Protein AF-A0A367JT82-F1 (afdb_monomer)

Structure (mmCIF, N/CA/C/O backbone):
data_AF-A0A367JT82-F1
#
_entry.id   AF-A0A367JT82-F1
#
loop_
_atom_site.group_PDB
_atom_site.id
_atom_site.type_symbol
_atom_site.label_atom_id
_atom_site.label_alt_id
_atom_site.label_comp_id
_atom_site.label_asym_id
_atom_site.label_entity_id
_atom_site.label_seq_id
_atom_site.pdbx_PDB_ins_code
_atom_site.Cartn_x
_atom_site.Cartn_y
_atom_site.Cartn_z
_atom_site.occupancy
_atom_site.B_iso_or_equiv
_atom_site.auth_seq_id
_atom_site.auth_comp_id
_atom_site.auth_asym_id
_atom_site.auth_atom_id
_atom_site.pdbx_PDB_model_num
ATOM 1 N N . MET A 1 1 ? 18.260 -26.370 -8.393 1.00 54.00 1 MET A N 1
ATOM 2 C CA . MET A 1 1 ? 17.996 -24.979 -7.978 1.00 54.00 1 MET A CA 1
ATOM 3 C C . MET A 1 1 ? 17.255 -25.043 -6.662 1.00 54.00 1 MET A C 1
ATOM 5 O O . MET A 1 1 ? 16.091 -25.418 -6.640 1.00 54.00 1 MET A O 1
ATOM 9 N N . THR A 1 2 ? 17.958 -24.833 -5.557 1.00 68.75 2 THR A N 1
ATOM 10 C CA . THR A 1 2 ? 17.319 -24.686 -4.250 1.00 68.75 2 THR A CA 1
ATOM 11 C C . THR A 1 2 ? 16.497 -23.401 -4.297 1.00 68.75 2 THR A C 1
ATOM 13 O O . THR A 1 2 ? 17.003 -22.354 -4.692 1.00 68.75 2 THR A O 1
ATOM 16 N N . ASN A 1 3 ? 15.207 -23.480 -3.968 1.00 82.62 3 ASN A N 1
ATOM 17 C CA . ASN A 1 3 ? 14.350 -22.300 -3.877 1.00 82.62 3 ASN A CA 1
ATOM 18 C C . ASN A 1 3 ? 14.768 -21.501 -2.638 1.00 82.62 3 ASN A C 1
ATOM 20 O O . ASN A 1 3 ? 14.177 -21.653 -1.570 1.00 82.62 3 ASN A O 1
ATOM 24 N N . LEU A 1 4 ? 15.838 -20.709 -2.753 1.00 88.94 4 LEU A N 1
ATOM 25 C CA . LEU A 1 4 ? 16.211 -19.778 -1.702 1.00 88.94 4 LEU A CA 1
ATOM 26 C C . LEU A 1 4 ? 15.179 -18.637 -1.666 1.00 88.94 4 LEU A C 1
ATOM 28 O O . LEU A 1 4 ? 14.804 -18.103 -2.714 1.00 88.94 4 LEU A O 1
ATOM 32 N N . PRO A 1 5 ? 14.723 -18.237 -0.471 1.00 91.19 5 PRO A N 1
ATOM 33 C CA . PRO A 1 5 ? 13.902 -17.049 -0.301 1.00 91.19 5 PRO A CA 1
ATOM 34 C C . PRO A 1 5 ? 14.598 -15.819 -0.874 1.00 91.19 5 PRO A C 1
ATOM 36 O O . PRO A 1 5 ? 15.822 -15.691 -0.800 1.00 91.19 5 PRO A O 1
ATOM 39 N N . LYS A 1 6 ? 13.802 -14.858 -1.353 1.00 90.50 6 LYS A N 1
ATOM 40 C CA . LYS A 1 6 ? 14.307 -13.582 -1.885 1.00 90.50 6 LYS A CA 1
ATOM 41 C C . LYS A 1 6 ? 15.188 -12.823 -0.888 1.00 90.50 6 LYS A C 1
ATOM 43 O O . LYS A 1 6 ? 16.032 -12.054 -1.317 1.00 90.50 6 LYS A O 1
ATOM 48 N N . GLU A 1 7 ? 15.024 -13.050 0.413 1.00 92.88 7 GLU A N 1
ATOM 49 C CA . GLU A 1 7 ? 15.820 -12.425 1.479 1.00 92.88 7 GLU A CA 1
ATOM 50 C C . GLU A 1 7 ? 17.250 -12.982 1.587 1.00 92.88 7 GLU A C 1
ATOM 52 O O . GLU A 1 7 ? 18.136 -12.296 2.087 1.00 92.88 7 GLU A O 1
ATOM 57 N N . LEU A 1 8 ? 17.497 -14.203 1.100 1.00 96.12 8 LEU A N 1
ATOM 58 C CA . LEU A 1 8 ? 18.785 -14.904 1.191 1.00 96.12 8 LEU A CA 1
ATOM 59 C C . LEU A 1 8 ? 19.473 -15.060 -0.175 1.00 96.12 8 LEU A C 1
ATOM 61 O O . LEU A 1 8 ? 20.368 -15.886 -0.326 1.00 96.12 8 LEU A O 1
ATOM 65 N N . TYR A 1 9 ? 19.086 -14.262 -1.176 1.00 96.06 9 TYR A N 1
ATOM 66 C CA . TYR A 1 9 ? 19.609 -14.358 -2.548 1.00 96.06 9 TYR A CA 1
ATOM 67 C C . TYR A 1 9 ? 21.143 -14.250 -2.645 1.00 96.06 9 TYR A C 1
ATOM 69 O O . TYR A 1 9 ? 21.751 -14.830 -3.539 1.00 96.06 9 TYR A O 1
ATOM 77 N N . TYR A 1 10 ? 21.783 -13.538 -1.712 1.00 96.62 10 TYR A N 1
ATOM 78 C CA . TYR A 1 10 ? 23.240 -13.378 -1.663 1.00 96.62 10 TYR A CA 1
ATOM 79 C C . TYR A 1 10 ? 23.988 -14.641 -1.205 1.00 96.62 10 TYR A C 1
ATOM 81 O O . TYR A 1 10 ? 25.217 -14.649 -1.206 1.00 96.62 10 TYR A O 1
ATOM 89 N N . LEU A 1 11 ? 23.264 -15.686 -0.787 1.00 97.06 11 LEU A N 1
ATOM 90 C CA . LEU A 1 11 ? 23.809 -16.999 -0.449 1.00 97.06 11 LEU A CA 1
ATOM 91 C C . LEU A 1 11 ? 23.697 -18.001 -1.609 1.00 97.06 11 LEU A C 1
ATOM 93 O O . LEU A 1 11 ? 24.012 -19.167 -1.412 1.00 97.06 11 LEU A O 1
ATOM 97 N N . ASP A 1 12 ? 23.260 -17.615 -2.807 1.00 95.62 12 ASP A N 1
ATOM 98 C CA . ASP A 1 12 ? 23.295 -18.520 -3.967 1.00 95.62 12 ASP A CA 1
ATOM 99 C C . ASP A 1 12 ? 24.756 -18.789 -4.398 1.00 95.62 12 ASP A C 1
ATOM 101 O O . ASP A 1 12 ? 25.608 -17.904 -4.326 1.00 95.62 12 ASP A O 1
ATOM 105 N N . ASP A 1 13 ? 25.074 -20.019 -4.815 1.00 94.81 13 ASP A N 1
ATOM 106 C CA . ASP A 1 13 ? 26.407 -20.405 -5.317 1.00 94.81 13 ASP A CA 1
ATOM 107 C C . ASP A 1 13 ? 26.801 -19.616 -6.570 1.00 94.81 13 ASP A C 1
ATOM 109 O O . ASP A 1 13 ? 27.976 -19.327 -6.792 1.00 94.81 13 ASP A O 1
ATOM 113 N N . ASN A 1 14 ? 25.810 -19.219 -7.369 1.00 95.12 14 ASN A N 1
ATOM 114 C CA . ASN A 1 14 ? 26.031 -18.442 -8.588 1.00 95.12 14 ASN A CA 1
ATOM 115 C C . ASN A 1 14 ? 26.080 -16.928 -8.333 1.00 95.12 14 ASN A C 1
ATOM 117 O O . ASN A 1 14 ? 26.266 -16.143 -9.267 1.00 95.12 14 ASN A O 1
ATOM 121 N N . PHE A 1 15 ? 25.888 -16.487 -7.087 1.00 95.62 15 PHE A N 1
ATOM 122 C CA . PHE A 1 15 ? 25.812 -15.071 -6.770 1.00 95.62 15 PHE A CA 1
ATOM 123 C C . PHE A 1 15 ? 27.199 -14.455 -6.558 1.00 95.62 15 PHE A C 1
ATOM 125 O O . PHE A 1 15 ? 27.933 -14.778 -5.625 1.00 95.62 15 PHE A O 1
ATOM 132 N N . SER A 1 16 ? 27.548 -13.479 -7.399 1.00 96.50 16 SER A N 1
ATOM 133 C CA . SER A 1 16 ? 28.786 -12.719 -7.232 1.00 96.50 16 SER A CA 1
ATOM 134 C C . SER A 1 16 ? 28.624 -11.613 -6.187 1.00 96.50 16 SER A C 1
ATOM 136 O O . SER A 1 16 ? 27.915 -10.628 -6.407 1.00 96.50 16 SER A O 1
ATOM 138 N N . ILE A 1 17 ? 29.380 -11.705 -5.087 1.00 97.50 17 ILE A N 1
ATOM 139 C CA . ILE A 1 17 ? 29.453 -10.682 -4.021 1.00 97.50 17 ILE A CA 1
ATOM 140 C C . ILE A 1 17 ? 29.873 -9.312 -4.592 1.00 97.50 17 ILE A C 1
ATOM 142 O O . ILE A 1 17 ? 29.486 -8.263 -4.077 1.00 97.50 17 ILE A O 1
ATOM 146 N N . ARG A 1 18 ? 30.627 -9.297 -5.704 1.00 97.50 18 ARG A N 1
ATOM 147 C CA . ARG A 1 18 ? 31.047 -8.062 -6.391 1.00 97.50 18 ARG A CA 1
ATOM 148 C C . ARG A 1 18 ? 29.894 -7.328 -7.077 1.00 97.50 18 ARG A C 1
ATOM 150 O O . ARG A 1 18 ? 30.079 -6.171 -7.444 1.00 97.50 18 ARG A O 1
ATOM 157 N N . SER A 1 19 ? 28.730 -7.951 -7.241 1.00 97.56 19 SER A N 1
ATOM 158 C CA . SER A 1 19 ? 27.541 -7.277 -7.772 1.00 97.56 19 SER A CA 1
ATOM 159 C C . SER A 1 19 ? 26.845 -6.395 -6.723 1.00 97.56 19 SER A C 1
ATOM 161 O O . SER A 1 19 ? 26.146 -5.449 -7.082 1.00 97.56 19 SER A O 1
ATOM 163 N N . LEU A 1 20 ? 27.087 -6.639 -5.425 1.00 97.62 20 LEU A N 1
ATOM 164 C CA . LEU A 1 20 ? 26.451 -5.894 -4.339 1.00 97.62 20 LEU A CA 1
ATOM 165 C C . LEU A 1 20 ? 26.987 -4.463 -4.220 1.00 97.62 20 LEU A C 1
ATOM 167 O O . LEU A 1 20 ? 28.202 -4.204 -4.225 1.00 97.62 20 LEU A O 1
ATOM 171 N N . ARG A 1 21 ? 26.061 -3.517 -4.038 1.00 98.12 21 ARG A N 1
ATOM 172 C CA . ARG A 1 21 ? 26.367 -2.118 -3.710 1.00 98.12 21 ARG A CA 1
ATOM 173 C C . ARG A 1 21 ? 26.813 -1.999 -2.247 1.00 98.12 21 ARG A C 1
ATOM 175 O O . ARG A 1 21 ? 26.455 -2.812 -1.397 1.00 98.12 21 ARG A O 1
ATOM 182 N N . LYS A 1 22 ? 27.570 -0.943 -1.922 1.00 97.81 22 LYS A N 1
ATOM 183 C CA . LYS A 1 22 ? 28.132 -0.718 -0.571 1.00 97.81 22 LYS A CA 1
ATOM 184 C C . LYS A 1 22 ? 27.068 -0.716 0.541 1.00 97.81 22 LYS A C 1
ATOM 186 O O . LYS A 1 22 ? 27.347 -1.212 1.628 1.00 97.81 22 LYS A O 1
ATOM 191 N N . TYR A 1 23 ? 25.868 -0.182 0.288 1.00 97.69 23 TYR A N 1
ATOM 192 C CA . TYR A 1 23 ? 24.787 -0.168 1.285 1.00 97.69 23 TYR A CA 1
ATOM 193 C C . TYR A 1 23 ? 24.184 -1.561 1.525 1.00 97.69 23 TYR A C 1
ATOM 195 O O . TYR A 1 23 ? 23.931 -1.899 2.673 1.00 97.69 23 TYR A O 1
ATOM 203 N N . GLN A 1 24 ? 24.049 -2.391 0.483 1.00 97.75 24 GLN A N 1
ATOM 204 C CA . GLN A 1 24 ? 23.528 -3.759 0.606 1.00 97.75 24 GLN A CA 1
ATOM 205 C C . GLN A 1 24 ? 24.478 -4.626 1.435 1.00 97.75 24 GLN A C 1
ATOM 207 O O . GLN A 1 24 ? 24.043 -5.369 2.303 1.00 97.75 24 GLN A O 1
ATOM 212 N N . LEU A 1 25 ? 25.793 -4.480 1.229 1.00 98.44 25 LEU A N 1
ATOM 213 C CA . LEU A 1 25 ? 26.797 -5.154 2.060 1.00 98.44 25 LEU A CA 1
ATOM 214 C C . LEU A 1 25 ? 26.675 -4.764 3.540 1.00 98.44 25 LEU A C 1
ATOM 216 O O . LEU A 1 25 ? 26.765 -5.628 4.406 1.00 98.44 25 LEU A O 1
ATOM 220 N N . LYS A 1 26 ? 26.449 -3.477 3.836 1.00 98.19 26 LYS A N 1
ATOM 221 C CA . LYS A 1 26 ? 26.231 -2.994 5.209 1.00 98.19 26 LYS A CA 1
ATOM 222 C C . LYS A 1 26 ? 24.959 -3.581 5.823 1.00 98.19 26 LYS A C 1
ATOM 224 O O . LYS A 1 26 ? 25.000 -4.038 6.957 1.00 98.19 26 LYS A O 1
ATOM 229 N N . GLU A 1 27 ? 23.866 -3.594 5.067 1.00 97.88 27 GLU A N 1
ATOM 230 C CA . GLU A 1 27 ? 22.581 -4.163 5.483 1.00 97.88 27 GLU A CA 1
ATOM 231 C C . GLU A 1 27 ? 22.695 -5.663 5.780 1.00 97.88 27 GLU A C 1
ATOM 233 O O . GLU A 1 27 ? 22.277 -6.109 6.844 1.00 97.88 27 GLU A O 1
ATOM 238 N N . ILE A 1 28 ? 23.354 -6.424 4.902 1.00 97.88 28 ILE A N 1
ATOM 239 C CA . ILE A 1 28 ? 23.568 -7.861 5.095 1.00 97.88 28 ILE A CA 1
ATOM 240 C C . ILE A 1 28 ? 24.460 -8.126 6.318 1.00 97.88 28 ILE A C 1
ATOM 242 O O . ILE A 1 28 ? 24.122 -8.959 7.154 1.00 97.88 28 ILE A O 1
ATOM 246 N N . LEU A 1 29 ? 25.576 -7.404 6.475 1.00 98.19 29 LEU A N 1
ATOM 247 C CA . LEU A 1 29 ? 26.437 -7.554 7.657 1.00 98.19 29 LEU A CA 1
ATOM 248 C C . LEU A 1 29 ? 25.697 -7.187 8.953 1.00 98.19 29 LEU A C 1
ATOM 250 O O . LEU A 1 29 ? 25.868 -7.871 9.960 1.00 98.19 29 LEU A O 1
ATOM 254 N N . ALA A 1 30 ? 24.846 -6.157 8.923 1.00 97.94 30 ALA A N 1
ATOM 255 C CA . ALA A 1 30 ? 24.017 -5.769 10.060 1.00 97.94 30 ALA A CA 1
ATOM 256 C C . ALA A 1 30 ? 22.958 -6.833 10.400 1.00 97.94 30 ALA A C 1
ATOM 258 O O . ALA A 1 30 ? 22.785 -7.152 11.576 1.00 97.94 30 ALA A O 1
ATOM 259 N N . ALA A 1 31 ? 22.308 -7.423 9.390 1.00 96.88 31 ALA A N 1
ATOM 260 C CA . ALA A 1 31 ? 21.337 -8.506 9.559 1.00 96.88 31 ALA A CA 1
ATOM 261 C C . ALA A 1 31 ? 21.957 -9.761 10.201 1.00 96.88 31 ALA A C 1
ATOM 263 O O . ALA A 1 31 ? 21.290 -10.459 10.960 1.00 96.88 31 ALA A O 1
ATOM 264 N N . HIS A 1 32 ? 23.248 -10.009 9.955 1.00 97.25 32 HIS A N 1
ATOM 265 C CA . HIS A 1 32 ? 24.023 -11.094 10.577 1.00 97.25 32 HIS A CA 1
ATOM 266 C C . HIS A 1 32 ? 24.761 -10.686 11.859 1.00 97.25 32 HIS A C 1
ATOM 268 O O . HIS A 1 32 ? 25.594 -11.445 12.355 1.00 97.25 32 HIS A O 1
ATOM 274 N N . HIS A 1 33 ? 24.471 -9.501 12.403 1.00 97.50 33 HIS A N 1
ATOM 275 C CA . HIS A 1 33 ? 25.092 -8.956 13.615 1.00 97.50 33 HIS A CA 1
ATOM 276 C C . HIS A 1 33 ? 26.632 -8.881 13.563 1.00 97.50 33 HIS A C 1
ATOM 278 O O . HIS A 1 33 ? 27.305 -9.022 14.585 1.00 97.50 33 HIS A O 1
ATOM 284 N N . ILE A 1 34 ? 27.210 -8.638 12.381 1.00 98.12 34 ILE A N 1
ATOM 285 C CA . ILE A 1 34 ? 28.657 -8.477 12.202 1.00 98.12 34 ILE A CA 1
ATOM 286 C C . ILE A 1 34 ? 29.007 -6.988 12.343 1.00 98.12 34 ILE A C 1
ATOM 288 O O . ILE A 1 34 ? 28.594 -6.182 11.503 1.00 98.12 34 ILE A O 1
ATOM 292 N N . PRO A 1 35 ? 29.770 -6.585 13.376 1.00 97.75 35 PRO A N 1
ATOM 293 C CA . PRO A 1 35 ? 30.135 -5.189 13.568 1.00 97.75 35 PRO A CA 1
ATOM 294 C C . PRO A 1 35 ? 31.111 -4.721 12.481 1.00 97.75 35 PRO A C 1
ATOM 296 O O . PRO A 1 35 ? 32.055 -5.422 12.119 1.00 97.75 35 PRO A O 1
ATOM 299 N N . TYR A 1 36 ? 30.911 -3.500 11.987 1.00 98.00 36 TYR A N 1
ATOM 300 C CA . TYR A 1 36 ? 31.801 -2.844 11.029 1.00 98.00 36 TYR A CA 1
ATOM 301 C C . TYR A 1 36 ? 31.947 -1.347 11.345 1.00 98.00 36 TYR A C 1
ATOM 303 O O . TYR A 1 36 ? 31.092 -0.735 11.987 1.00 98.00 36 TYR A O 1
ATOM 311 N N . LEU A 1 37 ? 33.037 -0.732 10.878 1.00 97.38 37 LEU A N 1
ATOM 312 C CA . LEU A 1 37 ? 33.304 0.700 11.063 1.00 97.38 37 LEU A CA 1
ATOM 313 C C . LEU A 1 37 ? 32.434 1.558 10.130 1.00 97.38 37 LEU A C 1
ATOM 315 O O . LEU A 1 37 ? 32.219 1.209 8.971 1.00 97.38 37 LEU A O 1
ATOM 319 N N . ARG A 1 38 ? 31.968 2.730 10.587 1.00 95.75 38 ARG A N 1
ATOM 320 C CA . ARG A 1 38 ? 31.079 3.602 9.783 1.00 95.75 38 ARG A CA 1
ATOM 321 C C . ARG A 1 38 ? 31.706 4.021 8.438 1.00 95.75 38 ARG A C 1
ATOM 323 O O . ARG A 1 38 ? 30.999 4.037 7.422 1.00 95.75 38 ARG A O 1
ATOM 330 N N . SER A 1 39 ? 33.017 4.280 8.427 1.00 96.44 39 SER A N 1
ATOM 331 C CA . SER A 1 39 ? 33.824 4.749 7.286 1.00 96.44 39 SER A CA 1
ATOM 332 C C . SER A 1 39 ? 34.506 3.639 6.468 1.00 96.44 39 SER A C 1
ATOM 334 O O . SER A 1 39 ? 35.333 3.933 5.611 1.00 96.44 39 SER A O 1
ATOM 336 N N . ILE A 1 40 ? 34.153 2.370 6.683 1.00 97.94 40 ILE A N 1
ATOM 337 C CA . ILE A 1 40 ? 34.789 1.226 6.015 1.00 97.94 40 ILE A CA 1
ATOM 338 C C . ILE A 1 40 ? 34.683 1.277 4.474 1.00 97.94 40 ILE A C 1
ATOM 340 O O . ILE A 1 40 ? 33.668 1.720 3.906 1.00 97.94 40 ILE A O 1
ATOM 344 N N . THR A 1 41 ? 35.734 0.832 3.776 1.00 98.44 41 THR A N 1
ATOM 345 C CA . THR A 1 41 ? 35.747 0.774 2.307 1.00 98.44 41 THR A CA 1
ATOM 346 C C . THR A 1 41 ? 34.885 -0.385 1.791 1.00 98.44 41 THR A C 1
ATOM 348 O O . THR A 1 41 ? 34.507 -1.292 2.534 1.00 98.44 41 THR A O 1
ATOM 351 N N . ARG A 1 42 ? 34.518 -0.362 0.502 1.00 98.12 42 ARG A N 1
ATOM 352 C CA . ARG A 1 42 ? 33.730 -1.453 -0.102 1.00 98.12 42 ARG A CA 1
ATOM 353 C C . ARG A 1 42 ? 34.507 -2.774 -0.108 1.00 98.12 42 ARG A C 1
ATOM 355 O O . ARG A 1 42 ? 33.911 -3.816 0.141 1.00 98.12 42 ARG A O 1
ATOM 362 N N . ASN A 1 43 ? 35.814 -2.724 -0.352 1.00 98.38 43 ASN A N 1
ATOM 363 C CA . ASN A 1 43 ? 36.664 -3.913 -0.397 1.00 98.38 43 ASN A CA 1
ATOM 364 C C . ASN A 1 43 ? 36.773 -4.573 0.982 1.00 98.38 43 ASN A C 1
ATOM 366 O O . ASN A 1 43 ? 36.638 -5.791 1.082 1.00 98.38 43 ASN A O 1
ATOM 370 N N . ASP A 1 44 ? 36.891 -3.778 2.045 1.00 98.38 44 ASP A N 1
ATOM 371 C CA . ASP A 1 44 ? 36.905 -4.293 3.417 1.00 98.38 44 ASP A CA 1
ATOM 372 C C . ASP A 1 44 ? 35.562 -4.932 3.807 1.00 98.38 44 ASP A C 1
ATOM 374 O O . ASP A 1 44 ? 35.538 -5.963 4.475 1.00 98.38 44 ASP A O 1
ATOM 378 N N . LEU A 1 45 ? 34.431 -4.374 3.351 1.00 98.44 45 LEU A N 1
ATOM 379 C CA . LEU A 1 45 ? 33.107 -4.985 3.545 1.00 98.44 45 LEU A CA 1
ATOM 380 C C . LEU A 1 45 ? 32.999 -6.342 2.840 1.00 98.44 45 LEU A C 1
ATOM 382 O O . LEU A 1 45 ? 32.462 -7.287 3.413 1.00 98.44 45 LEU A O 1
ATOM 386 N N . ILE A 1 46 ? 33.532 -6.452 1.619 1.00 98.44 46 ILE A N 1
ATOM 387 C CA . ILE A 1 46 ? 33.606 -7.729 0.896 1.00 98.44 46 ILE A CA 1
ATOM 388 C C . ILE A 1 46 ? 34.490 -8.714 1.670 1.00 98.44 46 ILE A C 1
ATOM 390 O O . ILE A 1 46 ? 34.121 -9.876 1.816 1.00 98.44 46 ILE A O 1
ATOM 394 N N . HIS A 1 47 ? 35.623 -8.262 2.211 1.00 98.44 47 HIS A N 1
ATOM 395 C CA . HIS A 1 47 ? 36.504 -9.106 3.015 1.00 98.44 47 HIS A CA 1
ATOM 396 C C . HIS A 1 47 ? 35.821 -9.590 4.306 1.00 98.44 47 HIS A C 1
ATOM 398 O O . HIS A 1 47 ? 35.922 -10.766 4.648 1.00 98.44 47 HIS A O 1
ATOM 404 N N . LEU A 1 48 ? 35.081 -8.723 5.007 1.00 98.44 48 LEU A N 1
ATOM 405 C CA . LEU A 1 48 ? 34.286 -9.107 6.180 1.00 98.44 48 LEU A CA 1
ATOM 406 C C . LEU A 1 48 ? 33.188 -10.113 5.826 1.00 98.44 48 LEU A C 1
ATOM 408 O O . LEU A 1 48 ? 33.004 -11.084 6.558 1.00 98.44 48 LEU A O 1
ATOM 412 N N . PHE A 1 49 ? 32.502 -9.914 4.698 1.00 98.38 49 PHE A N 1
ATOM 413 C CA . PHE A 1 49 ? 31.493 -10.847 4.202 1.00 98.38 49 PHE A CA 1
ATOM 414 C C . PHE A 1 49 ? 32.104 -12.234 3.960 1.00 98.38 49 PHE A C 1
ATOM 416 O O . PHE A 1 49 ? 31.625 -13.220 4.517 1.00 98.38 49 PHE A O 1
ATOM 423 N N . LYS A 1 50 ? 33.206 -12.310 3.204 1.00 98.25 50 LYS A N 1
ATOM 424 C CA . LYS A 1 50 ? 33.908 -13.576 2.936 1.00 98.25 50 LYS A CA 1
ATOM 425 C C . LYS A 1 50 ? 34.416 -14.243 4.212 1.00 98.25 50 LYS A C 1
ATOM 427 O O . LYS A 1 50 ? 34.327 -15.450 4.378 1.00 98.25 50 LYS A O 1
ATOM 432 N N . LYS A 1 51 ? 34.916 -13.447 5.157 1.00 98.44 51 LYS A N 1
ATOM 433 C CA . LYS A 1 51 ? 35.466 -13.956 6.416 1.00 98.44 51 LYS A CA 1
ATOM 434 C C . LYS A 1 51 ? 34.401 -14.521 7.362 1.00 98.44 51 LYS A C 1
ATOM 436 O O . LYS A 1 51 ? 34.684 -15.490 8.057 1.00 98.44 51 LYS A O 1
ATOM 441 N N . HIS A 1 52 ? 33.218 -13.907 7.438 1.00 98.38 52 HIS A N 1
ATOM 442 C CA . HIS A 1 52 ? 32.228 -14.219 8.479 1.00 98.38 52 HIS A CA 1
ATOM 443 C C . HIS A 1 52 ? 30.944 -14.884 7.970 1.00 98.38 52 HIS A C 1
ATOM 445 O O . HIS A 1 52 ? 30.344 -15.654 8.718 1.00 98.38 52 HIS A O 1
ATOM 451 N N . ILE A 1 53 ? 30.510 -14.596 6.740 1.00 97.88 53 ILE A N 1
ATOM 452 C CA . ILE A 1 53 ? 29.238 -15.091 6.187 1.00 97.88 53 ILE A CA 1
ATOM 453 C C . ILE A 1 53 ? 29.468 -16.327 5.319 1.00 97.88 53 ILE A C 1
ATOM 455 O O . ILE A 1 53 ? 28.766 -17.317 5.488 1.00 97.88 53 ILE A O 1
ATOM 459 N N . GLU A 1 54 ? 30.471 -16.305 4.439 1.00 97.12 54 GLU A N 1
ATOM 460 C CA . GLU A 1 54 ? 30.777 -17.416 3.523 1.00 97.12 54 GLU A CA 1
ATOM 461 C C . GLU A 1 54 ? 30.993 -18.771 4.235 1.00 97.12 54 GLU A C 1
ATOM 463 O O . GLU A 1 54 ? 30.320 -19.729 3.856 1.00 97.12 54 GLU A O 1
ATOM 468 N N . PRO A 1 55 ? 31.792 -18.886 5.322 1.00 98.25 55 PRO A N 1
ATOM 469 C CA . PRO A 1 55 ? 31.946 -20.163 6.030 1.00 98.25 55 PRO A CA 1
ATOM 470 C C . PRO A 1 55 ? 30.692 -20.593 6.806 1.00 98.25 55 PRO A C 1
ATOM 472 O O . PRO A 1 55 ? 30.561 -21.760 7.160 1.00 98.25 55 PRO A O 1
ATOM 475 N N . ARG A 1 56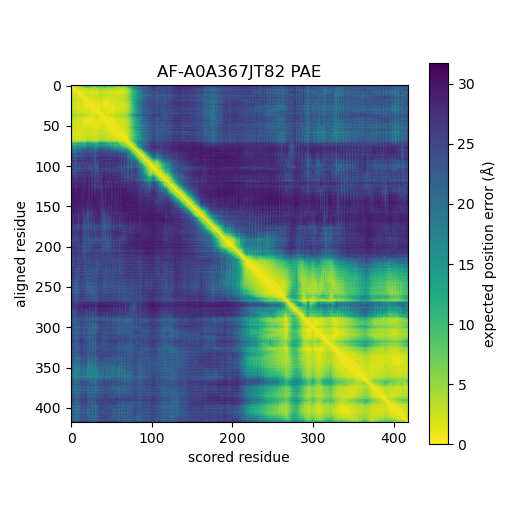 ? 29.768 -19.665 7.087 1.00 98.00 56 ARG A N 1
ATOM 476 C CA . ARG A 1 56 ? 28.512 -19.921 7.813 1.00 98.00 56 ARG A CA 1
ATOM 477 C C . ARG A 1 56 ? 27.310 -20.055 6.883 1.00 98.00 56 ARG A C 1
ATOM 479 O O . ARG A 1 56 ? 26.177 -20.149 7.349 1.00 98.00 56 ARG A O 1
ATOM 486 N N . LYS A 1 57 ? 27.533 -20.061 5.568 1.00 97.12 57 LYS A N 1
ATOM 487 C CA . LYS A 1 57 ? 26.480 -20.097 4.550 1.00 97.12 57 LYS A CA 1
ATOM 488 C C . LYS A 1 57 ? 25.498 -21.249 4.777 1.00 97.12 57 LYS A C 1
ATOM 490 O O . LYS A 1 57 ? 24.291 -21.023 4.809 1.00 97.12 57 LYS A O 1
ATOM 495 N N . GLU A 1 58 ? 26.009 -22.460 4.979 1.00 96.94 58 GLU A N 1
ATOM 496 C CA . GLU A 1 58 ? 25.179 -23.652 5.190 1.00 96.94 58 GLU A CA 1
ATOM 497 C C . GLU A 1 58 ? 24.395 -23.587 6.510 1.00 96.94 58 GLU A C 1
ATOM 499 O O . GLU A 1 58 ? 23.209 -23.916 6.544 1.00 96.94 58 GLU A O 1
ATOM 504 N N . GLU A 1 59 ? 25.020 -23.077 7.576 1.00 97.69 59 GLU A N 1
ATOM 505 C CA . GLU A 1 59 ? 24.395 -22.873 8.891 1.00 97.69 59 GLU A CA 1
ATOM 506 C C . GLU A 1 59 ? 23.207 -21.901 8.799 1.00 97.69 59 GLU A C 1
ATOM 508 O O . GLU A 1 59 ? 22.130 -22.171 9.332 1.00 97.69 59 GLU A O 1
ATOM 513 N N . ILE A 1 60 ? 23.379 -20.789 8.075 1.00 97.00 60 ILE A N 1
ATOM 514 C CA . ILE A 1 60 ? 22.340 -19.769 7.882 1.00 97.00 60 ILE A CA 1
ATOM 515 C C . ILE A 1 60 ? 21.152 -20.346 7.100 1.00 97.00 60 ILE A C 1
ATOM 517 O O . ILE A 1 60 ? 19.999 -20.127 7.482 1.00 97.00 60 ILE A O 1
ATOM 521 N N . ILE A 1 61 ? 21.417 -21.108 6.033 1.00 95.62 61 ILE A N 1
ATOM 522 C CA . ILE A 1 61 ? 20.370 -21.749 5.224 1.00 95.62 61 ILE A CA 1
ATOM 523 C C . ILE A 1 61 ? 19.596 -22.771 6.067 1.00 95.62 61 ILE A C 1
ATOM 525 O O . ILE A 1 61 ? 18.363 -22.759 6.062 1.00 95.62 61 ILE A O 1
ATOM 529 N N . ALA A 1 62 ? 20.294 -23.606 6.840 1.00 96.06 62 ALA A N 1
ATOM 530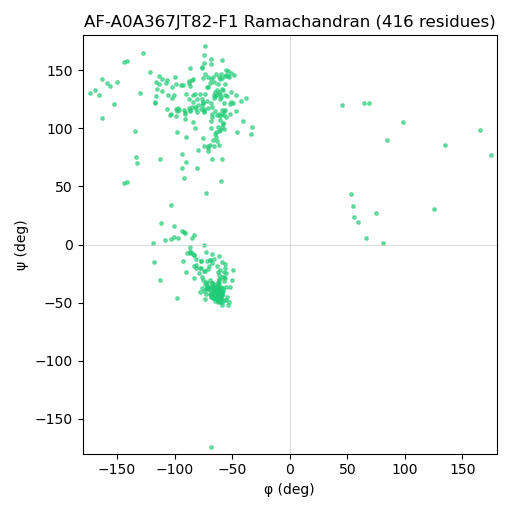 C CA . ALA A 1 62 ? 19.669 -24.598 7.712 1.00 96.06 62 ALA A CA 1
ATOM 531 C C . ALA A 1 62 ? 18.811 -23.946 8.812 1.00 96.06 62 ALA A C 1
ATOM 533 O O . ALA A 1 62 ? 17.678 -24.368 9.052 1.00 96.06 62 ALA A O 1
ATOM 534 N N . ALA A 1 63 ? 19.306 -22.877 9.446 1.00 95.81 63 ALA A N 1
ATOM 535 C CA . ALA A 1 63 ? 18.563 -22.137 10.466 1.00 95.81 63 ALA A CA 1
ATOM 536 C C . ALA A 1 63 ? 17.283 -21.498 9.904 1.00 95.81 63 ALA A C 1
ATOM 538 O O . ALA A 1 63 ? 16.246 -21.490 10.572 1.00 95.81 63 ALA A O 1
ATOM 539 N N . TYR A 1 64 ? 17.334 -20.989 8.672 1.00 94.25 64 TYR A N 1
ATOM 540 C CA . TYR A 1 64 ? 16.164 -20.427 8.006 1.00 94.25 64 TYR A CA 1
ATOM 541 C C . TYR A 1 64 ? 15.123 -21.504 7.665 1.00 94.25 64 TYR A C 1
ATOM 543 O O . TYR A 1 64 ? 13.939 -21.327 7.950 1.00 94.25 64 TYR A O 1
ATOM 551 N N . GLN A 1 65 ? 15.554 -22.648 7.124 1.00 93.81 65 GLN A N 1
ATOM 552 C CA . GLN A 1 65 ? 14.660 -23.778 6.841 1.00 93.81 65 GLN A CA 1
ATOM 553 C C . GLN A 1 65 ? 13.987 -24.303 8.114 1.00 93.81 65 GLN A C 1
ATOM 555 O O . GLN A 1 65 ? 12.786 -24.567 8.115 1.00 93.81 65 GLN A O 1
ATOM 560 N N . LYS A 1 66 ? 14.735 -24.379 9.221 1.00 95.44 66 LYS A N 1
ATOM 561 C CA . LYS A 1 66 ? 14.189 -24.762 10.525 1.00 95.44 66 LYS A CA 1
ATOM 562 C C . LYS A 1 66 ? 13.117 -23.780 11.009 1.00 95.44 66 LYS A C 1
ATOM 564 O O . LYS A 1 66 ? 12.050 -24.217 11.424 1.00 95.44 66 LYS A O 1
ATOM 569 N N . LYS A 1 67 ? 13.342 -22.465 10.883 1.00 94.06 67 LYS A N 1
ATOM 570 C CA . LYS A 1 67 ? 12.327 -21.447 11.221 1.00 94.06 67 LYS A CA 1
ATOM 571 C C . LYS A 1 67 ? 11.066 -21.556 10.364 1.00 94.06 67 LYS A C 1
ATOM 573 O O . LYS A 1 67 ? 9.980 -21.340 10.885 1.00 94.06 67 LYS A O 1
ATOM 578 N N . GLN A 1 68 ? 11.189 -21.892 9.078 1.00 89.81 68 GLN A N 1
ATOM 579 C CA . GLN A 1 68 ? 10.016 -22.122 8.227 1.00 89.81 68 GLN A CA 1
ATOM 580 C C . GLN A 1 68 ? 9.223 -23.369 8.635 1.00 89.81 68 GLN A C 1
ATOM 582 O O . GLN A 1 68 ? 8.006 -23.365 8.512 1.00 89.81 68 GLN A O 1
ATOM 587 N N . GLN A 1 69 ? 9.888 -24.416 9.132 1.00 91.06 69 GLN A N 1
ATOM 588 C CA . GLN A 1 69 ? 9.207 -25.606 9.658 1.00 91.06 69 GLN A CA 1
ATOM 589 C C . GLN A 1 69 ? 8.552 -25.358 11.024 1.00 91.06 69 GLN A C 1
ATOM 591 O O . GLN A 1 69 ? 7.516 -25.944 11.320 1.00 91.06 69 GLN A O 1
ATOM 596 N N . GLU A 1 70 ? 9.158 -24.510 11.858 1.00 91.38 70 GLU A N 1
ATOM 597 C CA . GLU A 1 70 ? 8.641 -24.161 13.187 1.00 91.38 70 GLU A CA 1
ATOM 598 C C . GLU A 1 70 ? 7.546 -23.095 13.155 1.00 91.38 70 GLU A C 1
ATOM 600 O O . GLU A 1 70 ? 6.794 -22.986 14.124 1.00 91.38 70 GLU A O 1
ATOM 605 N N . GLN A 1 71 ? 7.435 -22.309 12.078 1.00 82.50 71 GLN A N 1
ATOM 606 C CA . GLN A 1 71 ? 6.280 -21.439 11.907 1.00 82.50 71 GLN A CA 1
ATOM 607 C C . GLN A 1 71 ? 5.043 -22.335 11.830 1.00 82.50 71 GLN A C 1
ATOM 609 O O . GLN A 1 71 ? 4.929 -23.118 10.883 1.00 82.50 71 GLN A O 1
ATOM 614 N N . PRO A 1 72 ? 4.145 -22.277 12.837 1.00 72.81 72 PRO A N 1
ATOM 615 C CA . PRO A 1 72 ? 2.936 -23.075 12.810 1.00 72.81 72 PRO A CA 1
ATOM 616 C C . PRO A 1 72 ? 2.247 -22.748 11.497 1.00 72.81 72 PRO A C 1
ATOM 618 O O . PRO A 1 72 ? 2.089 -21.565 11.178 1.00 72.81 72 PRO A O 1
ATOM 621 N N . LEU A 1 73 ? 1.920 -23.798 10.730 1.00 65.00 73 LEU A N 1
ATOM 622 C CA . LEU A 1 73 ? 1.133 -23.679 9.508 1.00 65.00 73 LEU A CA 1
ATOM 623 C C . LEU A 1 73 ? 0.072 -22.615 9.775 1.00 65.00 73 LEU A C 1
ATOM 625 O O . LEU A 1 73 ? -0.600 -22.742 10.809 1.00 65.00 73 LEU A O 1
ATOM 629 N N . PRO A 1 74 ? -0.032 -21.563 8.933 1.00 58.38 74 PRO A N 1
ATOM 630 C CA . PRO A 1 74 ? -1.122 -20.614 9.042 1.00 58.38 74 PRO A CA 1
ATOM 631 C C . PRO A 1 74 ? -2.350 -21.486 9.184 1.00 58.38 74 PRO A C 1
ATOM 633 O O . PRO A 1 74 ? -2.583 -22.331 8.317 1.00 58.38 74 PRO A O 1
ATOM 636 N N . ILE A 1 75 ? -3.005 -21.419 10.345 1.00 61.72 75 ILE A N 1
ATOM 637 C CA . ILE A 1 75 ? -4.234 -22.158 10.565 1.00 61.72 75 ILE A CA 1
ATOM 638 C C . ILE A 1 75 ? -5.109 -21.604 9.460 1.00 61.72 75 ILE A C 1
ATOM 640 O O . ILE A 1 75 ? -5.516 -20.447 9.536 1.00 61.72 75 ILE A O 1
ATOM 644 N N . GLU A 1 76 ? -5.244 -22.368 8.373 1.00 53.31 76 GLU A N 1
ATOM 645 C CA . GLU A 1 76 ? -6.191 -22.087 7.321 1.00 53.31 76 GLU A CA 1
ATOM 646 C C . GLU A 1 76 ? -7.500 -22.068 8.082 1.00 53.31 76 GLU A C 1
ATOM 648 O O . GLU A 1 76 ? -8.022 -23.104 8.504 1.00 53.31 76 GLU A O 1
ATOM 653 N N . GLU A 1 77 ? -7.936 -20.852 8.391 1.00 56.53 77 GLU A N 1
ATOM 654 C CA . GLU A 1 77 ? -9.215 -20.533 8.969 1.00 56.53 77 GLU A CA 1
ATOM 655 C C . GLU A 1 77 ? -10.215 -20.877 7.872 1.00 56.53 77 GLU A C 1
ATOM 657 O O . GLU A 1 77 ? -10.717 -20.035 7.132 1.00 56.53 77 GLU A O 1
ATOM 662 N N . TYR A 1 78 ? -10.406 -22.185 7.683 1.00 45.62 78 TYR A N 1
ATOM 663 C CA . TYR A 1 78 ? -11.453 -22.739 6.870 1.00 45.62 78 TYR A CA 1
ATOM 664 C C . TYR A 1 78 ? -12.726 -22.206 7.484 1.00 45.62 78 TYR A C 1
ATOM 666 O O . TYR A 1 78 ? -13.168 -22.668 8.537 1.00 45.62 78 TYR A O 1
ATOM 674 N N . GLY A 1 79 ? -13.287 -21.217 6.795 1.00 52.47 79 GLY A N 1
ATOM 675 C CA . GLY A 1 79 ? -14.637 -20.745 6.983 1.00 52.47 79 GLY A CA 1
ATOM 676 C C . GLY A 1 79 ? -15.578 -21.939 7.066 1.00 52.47 79 GLY A C 1
ATOM 677 O O . GLY A 1 79 ? -16.023 -22.502 6.069 1.00 52.47 79 GLY A O 1
ATOM 678 N N . ARG A 1 80 ? -15.882 -22.332 8.294 1.00 42.88 80 ARG A N 1
ATOM 679 C CA . ARG A 1 80 ? -17.080 -23.058 8.667 1.00 42.88 80 ARG A CA 1
ATOM 680 C C . ARG A 1 80 ? -17.586 -22.370 9.906 1.00 42.88 80 ARG A C 1
ATOM 682 O O . ARG A 1 80 ? -17.128 -22.629 11.015 1.00 42.88 80 ARG A O 1
ATOM 689 N N . GLY A 1 81 ? -18.552 -21.485 9.688 1.00 55.03 81 GLY A N 1
ATOM 690 C CA . GLY A 1 81 ? -19.416 -21.053 10.762 1.00 55.03 81 GLY A CA 1
ATOM 691 C C . GLY A 1 81 ? -19.935 -22.285 11.488 1.00 55.03 81 GLY A C 1
ATOM 692 O O . GLY A 1 81 ? -20.530 -23.157 10.869 1.00 55.03 81 GLY A O 1
ATOM 693 N N . HIS A 1 82 ? -19.674 -22.366 12.784 1.00 40.34 82 HIS A N 1
ATOM 694 C CA . HIS A 1 82 ? -20.583 -22.958 13.745 1.00 40.34 82 HIS A CA 1
ATOM 695 C C . HIS A 1 82 ? -20.154 -22.590 15.158 1.00 40.34 82 HIS A C 1
ATOM 697 O O . HIS A 1 82 ? -19.019 -22.812 15.556 1.00 40.34 82 HIS A O 1
ATOM 703 N N . ARG A 1 83 ? -21.158 -22.084 15.881 1.00 46.50 83 ARG A N 1
ATOM 704 C CA . ARG A 1 83 ? -21.472 -22.331 17.290 1.00 46.50 83 ARG A CA 1
ATOM 705 C C . ARG A 1 83 ? -20.308 -22.284 18.270 1.00 46.50 83 ARG A C 1
ATOM 707 O O . ARG A 1 83 ? -19.449 -23.153 18.290 1.00 46.50 83 ARG A O 1
ATOM 714 N N . ALA A 1 84 ? -20.457 -21.355 19.210 1.00 46.41 84 ALA A N 1
ATOM 715 C CA . ALA A 1 84 ? -19.923 -21.421 20.560 1.00 46.41 84 ALA A CA 1
ATOM 716 C C . ALA A 1 84 ? -19.905 -22.865 21.101 1.00 46.41 84 ALA A C 1
ATOM 718 O O . ALA A 1 84 ? -20.899 -23.367 21.626 1.00 46.41 84 ALA A O 1
ATOM 719 N N . VAL A 1 85 ? -18.763 -23.532 20.960 1.00 46.66 85 VAL A N 1
ATOM 720 C CA . VAL A 1 85 ? -18.417 -24.720 21.728 1.00 46.66 85 VAL A CA 1
ATOM 721 C C . VAL A 1 85 ? -17.512 -24.222 22.836 1.00 46.66 85 VAL A C 1
ATOM 723 O O . VAL A 1 85 ? -16.407 -23.731 22.607 1.00 46.66 85 VAL A O 1
ATOM 726 N N . GLN A 1 86 ? -18.057 -24.285 24.043 1.00 48.94 86 GLN A N 1
ATOM 727 C CA . GLN A 1 86 ? -17.376 -23.989 25.288 1.00 48.94 86 GLN A CA 1
ATOM 728 C C . GLN A 1 86 ? -16.064 -24.778 25.348 1.00 48.94 86 GLN A C 1
ATOM 730 O O . GLN A 1 86 ? -16.051 -26.005 25.251 1.00 48.94 86 GLN A O 1
ATOM 735 N N . LYS A 1 87 ? -14.953 -24.057 25.504 1.00 42.03 87 LYS A N 1
ATOM 736 C CA . LYS A 1 87 ? -13.645 -24.630 25.817 1.00 42.03 87 LYS A CA 1
ATOM 737 C C . LYS A 1 87 ? -13.707 -25.194 27.246 1.00 42.03 87 LYS A C 1
ATOM 739 O O . LYS A 1 87 ? -13.960 -24.411 28.162 1.00 42.03 87 LYS A O 1
ATOM 744 N N . PRO A 1 88 ? -13.455 -26.492 27.481 1.00 47.31 88 PRO A N 1
ATOM 745 C CA . PRO A 1 88 ? -13.201 -26.978 28.826 1.00 47.31 88 PRO A CA 1
ATOM 746 C C . PRO A 1 88 ? -11.822 -26.473 29.263 1.00 47.31 88 PRO A C 1
ATOM 748 O O . PRO A 1 88 ? -10.795 -26.780 28.656 1.00 47.31 88 PRO A O 1
ATOM 751 N N . THR A 1 89 ? -11.811 -25.658 30.311 1.00 42.03 89 THR A N 1
ATOM 752 C CA . THR A 1 89 ? -10.615 -25.228 31.032 1.00 42.03 89 THR A CA 1
ATOM 753 C C . THR A 1 89 ? -9.957 -26.442 31.680 1.00 42.03 89 THR A C 1
ATOM 755 O O . THR A 1 89 ? -10.352 -26.867 32.764 1.00 42.03 89 THR A O 1
ATOM 758 N N . ARG A 1 90 ? -8.948 -27.014 31.020 1.00 40.22 90 ARG A N 1
ATOM 759 C CA . ARG A 1 90 ? -7.994 -27.913 31.668 1.00 40.22 90 ARG A CA 1
ATOM 760 C C . ARG A 1 90 ? -6.847 -27.050 32.188 1.00 40.22 90 ARG A C 1
ATOM 762 O O . ARG A 1 90 ? -5.937 -26.704 31.444 1.00 40.22 90 ARG A O 1
ATOM 769 N N . PHE A 1 91 ? -6.982 -26.635 33.445 1.00 41.62 91 PHE A N 1
ATOM 770 C CA . PHE A 1 91 ? -5.875 -26.156 34.263 1.00 41.62 91 PHE A CA 1
ATOM 771 C C . PHE A 1 91 ? -4.877 -27.311 34.391 1.00 41.62 91 PHE A C 1
ATOM 773 O O . PHE A 1 91 ? -5.163 -28.309 35.049 1.00 41.62 91 PHE A O 1
ATOM 780 N N . GLU A 1 92 ? -3.742 -27.210 33.709 1.00 44.66 92 GLU A N 1
ATOM 781 C CA . GLU A 1 92 ? -2.536 -27.900 34.150 1.00 44.66 92 GLU A CA 1
ATOM 782 C C . GLU A 1 92 ? -1.802 -26.923 35.066 1.00 44.66 92 GLU A C 1
ATOM 784 O O . GLU A 1 92 ? -1.310 -25.880 34.632 1.00 44.66 92 GLU A O 1
ATOM 789 N N . ASP A 1 93 ? -1.840 -27.239 36.360 1.00 46.50 93 ASP A N 1
ATOM 790 C CA . ASP A 1 93 ? -1.153 -26.524 37.426 1.00 46.50 93 ASP A CA 1
ATOM 791 C C . ASP A 1 93 ? 0.364 -26.635 37.230 1.00 46.50 93 ASP A C 1
ATOM 793 O O . ASP A 1 93 ? 1.022 -27.562 37.705 1.00 46.50 93 ASP A O 1
ATOM 797 N N . GLU A 1 94 ? 0.943 -25.658 36.537 1.00 47.12 94 GLU A N 1
ATOM 798 C CA . GLU A 1 94 ? 2.372 -25.386 36.621 1.00 47.12 94 GLU A CA 1
ATOM 799 C C . GLU A 1 94 ? 2.628 -24.671 37.960 1.00 47.12 94 GLU A C 1
ATOM 801 O O . GLU A 1 94 ? 2.508 -23.448 38.082 1.00 47.12 94 GLU A O 1
ATOM 806 N N . VAL A 1 95 ? 2.924 -25.459 39.000 1.00 44.78 95 VAL A N 1
ATOM 807 C CA . VAL A 1 95 ? 3.279 -24.983 40.345 1.00 44.78 95 VAL A CA 1
ATOM 808 C C . VAL A 1 95 ? 4.584 -24.186 40.264 1.00 44.78 95 VAL A C 1
ATOM 810 O O . VAL A 1 95 ? 5.682 -24.716 40.414 1.00 44.78 95 VAL A O 1
ATOM 813 N N . LYS A 1 96 ? 4.474 -22.879 40.017 1.00 51.12 96 LYS A N 1
ATOM 814 C CA . LYS A 1 96 ? 5.577 -21.937 40.216 1.00 51.12 96 LYS A CA 1
ATOM 815 C C . LYS A 1 96 ? 5.748 -21.718 41.712 1.00 51.12 96 LYS A C 1
ATOM 817 O O . LYS A 1 96 ? 4.861 -21.181 42.371 1.00 51.12 96 LYS A O 1
ATOM 822 N N . GLU A 1 97 ? 6.892 -22.148 42.237 1.00 57.00 97 GLU A N 1
ATOM 823 C CA . GLU A 1 97 ? 7.285 -21.939 43.628 1.00 57.00 97 GLU A CA 1
ATOM 824 C C . GLU A 1 97 ? 7.162 -20.455 44.007 1.00 57.00 97 GLU A C 1
ATOM 826 O O . GLU A 1 97 ? 7.882 -19.583 43.509 1.00 57.00 97 GLU A O 1
ATOM 831 N N . VAL A 1 98 ? 6.215 -20.168 44.899 1.00 60.62 98 VAL A N 1
ATOM 832 C CA . VAL A 1 98 ? 6.023 -18.851 45.499 1.00 60.62 98 VAL A CA 1
ATOM 833 C C . VAL A 1 98 ? 7.228 -18.583 46.396 1.00 60.62 98 VAL A C 1
ATOM 835 O O . VAL A 1 98 ? 7.384 -19.217 47.440 1.00 60.62 98 VAL A O 1
ATOM 838 N N . LYS A 1 99 ? 8.096 -17.651 45.993 1.00 66.31 99 LYS A N 1
ATOM 839 C CA . LYS A 1 99 ? 9.172 -17.151 46.856 1.00 66.31 99 LYS A CA 1
ATOM 840 C C . LYS A 1 99 ? 8.533 -16.515 48.092 1.00 66.31 99 LYS A C 1
ATOM 842 O O . LYS A 1 99 ? 7.857 -15.496 47.982 1.00 66.31 99 LYS A O 1
ATOM 847 N N . LYS A 1 100 ? 8.706 -17.167 49.242 1.00 73.31 100 LYS A N 1
ATOM 848 C CA . LYS A 1 100 ? 8.316 -16.658 50.560 1.00 73.31 100 LYS A CA 1
ATOM 849 C C . LYS A 1 100 ? 9.461 -15.836 51.130 1.00 73.31 100 LYS A C 1
ATOM 851 O O . LYS A 1 100 ? 10.624 -16.226 51.008 1.00 73.31 100 LYS A O 1
ATOM 856 N N . ASP A 1 101 ? 9.121 -14.736 51.781 1.00 76.00 101 ASP A N 1
ATOM 857 C CA . ASP A 1 101 ? 10.097 -13.947 52.524 1.00 76.00 101 ASP A CA 1
ATOM 858 C C . ASP A 1 101 ? 10.497 -14.667 53.818 1.00 76.00 101 ASP A C 1
ATOM 860 O O . ASP A 1 101 ? 9.872 -15.654 54.218 1.00 76.00 101 ASP A O 1
ATOM 864 N N . LYS A 1 102 ? 11.526 -14.158 54.509 1.00 77.50 102 LYS A N 1
ATOM 865 C CA . LYS A 1 102 ? 12.007 -14.706 55.795 1.00 77.50 102 LYS A CA 1
ATOM 866 C C . LYS A 1 102 ? 10.920 -14.790 56.877 1.00 77.50 102 LYS A C 1
ATOM 868 O O . LYS A 1 102 ? 11.074 -15.558 57.821 1.00 77.50 102 LYS A O 1
ATOM 873 N N . ASP A 1 103 ? 9.815 -14.078 56.679 1.00 78.12 103 ASP A N 1
ATOM 874 C CA . ASP A 1 103 ? 8.703 -13.973 57.620 1.00 78.12 103 ASP A CA 1
ATOM 875 C C . ASP A 1 103 ? 7.499 -14.846 57.203 1.00 78.12 103 ASP A C 1
ATOM 877 O O . ASP A 1 103 ? 6.447 -14.813 57.835 1.00 78.12 103 ASP A O 1
ATOM 881 N N . GLY A 1 104 ? 7.629 -15.648 56.136 1.00 79.81 104 GLY A N 1
ATOM 882 C CA . GLY A 1 104 ? 6.630 -16.641 55.723 1.00 79.81 104 GLY A CA 1
ATOM 883 C C . GLY A 1 104 ? 5.435 -16.102 54.929 1.00 79.81 104 GLY A C 1
ATOM 884 O O . GLY A 1 104 ? 4.577 -16.894 54.530 1.00 79.81 104 GLY A O 1
ATOM 885 N N . PHE A 1 105 ? 5.384 -14.799 54.646 1.00 72.81 105 PHE A N 1
ATOM 886 C CA . PHE A 1 105 ? 4.331 -14.188 53.833 1.00 72.81 105 PHE A CA 1
ATOM 887 C C . PHE A 1 105 ? 4.632 -14.293 52.329 1.00 72.81 105 PHE A C 1
ATOM 889 O O . PHE A 1 105 ? 5.779 -14.196 51.889 1.00 72.81 105 PHE A O 1
ATOM 896 N N . ALA A 1 106 ? 3.584 -14.535 51.538 1.00 71.25 106 ALA A N 1
ATOM 897 C CA . ALA A 1 106 ? 3.651 -14.598 50.082 1.00 71.25 106 ALA A CA 1
ATOM 898 C C . ALA A 1 106 ? 3.495 -13.187 49.497 1.00 71.25 106 ALA A C 1
ATOM 900 O O . ALA A 1 106 ? 2.428 -12.588 49.635 1.00 71.25 106 ALA A O 1
ATOM 901 N N . ILE A 1 107 ? 4.530 -12.659 48.834 1.00 61.56 107 ILE A N 1
ATOM 902 C CA . ILE A 1 107 ? 4.421 -11.383 48.116 1.00 61.56 107 ILE A CA 1
ATOM 903 C C . ILE A 1 107 ? 3.649 -11.618 46.803 1.00 61.56 107 ILE A C 1
ATOM 905 O O . ILE A 1 107 ? 4.124 -12.379 45.952 1.00 61.56 107 ILE A O 1
ATOM 909 N N . PRO A 1 108 ? 2.495 -10.965 46.574 1.00 62.34 108 PRO A N 1
ATOM 910 C CA . PRO A 1 108 ? 1.828 -10.998 45.278 1.00 62.34 108 PRO A CA 1
ATOM 911 C C . PRO A 1 108 ? 2.721 -10.360 44.204 1.00 62.34 108 PRO A C 1
ATOM 913 O O . PRO A 1 108 ? 3.231 -9.251 44.368 1.00 62.34 108 PRO A O 1
ATOM 916 N N . SER A 1 109 ? 2.931 -11.065 43.089 1.00 62.16 109 SER A N 1
ATOM 917 C CA . SER A 1 109 ? 3.790 -10.597 42.000 1.00 62.16 109 SER A CA 1
ATOM 918 C C . SER A 1 109 ? 3.230 -9.314 41.383 1.00 62.16 109 SER A C 1
ATOM 920 O O . SER A 1 109 ? 2.194 -9.339 40.718 1.00 62.16 109 SER A O 1
ATOM 922 N N . VAL A 1 110 ? 3.927 -8.194 41.581 1.00 61.22 110 VAL A N 1
ATOM 923 C CA . VAL A 1 110 ? 3.590 -6.918 40.943 1.00 61.22 110 VAL A CA 1
ATOM 924 C C . VAL A 1 110 ? 3.772 -7.070 39.425 1.00 61.22 110 VAL A C 1
ATOM 926 O O . VAL A 1 110 ? 4.842 -7.513 38.989 1.00 61.22 110 VAL A O 1
ATOM 929 N N . PRO A 1 111 ? 2.768 -6.735 38.594 1.00 57.09 111 PRO A N 1
ATOM 930 C CA . PRO A 1 111 ? 2.891 -6.837 37.146 1.00 57.09 111 PRO A CA 1
ATOM 931 C C . PRO A 1 111 ? 4.041 -5.950 36.657 1.00 57.09 111 PRO A C 1
ATOM 933 O O . PRO A 1 111 ? 4.103 -4.759 36.972 1.00 57.09 111 PRO A O 1
ATOM 936 N N . LYS A 1 112 ? 4.967 -6.539 35.888 1.00 55.88 112 LYS A N 1
ATOM 937 C CA . LYS A 1 112 ? 6.064 -5.814 35.233 1.00 55.88 112 LYS A CA 1
ATOM 938 C C . LYS A 1 112 ? 5.462 -4.738 34.328 1.00 55.88 112 LYS A C 1
ATOM 940 O O . LYS A 1 112 ? 4.945 -5.047 33.258 1.00 55.88 112 LYS A O 1
ATOM 945 N N . ARG A 1 113 ? 5.522 -3.477 34.767 1.00 47.59 113 ARG A N 1
ATOM 946 C CA . ARG A 1 113 ? 5.194 -2.320 33.931 1.00 47.59 113 ARG A CA 1
ATOM 947 C C . ARG A 1 113 ? 6.146 -2.299 32.736 1.00 47.59 113 ARG A C 1
ATOM 949 O O . ARG A 1 113 ? 7.361 -2.400 32.909 1.00 47.59 113 ARG A O 1
ATOM 956 N N . ALA A 1 114 ? 5.576 -2.176 31.541 1.00 60.22 114 ALA A N 1
ATOM 957 C CA . ALA A 1 114 ? 6.313 -1.826 30.335 1.00 60.22 114 ALA A CA 1
ATOM 958 C C . ALA A 1 114 ? 7.105 -0.521 30.569 1.00 60.22 114 ALA A C 1
ATOM 960 O O . ALA A 1 114 ? 6.663 0.311 31.370 1.00 60.22 114 ALA A O 1
ATOM 961 N N . PRO A 1 115 ? 8.271 -0.339 29.921 1.00 55.88 115 PRO A N 1
ATOM 962 C CA . PRO A 1 115 ? 9.067 0.873 30.068 1.00 55.88 115 PRO A CA 1
ATOM 963 C C . PRO A 1 115 ? 8.224 2.092 29.679 1.00 55.88 115 PRO A C 1
ATOM 965 O O . PRO A 1 115 ? 7.779 2.231 28.543 1.00 55.88 115 PRO A O 1
ATOM 968 N N . PHE A 1 116 ? 7.966 2.936 30.674 1.00 51.28 116 PHE A N 1
ATOM 969 C CA . PHE A 1 116 ? 7.240 4.190 30.550 1.00 51.28 116 PHE A CA 1
ATOM 970 C C . PHE A 1 116 ? 8.086 5.160 29.719 1.00 51.28 116 PHE A C 1
ATOM 972 O O . PHE A 1 116 ? 9.213 5.472 30.107 1.00 51.28 116 PHE A O 1
ATOM 979 N N . ASN A 1 117 ? 7.562 5.592 28.572 1.00 56.03 117 ASN A N 1
ATOM 980 C CA . ASN A 1 117 ? 8.208 6.565 27.699 1.00 56.03 117 ASN A CA 1
ATOM 981 C C . ASN A 1 117 ? 7.825 7.983 28.173 1.00 56.03 117 ASN A C 1
ATOM 983 O O . ASN A 1 117 ? 6.639 8.315 28.145 1.00 56.03 117 ASN A O 1
ATOM 987 N N . PRO A 1 118 ? 8.769 8.814 28.649 1.00 51.25 118 PRO A N 1
ATOM 988 C CA . PRO A 1 118 ? 8.457 10.105 29.268 1.00 51.25 118 PRO A CA 1
ATOM 989 C C . PRO A 1 118 ? 8.036 11.218 28.288 1.00 51.25 118 PRO A C 1
ATOM 991 O O . PRO A 1 118 ? 7.732 12.316 28.744 1.00 51.25 118 PRO A O 1
ATOM 994 N N . GLU A 1 119 ? 7.987 10.968 26.976 1.00 51.41 119 GLU A N 1
ATOM 995 C CA . GLU A 1 119 ? 7.638 11.994 25.975 1.00 51.41 119 GLU A CA 1
ATOM 996 C C . GLU A 1 119 ? 6.135 12.112 25.659 1.00 51.41 119 GLU A C 1
ATOM 998 O O . GLU A 1 119 ? 5.734 13.062 24.998 1.00 51.41 119 GLU A O 1
ATOM 1003 N N . ASP A 1 120 ? 5.284 11.219 26.174 1.00 50.69 120 ASP A N 1
ATOM 1004 C CA . ASP A 1 120 ? 3.856 11.160 25.797 1.00 50.69 120 ASP A CA 1
ATOM 1005 C C . ASP A 1 120 ? 2.894 11.817 26.805 1.00 50.69 120 ASP A C 1
ATOM 1007 O O . ASP A 1 120 ? 1.689 11.565 26.788 1.00 50.69 120 ASP A O 1
ATOM 1011 N N . SER A 1 121 ? 3.395 12.644 27.729 1.00 56.50 121 SER A N 1
ATOM 1012 C CA . SER A 1 121 ? 2.561 13.103 28.844 1.00 56.50 121 SER A CA 1
ATOM 1013 C C . SER A 1 121 ? 2.809 14.537 29.297 1.00 56.50 121 SER A C 1
ATOM 1015 O O . SER A 1 121 ? 2.953 14.755 30.492 1.00 56.50 121 SER A O 1
ATOM 1017 N N . PHE A 1 122 ? 2.774 15.519 28.392 1.00 48.84 122 PHE A N 1
ATOM 1018 C CA . PHE A 1 122 ? 2.452 16.908 28.753 1.00 48.84 122 PHE A CA 1
ATOM 1019 C C . PHE A 1 122 ? 1.835 17.664 27.568 1.00 48.84 122 PHE A C 1
ATOM 1021 O O . PHE A 1 122 ? 2.491 17.845 26.549 1.00 48.84 122 PHE A O 1
ATOM 1028 N N . GLY A 1 123 ? 0.612 18.178 27.747 1.00 40.47 123 GLY A N 1
ATOM 1029 C CA . GLY A 1 123 ? 0.107 19.313 26.967 1.00 40.47 123 GLY A CA 1
ATOM 1030 C C . GLY A 1 123 ? -1.315 19.164 26.439 1.00 40.47 123 GLY A C 1
ATOM 1031 O O . GLY A 1 123 ? -1.500 18.749 25.306 1.00 40.47 123 GLY A O 1
ATOM 1032 N N . GLU A 1 124 ? -2.307 19.521 27.256 1.00 40.47 124 GLU A N 1
ATOM 1033 C CA . GLU A 1 124 ? -3.189 20.683 27.023 1.00 40.47 124 GLU A CA 1
ATOM 1034 C C . GLU A 1 124 ? -4.424 20.580 27.929 1.00 40.47 124 GLU A C 1
ATOM 1036 O O . GLU A 1 124 ? -5.385 19.863 27.667 1.00 40.47 124 GLU A O 1
ATOM 1041 N N . SER A 1 125 ? -4.365 21.301 29.049 1.00 47.88 125 SER A N 1
ATOM 1042 C CA . SER A 1 125 ? -5.538 21.685 29.825 1.00 47.88 125 SER A CA 1
ATOM 1043 C C . SER A 1 125 ? -6.136 22.946 29.207 1.00 47.88 125 SER A C 1
ATOM 1045 O O . SER A 1 125 ? -5.451 23.965 29.094 1.00 47.88 125 SER A O 1
ATOM 1047 N N . GLU A 1 126 ? -7.407 22.857 28.833 1.00 45.44 126 GLU A N 1
ATOM 1048 C CA . GLU A 1 126 ? -8.255 23.954 28.375 1.00 45.44 126 GLU A CA 1
ATOM 1049 C C . GLU A 1 126 ? -8.309 25.072 29.433 1.00 45.44 126 GLU A C 1
ATOM 1051 O O . GLU A 1 126 ? -8.583 24.820 30.608 1.00 45.44 126 GLU A O 1
ATOM 1056 N N . VAL A 1 127 ? -8.040 26.315 29.018 1.00 44.78 127 VAL A N 1
ATOM 1057 C CA . VAL A 1 127 ? -8.264 27.518 29.831 1.00 44.78 127 VAL A CA 1
ATOM 1058 C C . VAL A 1 127 ? -9.301 28.384 29.132 1.00 44.78 127 VAL A C 1
ATOM 1060 O O . VAL A 1 127 ? -9.150 28.792 27.981 1.00 44.78 127 VAL A O 1
ATOM 1063 N N . GLU A 1 128 ? -10.368 28.640 29.872 1.00 44.56 128 GLU A N 1
ATOM 1064 C CA . GLU A 1 128 ? -11.561 29.369 29.489 1.00 44.56 128 GLU A CA 1
ATOM 1065 C C . GLU A 1 128 ? -11.367 30.897 29.594 1.00 44.56 128 GLU A C 1
ATOM 1067 O O . GLU A 1 128 ? -11.009 31.434 30.638 1.00 44.56 128 GLU A O 1
ATOM 1072 N N . SER A 1 129 ? -11.721 31.592 28.507 1.00 51.06 129 SER A N 1
ATOM 1073 C CA . SER A 1 129 ? -12.250 32.968 28.417 1.00 51.06 129 SER A CA 1
ATOM 1074 C C . SER A 1 129 ? -11.380 34.204 28.744 1.00 51.06 129 SER A C 1
ATOM 1076 O O . SER A 1 129 ? -10.972 34.470 29.869 1.00 51.06 129 SER A O 1
ATOM 1078 N N . THR A 1 130 ? -11.254 35.095 27.749 1.00 38.06 130 THR A N 1
ATOM 1079 C CA . THR A 1 130 ? -11.512 36.550 27.888 1.00 38.06 130 THR A CA 1
ATOM 1080 C C . THR A 1 130 ? -11.684 37.209 26.502 1.00 38.06 130 THR A C 1
ATOM 1082 O O . THR A 1 130 ? -10.998 36.817 25.557 1.00 38.06 130 THR A O 1
ATOM 1085 N N . PRO A 1 131 ? -12.589 38.198 26.330 1.00 53.16 131 PRO A N 1
ATOM 1086 C CA . PRO A 1 131 ? -12.884 38.802 25.028 1.00 53.16 131 PRO A CA 1
ATOM 1087 C C . PRO A 1 131 ? -12.061 40.078 24.767 1.00 53.16 131 PRO A C 1
ATOM 1089 O O . PRO A 1 131 ? -11.961 40.952 25.627 1.00 53.16 131 PRO A O 1
ATOM 1092 N N . ILE A 1 132 ? -11.528 40.228 23.548 1.00 40.03 132 ILE A N 1
ATOM 1093 C CA . ILE A 1 132 ? -10.844 41.449 23.071 1.00 40.03 132 ILE A CA 1
ATOM 1094 C C . ILE A 1 132 ? -11.738 42.178 22.045 1.00 40.03 132 ILE A C 1
ATOM 1096 O O . ILE A 1 132 ? -12.344 41.517 21.196 1.00 40.03 132 ILE A O 1
ATOM 1100 N N . PRO A 1 133 ? -11.842 43.526 22.078 1.00 47.50 133 PRO A N 1
ATOM 1101 C CA . PRO A 1 133 ? -12.800 44.268 21.273 1.00 47.50 133 PRO A CA 1
ATOM 1102 C C . PRO A 1 133 ? -12.308 44.557 19.849 1.00 47.50 133 PRO A C 1
ATOM 1104 O O . PRO A 1 133 ? -11.152 44.899 19.592 1.00 47.50 133 PRO A O 1
ATOM 1107 N N . ARG A 1 134 ? -13.268 44.477 18.928 1.00 41.16 134 ARG A N 1
ATOM 1108 C CA . ARG A 1 134 ? -13.181 44.726 17.487 1.00 41.16 134 ARG A CA 1
ATOM 1109 C C . ARG A 1 134 ? -13.019 46.230 17.213 1.00 41.16 134 ARG A C 1
ATOM 1111 O O . ARG A 1 134 ? -13.870 47.018 17.617 1.00 41.16 134 ARG A O 1
ATOM 1118 N N . LYS A 1 135 ? -11.961 46.633 16.497 1.00 44.38 135 LYS A N 1
ATOM 1119 C CA . LYS A 1 135 ? -11.829 47.981 15.910 1.00 44.38 135 LYS A CA 1
ATOM 1120 C C . LYS A 1 135 ? -12.136 47.940 14.413 1.00 44.38 135 LYS A C 1
ATOM 1122 O O . LYS A 1 135 ? -11.541 47.168 13.668 1.00 44.38 135 LYS A O 1
ATOM 1127 N N . GLU A 1 136 ? -13.072 48.788 14.005 1.00 54.84 136 GLU A N 1
ATOM 1128 C CA . GLU A 1 136 ? -13.419 49.111 12.618 1.00 54.84 136 GLU A CA 1
ATOM 1129 C C . GLU A 1 136 ? -12.301 49.898 11.911 1.00 54.84 136 GLU A C 1
ATOM 1131 O O . GLU A 1 136 ? -11.609 50.688 12.562 1.00 54.84 136 GLU A O 1
ATOM 1136 N N . PRO A 1 137 ? -12.212 49.832 10.570 1.00 50.97 137 PRO A N 1
ATOM 1137 C CA . PRO A 1 137 ? -11.619 50.908 9.789 1.00 50.97 137 PRO A CA 1
ATOM 1138 C C . PRO A 1 137 ? -12.654 51.658 8.936 1.00 50.97 137 PRO A C 1
ATOM 1140 O O . PRO A 1 137 ? -13.461 51.087 8.201 1.00 50.97 137 PRO A O 1
ATOM 1143 N N . LYS A 1 138 ? -12.575 52.989 9.038 1.00 43.34 138 LYS A N 1
ATOM 1144 C CA . LYS A 1 138 ? -13.337 53.984 8.279 1.00 43.34 138 LYS A CA 1
ATOM 1145 C C . LYS A 1 138 ? -12.853 54.099 6.829 1.00 43.34 138 LYS A C 1
ATOM 1147 O O . LYS A 1 138 ? -11.664 54.034 6.536 1.00 43.34 138 LYS A O 1
ATOM 1152 N N . LYS A 1 139 ? -13.825 54.389 5.959 1.00 46.88 139 LYS A N 1
ATOM 1153 C CA . LYS A 1 139 ? -13.704 54.924 4.594 1.00 46.88 139 LYS A CA 1
ATOM 1154 C C . LYS A 1 139 ? -12.769 56.138 4.507 1.00 46.88 139 LYS A C 1
ATOM 1156 O O . LYS A 1 139 ? -12.882 57.037 5.335 1.00 46.88 139 LYS A O 1
ATOM 1161 N N . GLN A 1 140 ? -12.058 56.266 3.386 1.00 44.59 140 GLN A N 1
ATOM 1162 C CA . GLN A 1 140 ? -11.878 57.553 2.709 1.00 44.59 140 GLN A CA 1
ATOM 1163 C C . GLN A 1 140 ? -11.709 57.361 1.197 1.00 44.59 140 GLN A C 1
ATOM 1165 O O . GLN A 1 140 ? -11.123 56.396 0.716 1.00 44.59 140 GLN A O 1
ATOM 1170 N N . GLN A 1 141 ? -12.348 58.273 0.476 1.00 48.16 141 GLN A N 1
ATOM 1171 C CA . GLN A 1 141 ? -12.500 58.364 -0.969 1.00 48.16 141 GLN A CA 1
ATOM 1172 C C . GLN A 1 141 ? -11.302 59.108 -1.572 1.00 48.16 141 GLN A C 1
ATOM 1174 O O . GLN A 1 141 ? -10.837 60.051 -0.942 1.00 48.16 141 GLN A O 1
ATOM 1179 N N . GLN A 1 142 ? -10.934 58.826 -2.828 1.00 43.72 142 GLN A N 1
ATOM 1180 C CA . GLN A 1 142 ? -10.808 59.880 -3.849 1.00 43.72 142 GLN A CA 1
ATOM 1181 C C . GLN A 1 142 ? -10.638 59.320 -5.271 1.00 43.72 142 GLN A C 1
ATOM 1183 O O . GLN A 1 142 ? -9.843 58.423 -5.533 1.00 43.72 142 GLN A O 1
ATOM 1188 N N . LYS A 1 143 ? -11.435 59.895 -6.180 1.00 48.31 143 LYS A N 1
ATOM 1189 C CA . LYS A 1 143 ? -11.360 59.828 -7.648 1.00 48.31 143 LYS A CA 1
ATOM 1190 C C . LYS A 1 143 ? -10.070 60.483 -8.150 1.00 48.31 143 LYS A C 1
ATOM 1192 O O . LYS A 1 143 ? -9.779 61.548 -7.632 1.00 48.31 143 LYS A O 1
ATOM 1197 N N . VAL A 1 144 ? -9.474 59.989 -9.246 1.00 41.31 144 VAL A N 1
ATOM 1198 C CA . VAL A 1 144 ? -9.105 60.779 -10.452 1.00 41.31 144 VAL A CA 1
ATOM 1199 C C . VAL A 1 144 ? -8.949 59.837 -11.666 1.00 41.31 144 VAL A C 1
ATOM 1201 O O . VAL A 1 144 ? -8.434 58.729 -11.571 1.00 41.31 144 VAL A O 1
ATOM 1204 N N . LEU A 1 145 ? -9.454 60.329 -12.795 1.00 52.56 145 LEU A N 1
ATOM 1205 C CA . LEU A 1 145 ? -9.536 59.816 -14.164 1.00 52.56 145 LEU A CA 1
ATOM 1206 C C . LEU A 1 145 ? -8.244 60.093 -14.963 1.00 52.56 145 LEU A C 1
ATOM 1208 O O . LEU A 1 145 ? -7.916 61.267 -15.057 1.00 52.56 145 LEU A O 1
ATOM 1212 N N . VAL A 1 146 ? -7.603 59.107 -15.624 1.00 42.62 146 VAL A N 1
ATOM 1213 C CA . VAL A 1 146 ? -6.765 59.314 -16.843 1.00 42.62 146 VAL A CA 1
ATOM 1214 C C . VAL A 1 146 ? -6.668 58.017 -17.687 1.00 42.62 146 VAL A C 1
ATOM 1216 O O . VAL A 1 146 ? -6.468 56.931 -17.152 1.00 42.62 146 VAL A O 1
ATOM 1219 N N . HIS A 1 147 ? -6.808 58.150 -19.013 1.00 48.06 147 HIS A N 1
ATOM 1220 C CA . HIS A 1 147 ? -6.660 57.123 -20.066 1.00 48.06 147 HIS A CA 1
ATOM 1221 C C . HIS A 1 147 ? -5.276 56.426 -20.135 1.00 48.06 147 HIS A C 1
ATOM 1223 O O . HIS A 1 147 ? -4.274 57.031 -19.757 1.00 48.06 147 HIS A O 1
ATOM 1229 N N . PRO A 1 148 ? -5.163 55.220 -20.742 1.00 50.81 148 PRO A N 1
ATOM 1230 C CA . PRO A 1 148 ? -3.872 54.584 -21.015 1.00 50.81 148 PRO A CA 1
ATOM 1231 C C . PRO A 1 148 ? -3.316 54.906 -22.420 1.00 50.81 148 PRO A C 1
ATOM 1233 O O . PRO A 1 148 ? -4.038 54.765 -23.411 1.00 50.81 148 PRO A O 1
ATOM 1236 N N . PRO A 1 149 ? -2.008 55.201 -22.559 1.00 49.88 149 PRO A N 1
ATOM 1237 C CA . PRO A 1 149 ? -1.275 54.972 -23.793 1.00 49.88 149 PRO A CA 1
ATOM 1238 C C . PRO A 1 149 ? -0.456 53.670 -23.729 1.00 49.88 149 PRO A C 1
ATOM 1240 O O . PRO A 1 149 ? 0.107 53.276 -22.709 1.00 49.88 149 PRO A O 1
ATOM 1243 N N . LYS A 1 150 ? -0.389 53.005 -24.882 1.00 52.69 150 LYS A N 1
ATOM 1244 C CA . LYS A 1 150 ? 0.450 51.841 -25.192 1.00 52.69 150 LYS A CA 1
ATOM 1245 C C . LYS A 1 150 ? 1.935 52.181 -25.004 1.00 52.69 150 LYS A C 1
ATOM 1247 O O . LYS A 1 150 ? 2.362 53.138 -25.630 1.00 52.69 150 LYS A O 1
ATOM 1252 N N . THR A 1 151 ? 2.734 51.331 -24.340 1.00 38.22 151 THR A N 1
ATOM 1253 C CA . THR A 1 151 ? 4.124 51.025 -24.767 1.00 38.22 151 THR A CA 1
ATOM 1254 C C . THR A 1 151 ? 4.826 49.917 -23.960 1.00 38.22 151 THR A C 1
ATOM 1256 O O . THR A 1 151 ? 4.949 50.005 -22.749 1.00 38.22 151 THR A O 1
ATOM 1259 N N . LYS A 1 152 ? 5.394 48.969 -24.727 1.00 45.81 152 LYS A N 1
ATOM 1260 C CA . LYS A 1 152 ? 6.754 48.377 -24.674 1.00 45.81 152 LYS A CA 1
ATOM 1261 C C . LYS A 1 152 ? 7.215 47.552 -23.450 1.00 45.81 152 LYS A C 1
ATOM 1263 O O . LYS A 1 152 ? 7.351 48.025 -22.333 1.00 45.81 152 LYS A O 1
ATOM 1268 N N . LYS A 1 153 ? 7.596 46.305 -23.769 1.00 52.22 153 LYS A N 1
ATOM 1269 C CA . LYS A 1 153 ? 8.273 45.295 -22.936 1.00 52.22 153 LYS A CA 1
ATOM 1270 C C . LYS A 1 153 ? 9.627 45.797 -22.388 1.00 52.22 153 LYS A C 1
ATOM 1272 O O . LYS A 1 153 ? 10.445 46.240 -23.200 1.00 52.22 153 LYS A O 1
ATOM 1277 N N . PRO A 1 154 ? 9.934 45.637 -21.088 1.00 46.66 154 PRO A N 1
ATOM 1278 C CA . PRO A 1 154 ? 11.290 45.803 -20.577 1.00 46.66 154 PRO A CA 1
ATOM 1279 C C . PRO A 1 154 ? 12.100 44.500 -20.678 1.00 46.66 154 PRO A C 1
ATOM 1281 O O . PRO A 1 154 ? 11.628 43.407 -20.365 1.00 46.66 154 PRO A O 1
ATOM 1284 N N . LYS A 1 155 ? 13.352 44.640 -21.127 1.00 51.53 155 LYS A N 1
ATOM 1285 C CA . LYS A 1 155 ? 14.391 43.604 -21.094 1.00 51.53 155 LYS A CA 1
ATOM 1286 C C . LYS A 1 155 ? 14.749 43.292 -19.638 1.00 51.53 155 LYS A C 1
ATOM 1288 O O . LYS A 1 155 ? 15.064 44.199 -18.871 1.00 51.53 155 LYS A O 1
ATOM 1293 N N . LYS A 1 156 ? 14.735 42.007 -19.284 1.00 48.44 156 LYS A N 1
ATOM 1294 C CA . LYS A 1 156 ? 15.154 41.477 -17.982 1.00 48.44 156 LYS A CA 1
ATOM 1295 C C . LYS A 1 156 ? 16.676 41.648 -17.850 1.00 48.44 156 LYS A C 1
ATOM 1297 O O . LYS A 1 156 ? 17.434 40.962 -18.528 1.00 48.44 156 LYS A O 1
ATOM 1302 N N . LYS A 1 157 ? 17.112 42.609 -17.031 1.00 46.44 157 LYS A N 1
ATOM 1303 C CA . LYS A 1 157 ? 18.500 42.748 -16.567 1.00 46.44 157 LYS A CA 1
ATOM 1304 C C . LYS A 1 157 ? 18.673 41.755 -15.416 1.00 46.44 157 LYS A C 1
ATOM 1306 O O . LYS A 1 157 ? 17.994 41.882 -14.403 1.00 46.44 157 LYS A O 1
ATOM 1311 N N . VAL A 1 158 ? 19.513 40.745 -15.610 1.00 48.25 158 VAL A N 1
ATOM 1312 C CA . VAL A 1 158 ? 19.922 39.812 -14.553 1.00 48.25 158 VAL A CA 1
ATOM 1313 C C . VAL A 1 158 ? 20.907 40.563 -13.657 1.00 48.25 158 VAL A C 1
ATOM 1315 O O . VAL A 1 158 ? 21.960 40.989 -14.126 1.00 48.25 158 VAL A O 1
ATOM 1318 N N . GLN A 1 159 ? 20.523 40.805 -12.403 1.00 46.62 159 GLN A N 1
ATOM 1319 C CA . GLN A 1 159 ? 21.443 41.209 -11.342 1.00 46.62 159 GLN A CA 1
ATOM 1320 C C . GLN A 1 159 ? 22.211 39.963 -10.895 1.00 46.62 159 GLN A C 1
ATOM 1322 O O . GLN A 1 159 ? 21.605 38.939 -10.592 1.00 46.62 159 GLN A O 1
ATOM 1327 N N . PHE A 1 160 ? 23.536 40.056 -10.925 1.00 47.16 160 PHE A N 1
ATOM 1328 C CA . PHE A 1 160 ? 24.460 39.025 -10.471 1.00 47.16 160 PHE A CA 1
ATOM 1329 C C . PHE A 1 160 ? 24.700 39.244 -8.972 1.00 47.16 160 PHE A C 1
ATOM 1331 O O . PHE A 1 160 ? 25.174 40.315 -8.590 1.00 47.16 160 PHE A O 1
ATOM 1338 N N . ASN A 1 161 ? 24.318 38.272 -8.143 1.00 55.12 161 ASN A N 1
ATOM 1339 C CA . ASN A 1 161 ? 24.618 38.253 -6.712 1.00 55.12 161 ASN A CA 1
ATOM 1340 C C . ASN A 1 161 ? 25.996 37.592 -6.515 1.00 55.12 161 ASN A C 1
ATOM 1342 O O . ASN A 1 161 ? 26.178 36.477 -7.001 1.00 55.12 161 ASN A O 1
ATOM 1346 N N . PRO A 1 162 ? 26.961 38.242 -5.842 1.00 51.19 162 PRO A N 1
ATOM 1347 C CA . PRO A 1 162 ? 28.310 37.705 -5.654 1.00 51.19 162 PRO A CA 1
ATOM 1348 C C . PRO A 1 162 ? 28.472 36.722 -4.476 1.00 51.19 162 PRO A C 1
ATOM 1350 O O . PRO A 1 162 ? 29.599 36.316 -4.214 1.00 51.19 162 PRO A O 1
ATOM 1353 N N . ASP A 1 163 ? 27.392 36.289 -3.814 1.00 45.00 163 ASP A N 1
ATOM 1354 C CA . ASP A 1 163 ? 27.479 35.458 -2.597 1.00 45.00 163 ASP A CA 1
ATOM 1355 C C . ASP A 1 163 ? 27.059 33.982 -2.767 1.00 45.00 163 ASP A C 1
ATOM 1357 O O . ASP A 1 163 ? 27.114 33.223 -1.804 1.00 45.00 163 ASP A O 1
ATOM 1361 N N . ASP A 1 164 ? 26.734 33.521 -3.980 1.00 46.53 164 ASP A N 1
ATOM 1362 C CA . ASP A 1 164 ? 26.557 32.083 -4.257 1.00 46.53 164 ASP A CA 1
ATOM 1363 C C . ASP A 1 164 ? 27.893 31.462 -4.698 1.00 46.53 164 ASP A C 1
ATOM 1365 O O . ASP A 1 164 ? 28.122 31.139 -5.865 1.00 46.53 164 ASP A O 1
ATOM 1369 N N . SER A 1 165 ? 28.811 31.332 -3.739 1.00 51.09 165 SER A N 1
ATOM 1370 C CA . SER A 1 165 ? 30.011 30.499 -3.853 1.00 51.09 165 SER A CA 1
ATOM 1371 C C . SER A 1 165 ? 29.930 29.331 -2.869 1.00 51.09 165 SER A C 1
ATOM 1373 O O . SER A 1 165 ? 29.590 29.525 -1.707 1.00 51.09 165 SER A O 1
ATOM 1375 N N . PHE A 1 166 ? 30.343 28.154 -3.352 1.00 43.81 166 PHE A N 1
ATOM 1376 C CA . PHE A 1 166 ? 30.555 26.877 -2.647 1.00 43.81 166 PHE A CA 1
ATOM 1377 C C . PHE A 1 166 ? 29.343 25.956 -2.439 1.00 43.81 166 PHE A C 1
ATOM 1379 O O . PHE A 1 166 ? 28.707 25.958 -1.393 1.00 43.81 166 PHE A O 1
ATOM 1386 N N . ALA A 1 167 ? 29.111 25.069 -3.416 1.00 49.41 167 ALA A N 1
ATOM 1387 C CA . ALA A 1 167 ? 29.269 23.612 -3.250 1.00 49.41 167 ALA A CA 1
ATOM 1388 C C . ALA A 1 167 ? 28.789 22.882 -4.521 1.00 49.41 167 ALA A C 1
ATOM 1390 O O . ALA A 1 167 ? 27.700 22.317 -4.568 1.00 49.41 167 ALA A O 1
ATOM 1391 N N . SER A 1 168 ? 29.610 22.905 -5.571 1.00 43.50 168 SER A N 1
ATOM 1392 C CA . SER A 1 168 ? 29.524 21.931 -6.664 1.00 43.50 168 SER A CA 1
ATOM 1393 C C . SER A 1 168 ? 30.785 21.076 -6.604 1.00 43.50 168 SER A C 1
ATOM 1395 O O . SER A 1 168 ? 31.708 21.264 -7.390 1.00 43.50 168 SER A O 1
ATOM 1397 N N . GLU A 1 169 ? 30.839 20.186 -5.616 1.00 46.06 169 GLU A N 1
ATOM 1398 C CA . GLU A 1 169 ? 31.760 19.050 -5.633 1.00 46.06 169 GLU A CA 1
ATOM 1399 C C . GLU A 1 169 ? 31.186 17.977 -6.566 1.00 46.06 169 GLU A C 1
ATOM 1401 O O . GLU A 1 169 ? 30.015 17.611 -6.443 1.00 46.06 169 GLU A O 1
ATOM 1406 N N . GLY A 1 170 ? 32.009 17.488 -7.497 1.00 43.88 170 GLY A N 1
ATOM 1407 C CA . GLY A 1 170 ? 31.691 16.329 -8.334 1.00 43.88 170 GLY A CA 1
ATOM 1408 C C . GLY A 1 170 ? 31.775 16.543 -9.848 1.00 43.88 170 GLY A C 1
ATOM 1409 O O . GLY A 1 170 ? 31.027 15.910 -10.587 1.00 43.88 170 GLY A O 1
ATOM 1410 N N . SER A 1 171 ? 32.649 17.434 -10.321 1.00 57.00 171 SER A N 1
ATOM 1411 C CA . SER A 1 171 ? 33.506 17.072 -11.463 1.00 57.00 171 SER A CA 1
ATOM 1412 C C . SER A 1 171 ? 34.595 16.150 -10.918 1.00 57.00 171 SER A C 1
ATOM 1414 O O . SER A 1 171 ? 34.909 16.310 -9.741 1.00 57.00 171 SER A O 1
ATOM 1416 N N . ASP A 1 172 ? 35.140 15.267 -11.761 1.00 44.59 172 ASP A N 1
ATOM 1417 C CA . ASP A 1 172 ? 36.085 14.168 -11.461 1.00 44.59 172 ASP A CA 1
ATOM 1418 C C . ASP A 1 172 ? 35.273 12.853 -11.343 1.00 44.59 172 ASP A C 1
ATOM 1420 O O . ASP A 1 172 ? 34.450 12.690 -10.450 1.00 44.59 172 ASP A O 1
ATOM 1424 N N . ASP A 1 173 ? 35.272 11.900 -12.281 1.00 44.12 173 ASP A N 1
ATOM 1425 C CA . ASP A 1 173 ? 36.360 11.387 -13.104 1.00 44.12 173 ASP A CA 1
ATOM 1426 C C . ASP A 1 173 ? 35.793 10.602 -14.303 1.00 44.12 173 ASP A C 1
ATOM 1428 O O . ASP A 1 173 ? 35.300 9.483 -14.150 1.00 44.12 173 ASP A O 1
ATOM 1432 N N . ASP A 1 174 ? 35.897 11.145 -15.518 1.00 45.03 174 ASP A N 1
ATOM 1433 C CA . ASP A 1 174 ? 35.866 10.331 -16.742 1.00 45.03 174 ASP A CA 1
ATOM 1434 C C . ASP A 1 174 ? 37.266 9.726 -16.928 1.00 45.03 174 ASP A C 1
ATOM 1436 O O . ASP A 1 174 ? 38.035 10.091 -17.818 1.00 45.03 174 ASP A O 1
ATOM 1440 N N . TYR A 1 175 ? 37.643 8.848 -15.993 1.00 43.91 175 TYR A N 1
ATOM 1441 C CA . TYR A 1 175 ? 38.770 7.943 -16.168 1.00 43.91 175 TYR A CA 1
ATOM 1442 C C . TYR A 1 175 ? 38.304 6.853 -17.133 1.00 43.91 175 TYR A C 1
ATOM 1444 O O . TYR A 1 175 ? 37.840 5.781 -16.744 1.00 43.91 175 TYR A O 1
ATOM 1452 N N . THR A 1 176 ? 38.417 7.148 -18.426 1.00 48.50 176 THR A N 1
ATOM 1453 C CA . THR A 1 176 ? 38.603 6.095 -19.418 1.00 48.50 176 THR A CA 1
ATOM 1454 C C . THR A 1 176 ? 39.920 5.418 -19.054 1.00 48.50 176 THR A C 1
ATOM 1456 O O . THR A 1 176 ? 40.993 5.946 -19.348 1.00 48.50 176 THR A O 1
ATOM 1459 N N . GLU A 1 177 ? 39.844 4.294 -18.335 1.00 44.28 177 GLU A N 1
ATOM 1460 C CA . GLU A 1 177 ? 40.973 3.375 -18.225 1.00 44.28 177 GLU A CA 1
ATOM 1461 C C . GLU A 1 177 ? 41.520 3.158 -19.643 1.00 44.28 177 GLU A C 1
ATOM 1463 O O . GLU A 1 177 ? 40.742 2.853 -20.558 1.00 44.28 177 GLU A O 1
ATOM 1468 N N . PRO A 1 178 ? 42.832 3.333 -19.868 1.00 44.75 178 PRO A N 1
ATOM 1469 C CA . PRO A 1 178 ? 43.448 2.774 -21.049 1.00 44.75 178 PRO A CA 1
ATOM 1470 C C . PRO A 1 178 ? 43.140 1.284 -20.989 1.00 44.75 178 PRO A C 1
ATOM 1472 O O . PRO A 1 178 ? 43.555 0.596 -20.058 1.00 44.75 178 PRO A O 1
ATOM 1475 N N . ILE A 1 179 ? 42.368 0.794 -21.954 1.00 41.88 179 ILE A N 1
ATOM 1476 C CA . ILE A 1 179 ? 42.356 -0.628 -22.251 1.00 41.88 179 ILE A CA 1
ATOM 1477 C C . ILE A 1 179 ? 43.803 -0.920 -22.644 1.00 41.88 179 ILE A C 1
ATOM 1479 O O . ILE A 1 179 ? 44.223 -0.602 -23.757 1.00 41.88 179 ILE A O 1
ATOM 1483 N N . GLU A 1 180 ? 44.586 -1.437 -21.699 1.00 44.22 180 GLU A N 1
ATOM 1484 C CA . GLU A 1 180 ? 45.796 -2.185 -21.994 1.00 44.22 180 GLU A CA 1
ATOM 1485 C C . GLU A 1 180 ? 45.324 -3.402 -22.792 1.00 44.22 180 GLU A C 1
ATOM 1487 O O . GLU A 1 180 ? 44.958 -4.445 -22.255 1.00 44.22 180 GLU A O 1
ATOM 1492 N N . LEU A 1 181 ? 45.204 -3.195 -24.106 1.00 44.25 181 LEU A N 1
ATOM 1493 C CA . LEU A 1 181 ? 45.154 -4.254 -25.092 1.00 44.25 181 LEU A CA 1
ATOM 1494 C C . LEU A 1 181 ? 46.524 -4.917 -25.040 1.00 44.25 181 LEU A C 1
ATOM 1496 O O . LEU A 1 181 ? 47.418 -4.591 -25.816 1.0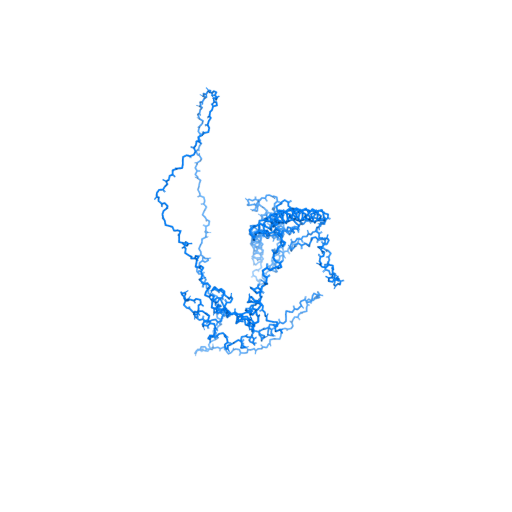0 44.25 181 LEU A O 1
ATOM 1500 N N . ASP A 1 182 ? 46.657 -5.853 -24.111 1.00 50.16 182 ASP A N 1
ATOM 1501 C CA . ASP A 1 182 ? 47.663 -6.911 -24.119 1.00 50.16 182 ASP A CA 1
ATOM 1502 C C . ASP A 1 182 ? 47.290 -7.952 -25.199 1.00 50.16 182 ASP A C 1
ATOM 1504 O O . ASP A 1 182 ? 47.303 -9.161 -24.988 1.00 50.16 182 ASP A O 1
ATOM 1508 N N . ASP A 1 183 ? 46.893 -7.455 -26.374 1.00 48.06 183 ASP A N 1
ATOM 1509 C CA . ASP A 1 183 ? 46.756 -8.231 -27.593 1.00 48.06 183 ASP A CA 1
ATOM 1510 C C . ASP A 1 183 ? 48.081 -8.073 -28.331 1.00 48.06 183 ASP A C 1
ATOM 1512 O O . ASP A 1 183 ? 48.223 -7.308 -29.290 1.00 48.06 183 ASP A O 1
ATOM 1516 N N . GLU A 1 184 ? 49.069 -8.825 -27.856 1.00 50.41 184 GLU A N 1
ATOM 1517 C CA . GLU A 1 184 ? 50.171 -9.320 -28.668 1.00 50.41 184 GLU A CA 1
ATOM 1518 C C . GLU A 1 184 ? 49.538 -10.169 -29.790 1.00 50.41 184 GLU A C 1
ATOM 1520 O O . GLU A 1 184 ? 49.488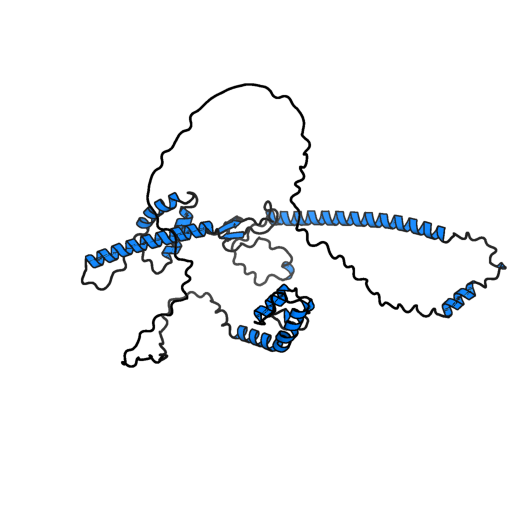 -11.397 -29.749 1.00 50.41 184 GLU A O 1
ATOM 1525 N N . GLN A 1 185 ? 48.922 -9.493 -30.768 1.00 47.47 185 GLN A N 1
ATOM 1526 C CA . GLN A 1 185 ? 48.493 -10.092 -32.018 1.00 47.47 185 GLN A CA 1
ATOM 1527 C C . GLN A 1 185 ? 49.767 -10.519 -32.721 1.00 47.47 185 GLN A C 1
ATOM 1529 O O . GLN A 1 185 ? 50.432 -9.723 -33.383 1.00 47.47 185 GLN A O 1
ATOM 1534 N N . ASP A 1 186 ? 50.089 -11.790 -32.507 1.00 53.91 186 ASP A N 1
ATOM 1535 C CA . ASP A 1 186 ? 50.889 -12.634 -33.368 1.00 53.91 186 ASP A CA 1
ATOM 1536 C C . ASP A 1 186 ? 50.620 -12.212 -34.818 1.00 53.91 186 ASP A C 1
ATOM 1538 O O . ASP A 1 186 ? 49.550 -12.462 -35.387 1.00 53.91 186 ASP A O 1
ATOM 1542 N N . ILE A 1 187 ? 51.553 -11.432 -35.373 1.00 46.53 187 ILE A N 1
ATOM 1543 C CA . ILE A 1 187 ? 51.571 -11.066 -36.784 1.00 46.53 187 ILE A CA 1
ATOM 1544 C C . ILE A 1 187 ? 51.833 -12.393 -37.471 1.00 46.53 187 ILE A C 1
ATOM 1546 O O . ILE A 1 187 ? 52.989 -12.793 -37.604 1.00 46.53 187 ILE A O 1
ATOM 1550 N N . GLY A 1 188 ? 50.735 -13.082 -37.796 1.00 54.59 188 GLY A N 1
ATOM 1551 C CA . GLY A 1 188 ? 50.741 -14.432 -38.327 1.00 54.59 188 GLY A CA 1
ATOM 1552 C C . GLY A 1 188 ? 51.847 -14.565 -39.354 1.00 54.59 188 GLY A C 1
ATOM 1553 O O . GLY A 1 188 ? 51.943 -13.750 -40.277 1.00 54.59 188 GLY A O 1
ATOM 1554 N N . GLU A 1 189 ? 52.717 -15.540 -39.104 1.00 56.78 189 GLU A N 1
ATOM 1555 C CA . GLU A 1 189 ? 53.830 -15.925 -39.951 1.00 56.78 189 GLU A CA 1
ATOM 1556 C C . GLU A 1 189 ? 53.357 -15.889 -41.408 1.00 56.78 189 GLU A C 1
ATOM 1558 O O . GLU A 1 189 ? 52.518 -16.687 -41.819 1.00 56.78 189 GLU A O 1
ATOM 1563 N N . ILE A 1 190 ? 53.801 -14.874 -42.157 1.00 57.22 190 ILE A N 1
ATOM 1564 C CA . ILE A 1 190 ? 53.399 -14.687 -43.551 1.00 57.22 190 ILE A CA 1
ATOM 1565 C C . ILE A 1 190 ? 53.811 -15.956 -44.282 1.00 57.22 190 ILE A C 1
ATOM 1567 O O . ILE A 1 190 ? 55.010 -16.233 -44.416 1.00 57.22 190 ILE A O 1
ATOM 1571 N N . ASP A 1 191 ? 52.815 -16.724 -44.724 1.00 61.12 191 ASP A N 1
ATOM 1572 C CA . ASP A 1 191 ? 53.029 -17.974 -45.430 1.00 61.12 191 ASP A CA 1
ATOM 1573 C C . ASP A 1 191 ? 53.996 -17.709 -46.583 1.00 61.12 191 ASP A C 1
ATOM 1575 O O . ASP A 1 191 ? 53.763 -16.882 -47.471 1.00 61.12 191 ASP A O 1
ATOM 1579 N N . LYS A 1 192 ? 55.129 -18.417 -46.572 1.00 70.56 192 LYS A N 1
ATOM 1580 C CA . LYS A 1 192 ? 56.176 -18.288 -47.600 1.00 70.56 192 LYS A CA 1
ATOM 1581 C C . LYS A 1 192 ? 55.616 -18.537 -49.005 1.00 70.56 192 LYS A C 1
ATOM 1583 O O . LYS A 1 192 ? 56.199 -18.091 -49.989 1.00 70.56 192 LYS A O 1
ATOM 1588 N N . GLU A 1 193 ? 54.470 -19.201 -49.095 1.00 72.94 193 GLU A N 1
ATOM 1589 C CA . GLU A 1 193 ? 53.712 -19.448 -50.316 1.00 72.94 193 GLU A CA 1
ATOM 1590 C C . GLU A 1 193 ? 53.049 -18.172 -50.875 1.00 72.94 193 GLU A C 1
ATOM 1592 O O . GLU A 1 193 ? 53.118 -17.946 -52.086 1.00 72.94 193 GLU A O 1
ATOM 1597 N N . GLU A 1 194 ? 52.521 -17.275 -50.030 1.00 66.56 194 GLU A N 1
ATOM 1598 C CA . GLU A 1 194 ? 52.035 -15.953 -50.464 1.00 66.56 194 GLU A CA 1
ATOM 1599 C C . GLU A 1 194 ? 53.187 -15.053 -50.932 1.00 66.56 194 GLU A C 1
ATOM 1601 O O . GLU A 1 194 ? 53.061 -14.329 -51.926 1.00 66.56 194 GLU A O 1
ATOM 1606 N N . LEU A 1 195 ? 54.353 -15.145 -50.282 1.00 68.94 195 LEU A N 1
ATOM 1607 C CA . LEU A 1 195 ? 55.540 -14.385 -50.685 1.00 68.94 195 LEU A CA 1
ATOM 1608 C C . LEU A 1 195 ? 56.094 -14.855 -52.045 1.00 68.94 195 LEU A C 1
ATOM 1610 O O . LEU A 1 195 ? 56.583 -14.047 -52.839 1.00 68.94 195 LEU A O 1
ATOM 1614 N N . VAL A 1 196 ? 55.975 -16.152 -52.345 1.00 71.56 196 VAL A N 1
ATOM 1615 C CA . VAL A 1 196 ? 56.343 -16.729 -53.647 1.00 71.56 196 VAL A CA 1
ATOM 1616 C C . VAL A 1 196 ? 55.350 -16.328 -54.739 1.00 71.56 196 VAL A C 1
ATOM 1618 O O . VAL A 1 196 ? 55.777 -16.064 -55.862 1.00 71.56 196 VAL A O 1
ATOM 1621 N N . LEU A 1 197 ? 54.054 -16.215 -54.432 1.00 69.06 197 LEU A N 1
ATOM 1622 C CA . LEU A 1 197 ? 53.047 -15.698 -55.369 1.00 69.06 197 LEU A CA 1
ATOM 1623 C C . LEU A 1 197 ? 53.319 -14.234 -55.754 1.00 69.06 197 LEU A C 1
ATOM 1625 O O . LEU A 1 197 ? 53.310 -13.909 -56.942 1.00 69.06 197 LEU A O 1
ATOM 1629 N N . LEU A 1 198 ? 53.689 -13.386 -54.789 1.00 66.81 198 LEU A N 1
ATOM 1630 C CA . LEU A 1 198 ? 54.080 -11.991 -55.044 1.00 66.81 198 LEU A CA 1
ATOM 1631 C C . LEU A 1 198 ? 55.333 -11.862 -55.929 1.00 66.81 198 LEU A C 1
ATOM 1633 O O . LEU A 1 198 ? 55.409 -10.954 -56.757 1.00 66.81 198 LEU A O 1
ATOM 1637 N N . TYR A 1 199 ? 56.298 -12.777 -55.798 1.00 65.94 199 TYR A N 1
ATOM 1638 C CA . TYR A 1 199 ? 57.483 -12.812 -56.666 1.00 65.94 199 TYR A CA 1
ATOM 1639 C C . TYR A 1 199 ? 57.188 -13.372 -58.064 1.00 65.94 199 TYR A C 1
ATOM 1641 O O . TYR A 1 199 ? 57.823 -12.968 -59.040 1.00 65.94 199 TYR A O 1
ATOM 1649 N N . LYS A 1 200 ? 56.216 -14.281 -58.188 1.00 66.19 200 LYS A N 1
ATOM 1650 C CA . LYS A 1 200 ? 55.823 -14.871 -59.475 1.00 66.19 200 LYS A CA 1
ATOM 1651 C C . LYS A 1 200 ? 55.074 -13.877 -60.363 1.00 66.19 200 LYS A C 1
ATOM 1653 O O . LYS A 1 200 ? 55.280 -13.881 -61.575 1.00 66.19 200 LYS A O 1
ATOM 1658 N N . ASP A 1 201 ? 54.301 -12.976 -59.763 1.00 58.84 201 ASP A N 1
ATOM 1659 C CA . ASP A 1 201 ? 53.577 -11.924 -60.486 1.00 58.84 201 ASP A CA 1
ATOM 1660 C C . ASP A 1 201 ? 54.494 -10.812 -61.037 1.00 58.84 201 ASP A C 1
ATOM 1662 O O . ASP A 1 201 ? 54.090 -10.066 -61.931 1.00 58.84 201 ASP A O 1
ATOM 1666 N N . GLN A 1 202 ? 55.754 -10.722 -60.587 1.00 60.03 202 GLN A N 1
ATOM 1667 C CA . GLN A 1 202 ? 56.750 -9.802 -61.159 1.00 60.03 202 GLN A CA 1
ATOM 1668 C C . GLN A 1 202 ? 57.449 -10.335 -62.421 1.00 60.03 202 GLN A C 1
ATOM 1670 O O . GLN A 1 202 ? 58.138 -9.571 -63.096 1.00 60.03 202 GLN A O 1
ATOM 1675 N N . ALA A 1 203 ? 57.262 -11.608 -62.784 1.00 58.78 203 ALA A N 1
ATOM 1676 C CA . ALA A 1 203 ? 57.967 -12.246 -63.898 1.00 58.78 203 ALA A CA 1
ATOM 1677 C C . ALA A 1 203 ? 57.111 -12.396 -65.172 1.00 58.78 203 ALA A C 1
ATOM 1679 O O . ALA A 1 203 ? 57.257 -13.371 -65.910 1.00 58.78 203 ALA A O 1
ATOM 1680 N N . VAL A 1 204 ? 56.211 -11.447 -65.452 1.00 61.53 204 VAL A N 1
ATOM 1681 C CA . VAL A 1 204 ? 55.439 -11.459 -66.705 1.00 61.53 204 VAL A CA 1
ATOM 1682 C C . VAL A 1 204 ? 56.308 -10.911 -67.851 1.00 61.53 204 VAL A C 1
ATOM 1684 O O . VAL A 1 204 ? 56.750 -9.761 -67.779 1.00 61.53 204 VAL A O 1
ATOM 1687 N N . PRO A 1 205 ? 56.570 -11.695 -68.915 1.00 62.16 205 PRO A N 1
ATOM 1688 C CA . PRO A 1 205 ? 57.389 -11.266 -70.044 1.00 62.16 205 PRO A CA 1
ATOM 1689 C C . PRO A 1 205 ? 56.760 -10.064 -70.764 1.00 62.16 205 PRO A C 1
ATOM 1691 O O . PRO A 1 205 ? 55.550 -10.004 -70.990 1.00 62.16 205 PRO A O 1
ATOM 1694 N N . ALA A 1 206 ? 57.605 -9.102 -71.143 1.00 59.62 206 ALA A N 1
ATOM 1695 C CA . ALA A 1 206 ? 57.207 -7.786 -71.655 1.00 59.62 206 ALA A CA 1
ATOM 1696 C C . ALA A 1 206 ? 56.330 -7.820 -72.927 1.00 59.62 206 ALA A C 1
ATOM 1698 O O . ALA A 1 206 ? 55.679 -6.831 -73.261 1.00 59.62 206 ALA A O 1
ATOM 1699 N N . GLU A 1 207 ? 56.266 -8.953 -73.624 1.00 63.03 207 GLU A N 1
ATOM 1700 C CA . GLU A 1 207 ? 55.609 -9.083 -74.928 1.00 63.03 207 GLU A CA 1
ATOM 1701 C C . GLU A 1 207 ? 54.085 -9.291 -74.834 1.00 63.03 207 GLU A C 1
ATOM 1703 O O . GLU A 1 207 ? 53.358 -8.987 -75.779 1.00 63.03 207 GLU A O 1
ATOM 1708 N N . THR A 1 208 ? 53.554 -9.709 -73.676 1.00 58.12 208 THR A N 1
ATOM 1709 C CA . THR A 1 208 ? 52.096 -9.837 -73.456 1.00 58.12 208 THR A CA 1
ATOM 1710 C C . THR A 1 208 ? 51.415 -8.546 -72.977 1.00 58.12 208 THR A C 1
ATOM 1712 O O . THR A 1 208 ? 50.188 -8.487 -72.900 1.00 58.12 208 THR A O 1
ATOM 1715 N N . LEU A 1 209 ? 52.185 -7.485 -72.704 1.00 54.19 209 LEU A N 1
ATOM 1716 C CA . LEU A 1 209 ? 51.717 -6.201 -72.153 1.00 54.19 209 LEU A CA 1
ATOM 1717 C C . LEU A 1 209 ? 51.329 -5.154 -73.219 1.00 54.19 209 LEU A C 1
ATOM 1719 O O . LEU A 1 209 ? 51.086 -3.994 -72.898 1.00 54.19 209 LEU A O 1
ATOM 1723 N N . ALA A 1 210 ? 51.246 -5.546 -74.494 1.00 56.81 210 ALA A N 1
ATOM 1724 C CA . ALA A 1 210 ? 50.988 -4.638 -75.617 1.00 56.81 210 ALA A CA 1
ATOM 1725 C C . ALA A 1 210 ? 49.498 -4.332 -75.883 1.00 56.81 210 ALA A C 1
ATOM 1727 O O . ALA A 1 210 ? 49.171 -3.652 -76.857 1.00 56.81 210 ALA A O 1
ATOM 1728 N N . LYS A 1 211 ? 48.568 -4.804 -75.041 1.00 59.53 211 LYS A N 1
ATOM 1729 C CA . LYS A 1 211 ? 47.168 -4.357 -75.099 1.00 59.53 211 LYS A CA 1
ATOM 1730 C C . LYS A 1 211 ? 46.957 -3.276 -74.039 1.00 59.53 211 LYS A C 1
ATOM 1732 O O . LYS A 1 211 ? 47.037 -3.602 -72.860 1.00 59.53 211 LYS A O 1
ATOM 1737 N N . PRO A 1 212 ? 46.665 -2.017 -74.411 1.00 59.12 212 PRO A N 1
ATOM 1738 C CA . PRO A 1 212 ? 46.343 -0.972 -73.450 1.00 59.12 212 PRO A CA 1
ATOM 1739 C C . PRO A 1 212 ? 44.961 -1.258 -72.855 1.00 59.12 212 PRO A C 1
ATOM 1741 O O . PRO A 1 212 ? 43.941 -0.741 -73.304 1.00 59.12 212 PRO A O 1
ATOM 1744 N N . TYR A 1 213 ? 44.903 -2.121 -71.846 1.00 59.19 213 TYR A N 1
ATOM 1745 C CA . TYR A 1 213 ? 43.767 -2.130 -70.938 1.00 59.19 213 TYR A CA 1
ATOM 1746 C C . TYR A 1 213 ? 43.787 -0.785 -70.204 1.00 59.19 213 TYR A C 1
ATOM 1748 O O . TYR A 1 213 ? 44.846 -0.374 -69.725 1.00 59.19 213 TYR A O 1
ATOM 1756 N N . PRO A 1 214 ? 42.659 -0.062 -70.116 1.00 65.75 214 PRO A N 1
ATOM 1757 C CA . PRO A 1 214 ? 42.601 1.147 -69.316 1.00 65.75 214 PRO A CA 1
ATOM 1758 C C . PRO A 1 214 ? 42.868 0.743 -67.867 1.00 65.75 214 PRO A C 1
ATOM 1760 O O . PRO A 1 214 ? 42.000 0.192 -67.186 1.00 65.75 214 PRO A O 1
ATOM 1763 N N . ILE A 1 215 ? 44.096 0.973 -67.399 1.00 62.50 215 ILE A N 1
ATOM 1764 C CA . ILE A 1 215 ? 44.477 0.787 -66.005 1.00 62.50 215 ILE A CA 1
ATOM 1765 C C . ILE A 1 215 ? 43.744 1.887 -65.241 1.00 62.50 215 ILE A C 1
ATOM 1767 O O . ILE A 1 215 ? 44.264 2.981 -65.032 1.00 62.50 215 ILE A O 1
ATOM 1771 N N . LYS A 1 216 ? 42.486 1.616 -64.869 1.00 65.12 216 LYS A N 1
ATOM 1772 C CA . LYS A 1 216 ? 41.767 2.439 -63.900 1.00 65.12 216 LYS A CA 1
ATOM 1773 C C . LYS A 1 216 ? 42.623 2.443 -62.646 1.00 65.12 216 LYS A C 1
ATOM 1775 O O . LYS A 1 216 ? 42.796 1.407 -61.998 1.00 65.12 216 LYS A O 1
ATOM 1780 N N . THR A 1 217 ? 43.188 3.601 -62.337 1.00 77.56 217 THR A N 1
ATOM 1781 C CA . THR A 1 217 ? 44.019 3.795 -61.157 1.00 77.56 217 THR A CA 1
ATOM 1782 C C . THR A 1 217 ? 43.227 3.376 -59.919 1.00 77.56 217 THR A C 1
ATOM 1784 O O . THR A 1 217 ? 42.003 3.532 -59.852 1.00 77.56 217 THR A O 1
ATOM 1787 N N . ARG A 1 218 ? 43.910 2.819 -58.913 1.00 78.00 218 ARG A N 1
ATOM 1788 C CA . ARG A 1 218 ? 43.288 2.388 -57.646 1.00 78.00 218 ARG A CA 1
ATOM 1789 C C . ARG A 1 218 ? 42.407 3.490 -57.034 1.00 78.00 218 ARG A C 1
ATOM 1791 O O . ARG A 1 218 ? 41.381 3.185 -56.435 1.00 78.00 218 ARG A O 1
ATOM 1798 N N . SER A 1 219 ? 42.757 4.760 -57.255 1.00 83.62 219 SER A N 1
ATOM 1799 C CA . SER A 1 219 ? 41.976 5.931 -56.846 1.00 83.62 219 SER A CA 1
ATOM 1800 C C . SER A 1 219 ? 40.626 6.066 -57.562 1.00 83.62 219 SER A C 1
ATOM 1802 O O . SER A 1 219 ? 39.647 6.408 -56.905 1.00 83.62 219 SER A O 1
ATOM 1804 N N . GLN A 1 220 ? 40.523 5.747 -58.858 1.00 83.81 220 GLN A N 1
ATOM 1805 C CA . GLN A 1 220 ? 39.252 5.776 -59.596 1.00 83.81 220 GLN A CA 1
ATOM 1806 C C . GLN A 1 220 ? 38.293 4.677 -59.127 1.00 83.81 220 GLN A C 1
ATOM 1808 O O . GLN A 1 220 ? 37.125 4.961 -58.870 1.00 83.81 220 GLN A O 1
ATOM 1813 N N . LYS A 1 221 ? 38.787 3.446 -58.913 1.00 84.19 221 LYS A N 1
ATOM 1814 C CA . LYS A 1 221 ? 37.965 2.358 -58.343 1.00 84.19 221 LYS A CA 1
ATOM 1815 C C . LYS A 1 221 ? 37.465 2.702 -56.936 1.00 84.19 221 LYS A C 1
ATOM 1817 O O . LYS A 1 221 ? 36.322 2.415 -56.592 1.00 84.19 221 LYS A O 1
ATOM 1822 N N . LEU A 1 222 ? 38.304 3.353 -56.129 1.00 86.12 222 LEU A N 1
ATOM 1823 C CA . LEU A 1 222 ? 37.947 3.759 -54.769 1.00 86.12 222 LEU A CA 1
ATOM 1824 C C . LEU A 1 222 ? 36.956 4.936 -54.761 1.00 86.12 222 LEU A C 1
ATOM 1826 O O . LEU A 1 222 ? 36.088 4.997 -53.892 1.00 86.12 222 LEU A O 1
ATOM 1830 N N . ALA A 1 223 ? 37.030 5.835 -55.746 1.00 84.44 223 ALA A N 1
ATOM 1831 C CA . ALA A 1 223 ? 36.052 6.903 -55.938 1.00 84.44 223 ALA A CA 1
ATOM 1832 C C . ALA A 1 223 ? 34.672 6.359 -56.353 1.00 84.44 223 ALA A C 1
ATOM 1834 O O . ALA A 1 223 ? 33.670 6.742 -55.748 1.00 84.44 223 ALA A O 1
ATOM 1835 N N . GLU A 1 224 ? 34.620 5.420 -57.305 1.00 87.00 224 GLU A N 1
ATOM 1836 C CA . GLU A 1 224 ? 33.378 4.740 -57.715 1.00 87.00 224 GLU A CA 1
ATOM 1837 C C . GLU A 1 224 ? 32.757 3.961 -56.535 1.00 87.00 224 GLU A C 1
ATOM 1839 O O . GLU A 1 224 ? 31.563 4.095 -56.252 1.00 87.00 224 GLU A O 1
ATOM 1844 N N . ALA A 1 225 ? 33.573 3.237 -55.759 1.00 88.69 225 ALA A N 1
ATOM 1845 C CA . ALA A 1 225 ? 33.115 2.527 -54.563 1.00 88.69 225 ALA A CA 1
ATOM 1846 C C . ALA A 1 225 ? 32.577 3.478 -53.476 1.00 88.69 225 ALA A C 1
ATOM 1848 O O . ALA A 1 225 ? 31.542 3.203 -52.866 1.00 88.69 225 ALA A O 1
ATOM 1849 N N . ARG A 1 226 ? 33.232 4.628 -53.252 1.00 90.94 226 ARG A N 1
ATOM 1850 C CA . ARG A 1 226 ? 32.750 5.648 -52.305 1.00 90.94 226 ARG A CA 1
ATOM 1851 C C . ARG A 1 226 ? 31.404 6.226 -52.727 1.00 90.94 226 ARG A C 1
ATOM 1853 O O . ARG A 1 226 ? 30.542 6.403 -51.870 1.00 90.94 226 ARG A O 1
ATOM 1860 N N . GLN A 1 227 ? 31.196 6.493 -54.017 1.00 92.81 227 GLN A N 1
ATOM 1861 C CA . GLN A 1 227 ? 29.904 6.980 -54.507 1.00 92.81 227 GLN A CA 1
ATOM 1862 C C . GLN A 1 227 ? 28.793 5.948 -54.286 1.00 92.81 227 GLN A C 1
ATOM 1864 O O . GLN A 1 227 ? 27.728 6.297 -53.774 1.00 92.81 227 GLN A O 1
ATOM 1869 N N . HIS A 1 228 ? 29.063 4.672 -54.574 1.00 90.75 228 HIS A N 1
ATOM 1870 C CA . HIS A 1 228 ? 28.102 3.598 -54.329 1.00 90.75 228 HIS A CA 1
ATOM 1871 C C . HIS A 1 228 ? 27.776 3.442 -52.833 1.00 90.75 228 HIS A C 1
ATOM 1873 O O . HIS A 1 228 ? 26.614 3.275 -52.462 1.00 90.75 228 HIS A O 1
ATOM 1879 N N . LEU A 1 229 ? 28.775 3.587 -51.957 1.00 93.38 229 LEU A N 1
ATOM 1880 C CA . LEU A 1 229 ? 28.593 3.531 -50.504 1.00 93.38 229 LEU A CA 1
ATOM 1881 C C . LEU A 1 229 ? 27.766 4.714 -49.975 1.00 93.38 229 LEU A C 1
ATOM 1883 O O . LEU A 1 229 ? 26.915 4.531 -49.105 1.00 93.38 229 LEU A O 1
ATOM 1887 N N . LEU A 1 230 ? 27.957 5.921 -50.515 1.00 93.62 230 LEU A N 1
ATOM 1888 C CA . LEU A 1 230 ? 27.142 7.088 -50.159 1.00 93.62 230 LEU A CA 1
ATOM 1889 C C . LEU A 1 230 ? 25.679 6.917 -50.593 1.00 93.62 230 LEU A C 1
ATOM 1891 O O . LEU A 1 230 ? 24.773 7.230 -49.815 1.00 93.62 230 LEU A O 1
ATOM 1895 N N . LEU A 1 231 ? 25.433 6.364 -51.785 1.00 94.94 231 LEU A N 1
ATOM 1896 C CA . LEU A 1 231 ? 24.080 6.025 -52.234 1.00 94.94 231 LEU A CA 1
ATOM 1897 C C . LEU A 1 231 ? 23.448 4.965 -51.323 1.00 94.94 231 LEU A C 1
ATOM 1899 O O . LEU A 1 231 ? 22.348 5.174 -50.816 1.00 94.94 231 LEU A O 1
ATOM 1903 N N . TRP A 1 232 ? 24.174 3.899 -50.990 1.00 94.25 232 TRP A N 1
ATOM 1904 C CA . TRP A 1 232 ? 23.702 2.887 -50.040 1.00 94.25 232 TRP A CA 1
ATOM 1905 C C . TRP A 1 232 ? 23.386 3.463 -48.657 1.00 94.25 232 TRP A C 1
ATOM 1907 O O . TRP A 1 232 ? 22.349 3.152 -48.073 1.00 94.25 232 TRP A O 1
ATOM 1917 N N . LYS A 1 233 ? 24.217 4.379 -48.150 1.00 94.88 233 LYS A N 1
ATOM 1918 C CA . LYS A 1 233 ? 23.985 5.058 -46.867 1.00 94.88 233 LYS A CA 1
ATOM 1919 C C . LYS A 1 233 ? 22.719 5.919 -46.885 1.00 94.88 233 LYS A C 1
ATOM 1921 O O . LYS A 1 233 ? 22.022 5.995 -45.874 1.00 94.88 233 LYS A O 1
ATOM 1926 N N . THR A 1 234 ? 22.400 6.570 -48.007 1.00 94.56 234 THR A N 1
ATOM 1927 C CA . THR A 1 234 ? 21.155 7.351 -48.131 1.00 94.56 234 THR A CA 1
ATOM 1928 C C . THR A 1 234 ? 19.922 6.455 -48.245 1.00 94.56 234 THR A C 1
ATOM 1930 O O . THR A 1 234 ? 18.908 6.754 -47.613 1.00 94.56 234 THR A O 1
ATOM 1933 N N . ILE A 1 235 ? 20.020 5.329 -48.957 1.00 95.69 235 ILE A N 1
ATOM 1934 C CA . ILE A 1 235 ? 18.954 4.320 -49.044 1.00 95.69 235 ILE A CA 1
ATOM 1935 C C . ILE A 1 235 ? 18.669 3.714 -47.664 1.00 95.69 235 ILE A C 1
ATOM 1937 O O . ILE A 1 235 ? 17.523 3.735 -47.221 1.00 95.69 235 ILE A O 1
ATOM 1941 N N . LEU A 1 236 ? 19.699 3.274 -46.935 1.00 95.69 236 LEU A N 1
ATOM 1942 C CA . LEU A 1 236 ? 19.557 2.722 -45.581 1.00 95.69 236 LEU A CA 1
ATOM 1943 C C . LEU A 1 236 ? 18.911 3.718 -44.610 1.00 95.69 236 LEU A C 1
ATOM 1945 O O . LEU A 1 236 ? 18.025 3.343 -43.847 1.00 95.69 236 LEU A O 1
ATOM 1949 N N . LYS A 1 237 ? 19.289 5.002 -44.671 1.00 95.50 237 LYS A N 1
ATOM 1950 C CA . LYS A 1 237 ? 18.649 6.049 -43.857 1.00 95.50 237 LYS A CA 1
ATOM 1951 C C . LYS A 1 237 ? 17.168 6.232 -44.193 1.00 95.50 237 LYS A C 1
ATOM 1953 O O . LYS A 1 237 ? 16.364 6.398 -43.280 1.00 95.50 237 LYS A O 1
ATOM 1958 N N . ARG A 1 238 ? 16.794 6.194 -45.478 1.00 96.19 238 ARG A N 1
ATOM 1959 C CA . ARG A 1 238 ? 15.385 6.291 -45.901 1.00 96.19 238 ARG A CA 1
ATOM 1960 C C . ARG A 1 238 ? 14.570 5.088 -45.435 1.00 96.19 238 ARG A C 1
ATOM 1962 O O . ARG A 1 238 ? 13.472 5.279 -44.923 1.00 96.19 238 ARG A O 1
ATOM 1969 N N . ILE A 1 239 ? 15.123 3.880 -45.553 1.00 96.62 239 ILE A N 1
ATOM 1970 C CA . ILE A 1 239 ? 14.482 2.654 -45.060 1.00 96.62 239 ILE A CA 1
ATOM 1971 C C . ILE A 1 239 ? 14.318 2.719 -43.538 1.00 96.62 239 ILE A C 1
ATOM 1973 O O . ILE A 1 239 ? 13.223 2.482 -43.036 1.00 96.62 239 ILE A O 1
ATOM 1977 N N . GLY A 1 240 ? 15.364 3.113 -42.806 1.00 96.75 240 GLY A N 1
ATOM 1978 C CA . GLY A 1 240 ? 15.305 3.263 -41.351 1.00 96.75 240 GLY A CA 1
ATOM 1979 C C . GLY A 1 240 ? 14.249 4.275 -40.896 1.00 96.75 240 GLY A C 1
ATOM 1980 O O . GLY A 1 240 ? 13.485 3.996 -39.976 1.00 96.75 240 GLY A O 1
ATOM 1981 N N . TYR A 1 241 ? 14.144 5.422 -41.575 1.00 97.44 241 TYR A N 1
ATOM 1982 C CA . TYR A 1 241 ? 13.106 6.417 -41.288 1.00 97.44 241 TYR A CA 1
ATOM 1983 C C . TYR A 1 241 ? 11.696 5.893 -41.602 1.00 97.44 241 TYR A C 1
ATOM 1985 O O . TYR A 1 241 ? 10.781 6.083 -40.804 1.00 97.44 241 TYR A O 1
ATOM 1993 N N . GLY A 1 242 ? 11.534 5.176 -42.720 1.00 97.19 242 GLY A N 1
ATOM 1994 C CA . GLY A 1 242 ? 10.275 4.521 -43.079 1.00 97.19 242 GLY A CA 1
ATOM 1995 C C . GLY A 1 242 ? 9.830 3.499 -42.031 1.00 97.19 242 GLY A C 1
ATOM 1996 O O . GLY A 1 242 ? 8.690 3.550 -41.579 1.00 97.19 242 GLY A O 1
ATOM 1997 N N . LEU A 1 243 ? 10.740 2.631 -41.576 1.00 97.00 243 LEU A N 1
ATOM 1998 C CA . LEU A 1 243 ? 10.460 1.674 -40.504 1.00 97.00 243 LEU A CA 1
ATOM 1999 C C . LEU A 1 243 ? 10.088 2.381 -39.197 1.00 97.00 243 LEU A C 1
ATOM 2001 O O . LEU A 1 243 ? 9.108 1.996 -38.570 1.00 97.00 243 LEU A O 1
ATOM 2005 N N . CYS A 1 244 ? 10.805 3.441 -38.814 1.00 97.12 244 CYS A N 1
ATOM 2006 C CA . CYS A 1 244 ? 10.492 4.220 -37.614 1.00 97.12 244 CYS A CA 1
ATOM 2007 C C . CYS A 1 244 ? 9.073 4.817 -37.668 1.00 97.12 244 CYS A C 1
ATOM 2009 O O . CYS A 1 244 ? 8.321 4.695 -36.704 1.00 97.12 244 CYS A O 1
ATOM 2011 N N . ILE A 1 245 ? 8.660 5.378 -38.813 1.00 96.81 245 ILE A N 1
ATOM 2012 C CA . ILE A 1 245 ? 7.285 5.868 -39.001 1.00 96.81 245 ILE A CA 1
ATOM 2013 C C . ILE A 1 245 ? 6.275 4.727 -38.873 1.00 96.81 245 ILE A C 1
ATOM 2015 O O . ILE A 1 245 ? 5.282 4.882 -38.167 1.00 96.81 245 ILE A O 1
ATOM 2019 N N . VAL A 1 246 ? 6.518 3.581 -39.517 1.00 97.19 246 VAL A N 1
ATOM 2020 C CA . VAL A 1 246 ? 5.616 2.422 -39.432 1.00 97.19 246 VAL A CA 1
ATOM 2021 C C . VAL A 1 246 ? 5.480 1.943 -37.984 1.00 97.19 246 VAL A C 1
ATOM 2023 O O . VAL A 1 246 ? 4.358 1.748 -37.527 1.00 97.19 246 VAL A O 1
ATOM 2026 N N . TYR A 1 247 ? 6.578 1.836 -37.229 1.00 97.06 247 TYR A N 1
ATOM 2027 C CA . TYR A 1 247 ? 6.540 1.488 -35.804 1.00 97.06 247 TYR A CA 1
ATOM 2028 C C . TYR A 1 247 ? 5.748 2.503 -34.976 1.00 97.06 247 TYR A C 1
ATOM 2030 O O . TYR A 1 247 ? 4.938 2.103 -34.141 1.00 97.06 247 TYR A O 1
ATOM 2038 N N . MET A 1 248 ? 5.924 3.802 -35.229 1.00 96.94 248 MET A N 1
ATOM 2039 C CA . MET A 1 248 ? 5.157 4.848 -34.547 1.00 96.94 248 MET A CA 1
ATOM 2040 C C . MET A 1 248 ? 3.659 4.751 -34.865 1.00 96.94 248 MET A C 1
ATOM 2042 O O . MET A 1 248 ? 2.839 4.848 -33.957 1.00 96.94 248 MET A O 1
ATOM 2046 N N . VAL A 1 249 ? 3.285 4.502 -36.124 1.00 96.88 249 VAL A N 1
ATOM 2047 C CA . VAL A 1 249 ? 1.879 4.324 -36.527 1.00 96.88 249 VAL A CA 1
ATOM 2048 C C . VAL A 1 249 ? 1.280 3.068 -35.893 1.00 96.88 249 VAL A C 1
ATOM 2050 O O . VAL A 1 249 ? 0.195 3.145 -35.324 1.00 96.88 249 VAL A O 1
ATOM 2053 N N . VAL A 1 250 ? 1.987 1.934 -35.921 1.00 96.50 250 VAL A N 1
ATOM 2054 C CA . VAL A 1 250 ? 1.542 0.689 -35.268 1.00 96.50 250 VAL A CA 1
ATOM 2055 C C . VAL A 1 250 ? 1.390 0.889 -33.759 1.00 96.50 250 VAL A C 1
ATOM 2057 O O . VAL A 1 250 ? 0.391 0.456 -33.191 1.00 96.50 250 VAL A O 1
ATOM 2060 N N . GLY A 1 251 ? 2.319 1.603 -33.118 1.00 93.88 251 GLY A N 1
ATOM 2061 C CA . GLY A 1 251 ? 2.226 1.970 -31.706 1.00 93.88 251 GLY A CA 1
ATOM 2062 C C . GLY A 1 251 ? 0.996 2.826 -31.401 1.00 93.88 251 GLY A C 1
ATOM 2063 O O . GLY A 1 251 ? 0.248 2.514 -30.480 1.00 93.88 251 GLY A O 1
ATOM 2064 N N . ILE A 1 252 ? 0.729 3.863 -32.202 1.00 93.81 252 ILE A N 1
ATOM 2065 C CA . ILE A 1 252 ? -0.442 4.740 -32.026 1.00 93.81 252 ILE A CA 1
ATOM 2066 C C . ILE A 1 252 ? -1.750 3.973 -32.248 1.00 93.81 252 ILE A C 1
ATOM 2068 O O . ILE A 1 252 ? -2.685 4.124 -31.462 1.00 93.81 252 ILE A O 1
ATOM 2072 N N . VAL A 1 253 ? -1.828 3.132 -33.284 1.00 94.56 253 VAL A N 1
ATOM 2073 C CA . VAL A 1 253 ? -3.012 2.303 -33.561 1.00 94.56 253 VAL A CA 1
ATOM 2074 C C . VAL A 1 253 ? -3.219 1.280 -32.442 1.00 94.56 253 VAL A C 1
ATOM 2076 O O . VAL A 1 253 ? -4.334 1.146 -31.948 1.00 94.56 253 VAL A O 1
ATOM 2079 N N . GLY A 1 254 ? -2.156 0.625 -31.970 1.00 90.38 254 GLY A N 1
ATOM 2080 C CA . GLY A 1 254 ? -2.208 -0.303 -30.838 1.00 90.38 254 GLY A CA 1
ATOM 2081 C C . GLY A 1 254 ? -2.664 0.370 -29.539 1.00 90.38 254 GLY A C 1
ATOM 2082 O O . GLY A 1 254 ? -3.530 -0.154 -28.837 1.00 90.38 254 GLY A O 1
ATOM 2083 N N . LEU A 1 255 ? -2.164 1.573 -29.249 1.00 86.25 255 LEU A N 1
ATOM 2084 C CA . LEU A 1 255 ? -2.624 2.374 -28.111 1.00 86.25 255 LEU A CA 1
ATOM 2085 C C . LEU A 1 255 ? -4.084 2.813 -28.272 1.00 86.25 255 LEU A C 1
ATOM 2087 O O . LEU A 1 255 ? -4.837 2.802 -27.307 1.00 86.25 255 LEU A O 1
ATOM 2091 N N . SER A 1 256 ? -4.513 3.137 -29.491 1.00 87.06 256 SER A N 1
ATOM 2092 C CA . SER A 1 256 ? -5.898 3.534 -29.772 1.00 87.06 256 SER A CA 1
ATOM 2093 C C . SER A 1 256 ? -6.871 2.363 -29.615 1.00 87.06 256 SER A C 1
ATOM 2095 O O . SER A 1 256 ? -7.924 2.527 -29.009 1.00 87.06 256 SER A O 1
ATOM 2097 N N . ILE A 1 257 ? -6.509 1.169 -30.099 1.00 87.75 257 ILE A N 1
ATOM 2098 C CA . ILE A 1 257 ? -7.316 -0.051 -29.938 1.00 87.75 257 ILE A CA 1
ATOM 2099 C C . ILE A 1 257 ? -7.390 -0.448 -28.464 1.00 87.75 257 ILE A C 1
ATOM 2101 O O . ILE A 1 257 ? -8.470 -0.766 -27.975 1.00 87.75 257 ILE A O 1
ATOM 2105 N N . THR A 1 258 ? -6.272 -0.399 -27.735 1.00 82.12 258 THR A N 1
ATOM 2106 C CA . THR A 1 258 ? -6.266 -0.720 -26.299 1.00 82.12 258 THR A CA 1
ATOM 2107 C C . THR A 1 258 ? -7.030 0.312 -25.467 1.00 82.12 258 THR A C 1
ATOM 2109 O O . THR A 1 258 ? -7.716 -0.082 -24.529 1.00 82.12 258 THR A O 1
ATOM 2112 N N . ALA A 1 259 ? -6.988 1.600 -25.822 1.00 81.69 259 ALA A N 1
ATOM 2113 C CA . ALA A 1 259 ? -7.822 2.628 -25.201 1.00 81.69 259 ALA A CA 1
ATOM 2114 C C . ALA A 1 259 ? -9.315 2.421 -25.512 1.00 81.69 259 ALA A C 1
ATOM 2116 O O . ALA A 1 259 ? -10.138 2.454 -24.601 1.00 81.69 259 ALA A O 1
ATOM 2117 N N . TYR A 1 260 ? -9.666 2.145 -26.773 1.00 83.88 260 TYR A N 1
ATOM 2118 C CA . TYR A 1 260 ? -11.053 1.924 -27.197 1.00 83.88 260 TYR A CA 1
ATOM 2119 C C . TYR A 1 260 ? -11.668 0.679 -26.558 1.00 83.88 260 TYR A C 1
ATOM 2121 O O . TYR A 1 260 ? -12.749 0.756 -25.980 1.00 83.88 260 TYR A O 1
ATOM 2129 N N . ALA A 1 261 ? -10.955 -0.452 -26.606 1.00 80.38 261 ALA A N 1
ATOM 2130 C CA . ALA A 1 261 ? -11.399 -1.695 -25.986 1.00 80.38 261 ALA A CA 1
ATOM 2131 C C . ALA A 1 261 ? -11.666 -1.507 -24.490 1.00 80.38 261 ALA A C 1
ATOM 2133 O O . ALA A 1 261 ? -12.557 -2.136 -23.942 1.00 80.38 261 ALA A O 1
ATOM 2134 N N . ARG A 1 262 ? -10.928 -0.611 -23.828 1.00 70.94 262 ARG A N 1
ATOM 2135 C CA . ARG A 1 262 ? -11.092 -0.382 -22.396 1.00 70.94 262 ARG A CA 1
ATOM 2136 C C . ARG A 1 262 ? -12.102 0.688 -22.026 1.00 70.94 262 ARG A C 1
ATOM 2138 O O . ARG A 1 262 ? -12.673 0.582 -20.954 1.00 70.94 262 ARG A O 1
ATOM 2145 N N . GLN A 1 263 ? -12.409 1.634 -22.909 1.00 74.06 263 GLN A N 1
ATOM 2146 C CA . GLN A 1 263 ? -13.559 2.519 -22.703 1.00 74.06 263 GLN A CA 1
ATOM 2147 C C . GLN A 1 263 ? -14.880 1.729 -22.632 1.00 74.06 263 GLN A C 1
ATOM 2149 O O . GLN A 1 263 ? -15.850 2.213 -22.060 1.00 74.06 263 GLN A O 1
ATOM 2154 N N . GLN A 1 264 ? -14.909 0.517 -23.193 1.00 78.06 264 GLN A N 1
ATOM 2155 C CA . GLN A 1 264 ? -16.041 -0.405 -23.096 1.00 78.06 264 GLN A CA 1
ATOM 2156 C C . GLN A 1 264 ? -15.942 -1.391 -21.924 1.00 78.06 264 GLN A C 1
ATOM 2158 O O . GLN A 1 264 ? -16.941 -2.016 -21.583 1.00 78.06 264 GLN A O 1
ATOM 2163 N N . ASN A 1 265 ? -14.766 -1.533 -21.307 1.00 76.50 265 ASN A N 1
ATOM 2164 C CA . ASN A 1 265 ? -14.543 -2.475 -20.218 1.00 76.50 265 ASN A CA 1
ATOM 2165 C C . ASN A 1 265 ? -14.645 -1.728 -18.887 1.00 76.50 265 ASN A C 1
ATOM 2167 O O . ASN A 1 265 ? -13.671 -1.119 -18.439 1.00 76.50 265 ASN A O 1
ATOM 2171 N N . GLY A 1 266 ? -15.814 -1.781 -18.257 1.00 83.81 266 GLY A N 1
ATOM 2172 C CA . GLY A 1 266 ? -15.981 -1.299 -16.893 1.00 83.81 266 GLY A CA 1
ATOM 2173 C C . GLY A 1 266 ? -15.247 -2.150 -15.852 1.00 83.81 266 GLY A C 1
ATOM 2174 O O . GLY A 1 266 ? -14.480 -3.078 -16.160 1.00 83.81 266 GLY A O 1
ATOM 2175 N N . TYR A 1 267 ? -15.467 -1.811 -14.584 1.00 89.44 267 TYR A N 1
ATOM 2176 C CA . TYR A 1 267 ? -14.981 -2.619 -13.473 1.00 89.44 267 TYR A CA 1
ATOM 2177 C C . TYR A 1 267 ? -15.688 -3.976 -13.465 1.00 89.44 267 TYR A C 1
ATOM 2179 O O . TYR A 1 267 ? -16.892 -4.065 -13.701 1.00 89.44 267 TYR A O 1
ATOM 2187 N N . CYS A 1 268 ? -14.945 -5.046 -13.185 1.00 86.56 268 CYS A N 1
ATOM 2188 C CA . CYS A 1 268 ? -15.547 -6.356 -12.990 1.00 86.56 268 CYS A CA 1
ATOM 2189 C C . CYS A 1 268 ? -16.545 -6.240 -11.832 1.00 86.56 268 CYS A C 1
ATOM 2191 O O . CYS A 1 268 ? -16.132 -5.991 -10.705 1.00 86.56 268 CYS A O 1
ATOM 2193 N N . THR A 1 269 ? -17.845 -6.428 -12.071 1.00 83.38 269 THR A N 1
ATOM 2194 C CA . THR A 1 269 ? -18.795 -6.605 -10.965 1.00 83.38 269 THR A CA 1
ATOM 2195 C C . THR A 1 269 ? -18.319 -7.778 -10.113 1.00 83.38 269 THR A C 1
ATOM 2197 O O . THR A 1 269 ? -17.731 -8.710 -10.662 1.00 83.38 269 THR A O 1
ATOM 2200 N N . ASN A 1 270 ? -18.519 -7.701 -8.791 1.00 63.69 270 ASN A N 1
ATOM 2201 C CA . ASN A 1 270 ? -18.050 -8.640 -7.754 1.00 63.69 270 ASN A CA 1
ATOM 2202 C C . ASN A 1 270 ? -18.564 -10.088 -7.935 1.00 63.69 270 ASN A C 1
ATOM 2204 O O . ASN A 1 270 ? -19.170 -10.685 -7.045 1.00 63.69 270 ASN A O 1
ATOM 2208 N N . HIS A 1 271 ? -18.348 -10.688 -9.097 1.00 56.88 271 HIS A N 1
ATOM 2209 C CA . HIS A 1 271 ? -18.461 -12.107 -9.299 1.00 56.88 271 HIS A CA 1
ATOM 2210 C C . HIS A 1 271 ? -17.256 -12.758 -8.638 1.00 56.88 271 HIS A C 1
ATOM 2212 O O . HIS A 1 271 ? -16.128 -12.324 -8.876 1.00 56.88 271 HIS A O 1
ATOM 2218 N N . PRO A 1 272 ? -17.478 -13.783 -7.796 1.00 58.78 272 PRO A N 1
ATOM 2219 C CA . PRO A 1 272 ? -16.397 -14.480 -7.127 1.00 58.78 272 PRO A CA 1
ATOM 2220 C C . PRO A 1 272 ? -15.431 -14.984 -8.195 1.00 58.78 272 PRO A C 1
ATOM 2222 O O . PRO A 1 272 ? -15.764 -15.856 -9.003 1.00 58.78 272 PRO A O 1
ATOM 2225 N N . ILE A 1 273 ? -14.248 -14.372 -8.232 1.00 55.31 273 ILE A N 1
ATOM 2226 C CA . ILE A 1 273 ? -13.207 -14.642 -9.215 1.00 55.31 273 ILE A CA 1
ATOM 2227 C C . ILE A 1 273 ? -12.636 -16.024 -8.899 1.00 55.31 273 ILE A C 1
ATOM 2229 O O . ILE A 1 273 ? -11.635 -16.185 -8.207 1.00 55.31 273 ILE A O 1
ATOM 2233 N N . HIS A 1 274 ? -13.295 -17.054 -9.415 1.00 49.41 274 HIS A N 1
ATOM 2234 C CA . HIS A 1 274 ? -12.732 -18.389 -9.511 1.00 49.41 274 HIS A CA 1
ATOM 2235 C C . HIS A 1 274 ? -12.958 -18.990 -10.899 1.00 49.41 274 HIS A C 1
ATOM 2237 O O . HIS A 1 274 ? -13.660 -19.991 -11.049 1.00 49.41 274 HIS A O 1
ATOM 2243 N N . PRO A 1 275 ? -12.278 -18.483 -11.939 1.00 52.03 275 PRO A N 1
ATOM 2244 C CA . PRO A 1 275 ? -11.977 -19.315 -13.084 1.00 52.03 275 PRO A CA 1
ATOM 2245 C C . PRO A 1 275 ? -10.768 -20.188 -12.717 1.00 52.03 275 PRO A C 1
ATOM 2247 O O . PRO A 1 275 ? -9.632 -19.879 -13.060 1.00 52.03 275 PRO A O 1
ATOM 2250 N N . LYS A 1 276 ? -10.991 -21.298 -11.996 1.00 58.84 276 LYS A N 1
ATOM 2251 C CA . LYS A 1 276 ? -9.907 -22.242 -11.651 1.00 58.84 276 LYS A CA 1
ATOM 2252 C C . LYS A 1 276 ? -9.238 -22.888 -12.876 1.00 58.84 276 LYS A C 1
ATOM 2254 O O . LYS A 1 276 ? -8.189 -23.486 -12.709 1.00 58.84 276 LYS A O 1
ATOM 2259 N N . ASN A 1 277 ? -9.784 -22.732 -14.087 1.00 58.78 277 ASN A N 1
ATOM 2260 C CA . ASN A 1 277 ? -9.294 -23.392 -15.299 1.00 58.78 277 ASN A CA 1
ATOM 2261 C C . ASN A 1 277 ? -9.354 -22.483 -16.545 1.00 58.78 277 ASN A C 1
ATOM 2263 O O . ASN A 1 277 ? -9.956 -22.859 -17.549 1.00 58.78 277 ASN A O 1
ATOM 2267 N N . VAL A 1 278 ? -8.768 -21.284 -16.516 1.00 57.38 278 VAL A N 1
ATOM 2268 C CA . VAL A 1 278 ? -8.498 -20.551 -17.769 1.00 57.38 278 VAL A CA 1
ATOM 2269 C C . VAL A 1 278 ? -7.097 -20.887 -18.265 1.00 57.38 278 VAL A C 1
ATOM 2271 O O . VAL A 1 278 ? -6.099 -20.634 -17.595 1.00 57.38 278 VAL A O 1
ATOM 2274 N N . SER A 1 279 ? -7.043 -21.523 -19.434 1.00 61.56 279 SER A N 1
ATOM 2275 C CA . SER A 1 279 ? -5.826 -21.969 -20.107 1.00 61.56 279 SER A CA 1
ATOM 2276 C C . SER A 1 279 ? -4.795 -20.842 -20.229 1.00 61.56 279 SER A C 1
ATOM 2278 O O . SER A 1 279 ? -5.105 -19.761 -20.726 1.00 61.56 279 SER A O 1
ATOM 2280 N N . PHE A 1 280 ? -3.550 -21.143 -19.853 1.00 61.03 280 PHE A N 1
ATOM 2281 C CA . PHE A 1 280 ? -2.380 -20.248 -19.788 1.00 61.03 280 PHE A CA 1
ATOM 2282 C C . PHE A 1 280 ? -2.135 -19.393 -21.053 1.00 61.03 280 PHE A C 1
ATOM 2284 O O . PHE A 1 280 ? -1.491 -18.350 -20.997 1.00 61.03 280 PHE A O 1
ATOM 2291 N N . LEU A 1 281 ? -2.663 -19.816 -22.208 1.00 61.00 281 LEU A N 1
ATOM 2292 C CA . LEU A 1 281 ? -2.542 -19.101 -23.482 1.00 61.00 281 LEU A CA 1
ATOM 2293 C C . LEU A 1 281 ? -3.425 -17.844 -23.579 1.00 61.00 281 LEU A C 1
ATOM 2295 O O . LEU A 1 281 ? -3.089 -16.941 -24.338 1.00 61.00 281 LEU A O 1
ATOM 2299 N N . PHE A 1 282 ? -4.505 -17.737 -22.797 1.00 56.03 282 PHE A N 1
ATOM 2300 C CA . PHE A 1 282 ? -5.339 -16.527 -22.752 1.00 56.03 282 PHE A CA 1
ATOM 2301 C C . PHE A 1 282 ? -4.841 -15.474 -21.751 1.00 56.03 282 PHE A C 1
ATOM 2303 O O . PHE A 1 282 ? -5.329 -14.350 -21.772 1.00 56.03 282 PHE A O 1
ATOM 2310 N N . SER A 1 283 ? -3.826 -15.780 -20.935 1.00 56.84 283 SER A N 1
ATOM 2311 C CA . SER A 1 283 ? -3.226 -14.827 -19.986 1.00 56.84 283 SER A CA 1
ATOM 2312 C C . SER A 1 283 ? -2.441 -13.690 -20.656 1.00 56.84 283 SER A C 1
ATOM 2314 O O . SER A 1 283 ? -2.100 -12.712 -19.998 1.00 56.84 283 SER A O 1
ATOM 2316 N N . LEU A 1 284 ? -2.143 -13.807 -21.956 1.00 63.84 284 LEU A N 1
ATOM 2317 C CA . LEU A 1 284 ? -1.511 -12.742 -22.745 1.00 63.84 284 LEU A CA 1
ATOM 2318 C C . LEU A 1 284 ? -2.505 -11.683 -23.232 1.00 63.84 284 LEU A C 1
ATOM 2320 O O . LEU A 1 284 ? -2.086 -10.590 -23.612 1.00 63.84 284 LEU A O 1
ATOM 2324 N N . LEU A 1 285 ? -3.805 -11.988 -23.227 1.00 63.56 285 LEU A N 1
ATOM 2325 C CA . LEU A 1 285 ? -4.834 -11.014 -23.556 1.00 63.56 285 LEU A CA 1
ATOM 2326 C C . LEU A 1 285 ? -5.261 -10.305 -22.262 1.00 63.56 285 LEU A C 1
ATOM 2328 O O . LEU A 1 285 ? -5.532 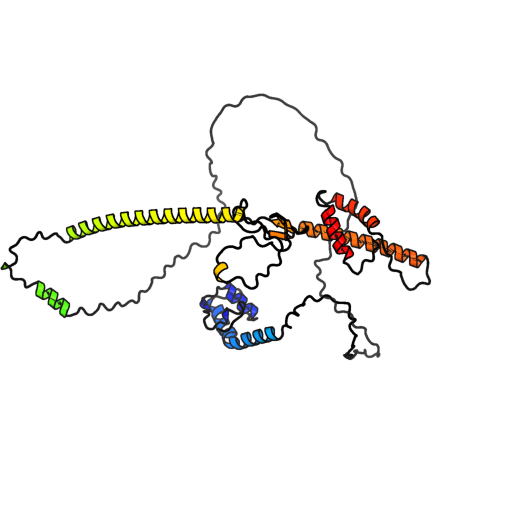-10.978 -21.266 1.00 63.56 285 LEU A O 1
ATOM 2332 N N . PRO A 1 286 ? -5.297 -8.959 -22.242 1.00 65.25 286 PRO A N 1
ATOM 2333 C CA . PRO A 1 286 ? -5.749 -8.216 -21.072 1.00 65.25 286 PRO A CA 1
ATOM 2334 C C . PRO A 1 286 ? -7.159 -8.677 -20.689 1.00 65.25 286 PRO A C 1
ATOM 2336 O O . PRO A 1 286 ? -7.995 -8.901 -21.567 1.00 65.25 286 PRO A O 1
ATOM 2339 N N . SER A 1 287 ? -7.408 -8.843 -19.388 1.00 68.31 287 SER A N 1
ATOM 2340 C CA . SER A 1 287 ? -8.713 -9.259 -18.877 1.00 68.31 287 SER A CA 1
ATOM 2341 C C . SER A 1 287 ? -9.827 -8.350 -19.423 1.00 68.31 287 SER A C 1
ATOM 2343 O O . SER A 1 287 ? -9.615 -7.144 -19.585 1.00 68.31 287 SER A O 1
ATOM 2345 N N . PRO A 1 288 ? -11.022 -8.900 -19.706 1.00 76.56 288 PRO A N 1
ATOM 2346 C CA . PRO A 1 288 ? -12.133 -8.148 -20.295 1.00 76.56 288 PRO A CA 1
ATOM 2347 C C . PRO A 1 288 ? -12.718 -7.085 -19.357 1.00 76.56 288 PRO A C 1
ATOM 2349 O O . PRO A 1 288 ? -13.540 -6.291 -19.783 1.00 76.56 288 PRO A O 1
ATOM 2352 N N . CYS A 1 289 ? -12.311 -7.052 -18.092 1.00 85.75 289 CYS A N 1
ATOM 2353 C CA . CYS A 1 289 ? -12.735 -6.053 -17.124 1.00 85.75 289 CYS A CA 1
ATOM 2354 C C . CYS A 1 289 ? -11.573 -5.703 -16.185 1.00 85.75 289 CYS A C 1
ATOM 2356 O O . CYS A 1 289 ? -10.606 -6.471 -16.049 1.00 85.75 289 CYS A O 1
ATOM 2358 N N . ILE A 1 290 ? -11.650 -4.513 -15.587 1.00 87.44 290 ILE A N 1
ATOM 2359 C CA . ILE A 1 290 ? -10.680 -4.030 -14.600 1.00 87.44 290 ILE A CA 1
ATOM 2360 C C . ILE A 1 290 ? -11.036 -4.671 -13.251 1.00 87.44 290 ILE A C 1
ATOM 2362 O O . ILE A 1 290 ? -12.18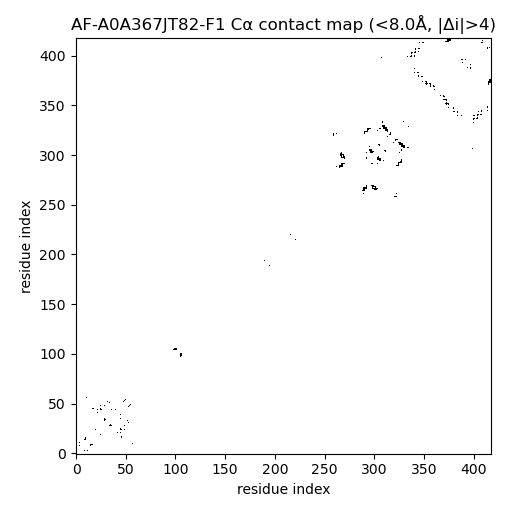6 -4.546 -12.829 1.00 87.44 290 ILE A O 1
ATOM 2366 N N . PRO A 1 291 ? -10.109 -5.371 -12.575 1.00 88.50 291 PRO A N 1
ATOM 2367 C CA . PRO A 1 291 ? -10.405 -5.948 -11.268 1.00 88.50 291 PRO A CA 1
ATOM 2368 C C . PRO A 1 291 ? -10.776 -4.846 -10.271 1.00 88.50 291 PRO A C 1
ATOM 2370 O O . PRO A 1 291 ? -10.191 -3.762 -10.305 1.00 88.50 291 PRO A O 1
ATOM 2373 N N . CYS A 1 292 ? -11.735 -5.124 -9.386 1.00 91.81 292 CYS A N 1
ATOM 2374 C CA . CYS A 1 292 ? -12.052 -4.207 -8.298 1.00 91.81 292 CYS A CA 1
ATOM 2375 C C . CYS A 1 292 ? -10.847 -4.049 -7.368 1.00 91.81 292 CYS A C 1
ATOM 2377 O O . CYS A 1 292 ? -10.252 -5.064 -6.994 1.00 91.81 292 CYS A O 1
ATOM 2379 N N . PRO A 1 293 ? -10.486 -2.812 -6.997 1.00 94.50 293 PRO A N 1
ATOM 2380 C CA . PRO A 1 293 ? -9.487 -2.577 -5.970 1.00 94.50 293 PRO A CA 1
ATOM 2381 C C . PRO A 1 293 ? -10.020 -3.017 -4.600 1.00 94.50 293 PRO A C 1
ATOM 2383 O O . PRO A 1 293 ? -11.231 -3.106 -4.379 1.00 94.50 293 PRO A O 1
ATOM 2386 N N . ASP A 1 294 ? -9.105 -3.251 -3.664 1.00 93.31 294 ASP A N 1
ATOM 2387 C CA . ASP A 1 294 ? -9.457 -3.524 -2.272 1.00 93.31 294 ASP A CA 1
ATOM 2388 C C . ASP A 1 294 ? -10.233 -2.339 -1.666 1.00 93.31 294 ASP A C 1
ATOM 2390 O O . ASP A 1 294 ? -9.990 -1.181 -2.017 1.00 93.31 294 ASP A O 1
ATOM 2394 N N . HIS A 1 295 ? -11.168 -2.624 -0.752 1.00 94.69 295 HIS A N 1
ATOM 2395 C CA . HIS A 1 295 ? -12.056 -1.623 -0.126 1.00 94.69 295 HIS A CA 1
ATOM 2396 C C . HIS A 1 295 ? -12.943 -0.847 -1.115 1.00 94.69 295 HIS A C 1
ATOM 2398 O O . HIS A 1 295 ? -13.432 0.244 -0.813 1.00 94.69 295 HIS A O 1
ATOM 2404 N N . GLY A 1 296 ? -13.129 -1.398 -2.316 1.00 94.44 296 GLY A N 1
ATOM 2405 C CA . GLY A 1 296 ? -14.029 -0.893 -3.339 1.00 94.44 296 GLY A CA 1
ATOM 2406 C C . GLY A 1 296 ? -15.148 -1.881 -3.645 1.00 94.44 296 GLY A C 1
ATOM 2407 O O . GLY A 1 296 ? -14.935 -3.088 -3.758 1.00 94.44 296 GLY A O 1
ATOM 2408 N N . VAL A 1 297 ? -16.351 -1.356 -3.834 1.00 94.56 297 VAL A N 1
ATOM 2409 C CA . VAL A 1 297 ? -17.497 -2.077 -4.381 1.00 94.56 297 VAL A CA 1
ATOM 2410 C C . VAL A 1 297 ? -17.723 -1.572 -5.801 1.00 94.56 297 VAL A C 1
ATOM 2412 O O . VAL A 1 297 ? -18.005 -0.393 -6.007 1.00 94.56 297 VAL A O 1
ATOM 2415 N N . CYS A 1 298 ? -17.583 -2.455 -6.793 1.00 93.75 298 CYS A N 1
ATOM 2416 C CA . CYS A 1 298 ? -17.854 -2.101 -8.183 1.00 93.75 298 CYS A CA 1
ATOM 2417 C C . CYS A 1 298 ? -19.271 -2.510 -8.585 1.00 93.75 298 CYS A C 1
ATOM 2419 O O . CYS A 1 298 ? -19.597 -3.702 -8.635 1.00 93.75 298 CYS A O 1
ATOM 2421 N N . THR A 1 299 ? -20.099 -1.523 -8.905 1.00 92.38 299 THR A N 1
ATOM 2422 C CA . THR A 1 299 ? -21.482 -1.696 -9.366 1.00 92.38 299 THR A CA 1
ATOM 2423 C C . THR A 1 299 ? -21.689 -0.874 -10.625 1.00 92.38 299 THR A C 1
ATOM 2425 O O . THR A 1 299 ? -21.351 0.301 -10.628 1.00 92.38 299 THR A O 1
ATOM 2428 N N . GLU A 1 300 ? -22.248 -1.481 -11.677 1.00 88.38 300 GLU A N 1
ATOM 2429 C CA . GLU A 1 300 ? -22.628 -0.768 -12.913 1.00 88.38 300 GLU A CA 1
ATOM 2430 C C . GLU A 1 300 ? -21.485 0.066 -13.524 1.00 88.38 300 GLU A C 1
ATOM 2432 O O . GLU A 1 300 ? -21.674 1.208 -13.923 1.00 88.38 300 GLU A O 1
ATOM 2437 N N . ASP A 1 301 ? -20.277 -0.504 -13.575 1.00 85.25 301 ASP A N 1
ATOM 2438 C CA . ASP A 1 301 ? -19.057 0.148 -14.077 1.00 85.25 301 ASP A CA 1
ATOM 2439 C C . ASP A 1 301 ? -18.556 1.342 -13.241 1.00 85.25 301 ASP A C 1
ATOM 2441 O O . ASP A 1 301 ? -17.550 1.967 -13.591 1.00 85.25 301 ASP A O 1
ATOM 2445 N N . GLU A 1 302 ? -19.179 1.619 -12.095 1.00 89.81 302 GLU A N 1
ATOM 2446 C CA . GLU A 1 302 ? -18.721 2.610 -11.128 1.00 89.81 302 GLU A CA 1
ATOM 2447 C C . GLU A 1 302 ? -18.023 1.948 -9.937 1.00 89.81 302 GLU A C 1
ATOM 2449 O O . GLU A 1 302 ? -18.474 0.947 -9.378 1.00 89.81 302 GLU A O 1
ATOM 2454 N N . LEU A 1 303 ? -16.892 2.535 -9.544 1.00 93.50 303 LEU A N 1
ATOM 2455 C CA . LEU A 1 303 ? -16.171 2.181 -8.328 1.00 93.50 303 LEU A CA 1
ATOM 2456 C C . LEU A 1 303 ? -16.672 3.053 -7.176 1.00 93.50 303 LEU A C 1
ATOM 2458 O O . LEU A 1 303 ? -16.392 4.256 -7.154 1.00 93.50 303 LEU A O 1
ATOM 2462 N N . ILE A 1 304 ? -17.346 2.428 -6.213 1.00 95.38 304 ILE A N 1
ATOM 2463 C CA . ILE A 1 304 ? -17.770 3.042 -4.956 1.00 95.38 304 ILE A CA 1
ATOM 2464 C C . ILE A 1 304 ? -16.817 2.554 -3.864 1.00 95.38 304 ILE A C 1
ATOM 2466 O O . ILE A 1 304 ? -16.789 1.370 -3.545 1.00 95.38 304 ILE A O 1
ATOM 2470 N N . CYS A 1 305 ? -16.000 3.448 -3.311 1.00 96.19 305 CYS A N 1
ATOM 2471 C CA . CYS A 1 305 ? -15.111 3.097 -2.203 1.00 96.19 305 CYS A CA 1
ATOM 2472 C C . CYS A 1 305 ? -15.885 2.994 -0.883 1.00 96.19 305 CYS A C 1
ATOM 2474 O O . CYS A 1 305 ? -16.873 3.704 -0.684 1.00 96.19 305 CYS A O 1
ATOM 2476 N N . ASP A 1 306 ? -15.388 2.164 0.034 1.00 95.00 306 ASP A N 1
ATOM 2477 C CA . ASP A 1 306 ? -15.817 2.154 1.432 1.00 95.00 306 ASP A CA 1
ATOM 2478 C C . ASP A 1 306 ? -15.761 3.579 2.015 1.00 95.00 306 ASP A C 1
ATOM 2480 O O . ASP A 1 306 ? -14.863 4.350 1.672 1.00 95.00 306 ASP A O 1
ATOM 2484 N N . PRO A 1 307 ? -16.649 3.956 2.947 1.00 91.44 307 PRO A N 1
ATOM 2485 C CA . PRO A 1 307 ? -16.809 5.353 3.351 1.00 91.44 307 PRO A CA 1
ATOM 2486 C C . PRO A 1 307 ? -15.599 5.942 4.104 1.00 91.44 307 PRO A C 1
ATOM 2488 O O . PRO A 1 307 ? -15.465 7.158 4.197 1.00 91.44 307 PRO A O 1
ATOM 2491 N N . LEU A 1 308 ? -14.677 5.110 4.609 1.00 93.69 308 LEU A N 1
ATOM 2492 C CA . LEU A 1 308 ? -13.383 5.542 5.177 1.00 93.69 308 LEU A CA 1
ATOM 2493 C C . LEU A 1 308 ? -12.291 5.780 4.118 1.00 93.69 308 LEU A C 1
ATOM 2495 O O . LEU A 1 308 ? -11.205 6.287 4.427 1.00 93.69 308 LEU A O 1
ATOM 2499 N N . TYR A 1 309 ? -12.562 5.402 2.875 1.00 96.44 309 TYR A N 1
ATOM 2500 C CA . TYR A 1 309 ? -11.633 5.428 1.761 1.00 96.44 309 TYR A CA 1
ATOM 2501 C C . TYR A 1 309 ? -12.088 6.453 0.730 1.00 96.44 309 TYR A C 1
ATOM 2503 O O . TYR A 1 309 ? -13.269 6.690 0.497 1.00 96.44 309 TYR A O 1
ATOM 2511 N N . GLU A 1 310 ? -11.116 7.099 0.103 1.00 95.56 310 GLU A N 1
ATOM 2512 C CA . GLU A 1 310 ? -11.362 8.074 -0.943 1.00 95.56 310 GLU A CA 1
ATOM 2513 C C . GLU A 1 310 ? -10.797 7.553 -2.256 1.00 95.56 310 GLU A C 1
ATOM 2515 O O . GLU A 1 310 ? -9.656 7.082 -2.319 1.00 95.56 310 GLU A O 1
ATOM 2520 N N . LYS A 1 311 ? -11.604 7.665 -3.311 1.00 95.88 311 LYS A N 1
ATOM 2521 C CA . LYS A 1 311 ? -11.201 7.318 -4.666 1.00 95.88 311 LYS A CA 1
ATOM 2522 C C . LYS A 1 311 ? -10.086 8.258 -5.116 1.00 95.88 311 LYS A C 1
ATOM 2524 O O . LYS A 1 311 ? -10.305 9.459 -5.279 1.00 95.88 311 LYS A O 1
ATOM 2529 N N . LYS A 1 312 ? -8.889 7.717 -5.337 1.00 96.00 312 LYS A N 1
ATOM 2530 C CA . LYS A 1 312 ? -7.741 8.467 -5.846 1.00 96.00 312 LYS A CA 1
ATOM 2531 C C . LYS A 1 312 ? -7.305 7.922 -7.192 1.00 96.00 312 LYS A C 1
ATOM 2533 O O . LYS A 1 312 ? -6.907 6.772 -7.331 1.00 96.00 312 LYS A O 1
ATOM 2538 N N . THR A 1 313 ? -7.318 8.812 -8.174 1.00 94.38 313 THR A N 1
ATOM 2539 C CA . THR A 1 313 ? -6.749 8.551 -9.491 1.00 94.38 313 THR A CA 1
ATOM 2540 C C . THR A 1 313 ? -5.226 8.634 -9.381 1.00 94.38 313 THR A C 1
ATOM 2542 O O . THR A 1 313 ? -4.713 9.684 -8.963 1.00 94.38 313 THR A O 1
ATOM 2545 N N . PRO A 1 314 ? -4.468 7.590 -9.742 1.00 92.81 314 PRO A N 1
ATOM 2546 C CA . PRO A 1 314 ? -3.018 7.677 -9.710 1.00 92.81 314 PRO A CA 1
ATOM 2547 C C . PRO A 1 314 ? -2.518 8.772 -10.661 1.00 92.81 314 PRO A C 1
ATOM 2549 O O . PRO A 1 314 ? -3.064 8.975 -11.744 1.00 92.81 314 PRO A O 1
ATOM 2552 N N . PHE A 1 315 ? -1.447 9.475 -10.279 1.00 94.19 315 PHE A N 1
ATOM 2553 C CA . PHE A 1 315 ? -0.957 10.654 -11.012 1.00 94.19 315 PHE A CA 1
ATOM 2554 C C . PHE A 1 315 ? -0.584 10.365 -12.474 1.00 94.19 315 PHE A C 1
ATOM 2556 O O . PHE A 1 315 ? -0.629 11.259 -13.314 1.00 94.19 315 PHE A O 1
ATOM 2563 N N . TYR A 1 316 ? -0.189 9.128 -12.782 1.00 90.19 316 TYR A N 1
ATOM 2564 C CA . TYR A 1 316 ? 0.164 8.709 -14.134 1.00 90.19 316 TYR A CA 1
ATOM 2565 C C . TYR A 1 316 ? -1.076 8.479 -15.013 1.00 90.19 316 TYR A C 1
ATOM 2567 O O . TYR A 1 316 ? -0.948 8.437 -16.234 1.00 90.19 316 TYR A O 1
ATOM 2575 N N . ASN A 1 317 ? -2.277 8.386 -14.431 1.00 87.69 317 ASN A N 1
ATOM 2576 C CA . ASN A 1 317 ? -3.539 8.260 -15.154 1.00 87.69 317 ASN A CA 1
ATOM 2577 C C . ASN A 1 317 ? -4.183 9.631 -15.431 1.00 87.69 317 ASN A C 1
ATOM 2579 O O . ASN A 1 317 ? -5.311 9.924 -15.030 1.00 87.69 317 ASN A O 1
ATOM 2583 N N . ILE A 1 318 ? -3.446 10.506 -16.118 1.00 87.50 318 ILE A N 1
ATOM 2584 C CA . ILE A 1 318 ? -3.914 11.861 -16.424 1.00 87.50 318 ILE A CA 1
ATOM 2585 C C . ILE A 1 318 ? -5.095 11.783 -17.402 1.00 87.50 318 ILE A C 1
ATOM 2587 O O . ILE A 1 318 ? -4.941 11.413 -18.568 1.00 87.50 318 ILE A O 1
ATOM 2591 N N . GLY A 1 319 ? -6.282 12.159 -16.922 1.00 82.88 319 GLY A N 1
ATOM 2592 C CA . GLY A 1 319 ? -7.508 12.192 -17.719 1.00 82.88 319 GLY A CA 1
ATOM 2593 C C . GLY A 1 319 ? -8.119 10.819 -18.005 1.00 82.88 319 GLY A C 1
ATOM 2594 O O . GLY A 1 319 ? -8.760 10.678 -19.043 1.00 82.88 319 GLY A O 1
ATOM 2595 N N . HIS A 1 320 ? -7.892 9.824 -17.136 1.00 81.50 320 HIS A N 1
ATOM 2596 C CA . HIS A 1 320 ? -8.487 8.477 -17.222 1.00 81.50 320 HIS A CA 1
ATOM 2597 C C . HIS A 1 320 ? -8.234 7.751 -18.555 1.00 81.50 320 HIS A C 1
ATOM 2599 O O . HIS A 1 320 ? -9.000 6.884 -18.968 1.00 81.50 320 HIS A O 1
ATOM 2605 N N . ARG A 1 321 ? -7.169 8.131 -19.272 1.00 77.25 321 ARG A N 1
ATOM 2606 C CA . ARG A 1 321 ? -6.822 7.537 -20.572 1.00 77.25 321 ARG A CA 1
ATOM 2607 C C . ARG A 1 321 ? -6.041 6.249 -20.419 1.00 77.25 321 ARG A C 1
ATOM 2609 O O . ARG A 1 321 ? -6.072 5.411 -21.319 1.00 77.25 321 ARG A O 1
ATOM 2616 N N . LEU A 1 322 ? -5.287 6.130 -19.325 1.00 80.12 322 LEU A N 1
ATOM 2617 C CA . LEU A 1 322 ? -4.580 4.906 -19.032 1.00 80.12 322 LEU A CA 1
ATOM 2618 C C . LEU A 1 322 ? -5.503 3.982 -18.258 1.00 80.12 322 LEU A C 1
ATOM 2620 O O . LEU A 1 322 ? -6.224 4.403 -17.356 1.00 80.12 322 LEU A O 1
ATOM 2624 N N . PRO A 1 323 ? -5.466 2.700 -18.585 1.00 73.19 323 PRO A N 1
ATOM 2625 C CA . PRO A 1 323 ? -6.422 1.787 -18.022 1.00 73.19 323 PRO A CA 1
ATOM 2626 C C . PRO A 1 323 ? -5.874 1.119 -16.776 1.00 73.19 323 PRO A C 1
ATOM 2628 O O . PRO A 1 323 ? -5.561 -0.075 -16.722 1.00 73.19 323 PRO A O 1
ATOM 2631 N N . ILE A 1 324 ? -5.677 1.974 -15.799 1.00 85.25 324 ILE A N 1
ATOM 2632 C CA . ILE A 1 324 ? -5.196 1.614 -14.491 1.00 85.25 324 ILE A CA 1
ATOM 2633 C C . ILE A 1 324 ? -6.347 1.956 -13.563 1.00 85.25 324 ILE A C 1
ATOM 2635 O O . ILE A 1 324 ? -6.918 3.042 -13.685 1.00 85.25 324 ILE A O 1
ATOM 2639 N N . ALA A 1 325 ? -6.733 0.979 -12.743 1.00 89.31 325 ALA A N 1
ATOM 2640 C CA . ALA A 1 325 ? -7.817 1.136 -11.789 1.00 89.31 325 ALA A CA 1
ATOM 2641 C C . ALA A 1 325 ? -7.557 2.366 -10.915 1.00 89.31 325 ALA A C 1
ATOM 2643 O O . ALA A 1 325 ? -6.405 2.690 -10.609 1.00 89.31 325 ALA A O 1
ATOM 2644 N N . ASP A 1 326 ? -8.631 3.052 -10.542 1.00 94.31 326 ASP A N 1
ATOM 2645 C CA . ASP A 1 326 ? -8.538 4.005 -9.449 1.00 94.31 326 ASP A CA 1
ATOM 2646 C C . ASP A 1 326 ? -8.379 3.222 -8.142 1.00 94.31 326 ASP A C 1
ATOM 2648 O O . ASP A 1 326 ? -8.974 2.156 -7.984 1.00 94.31 326 ASP A O 1
ATOM 2652 N N . ASP A 1 327 ? -7.592 3.751 -7.210 1.00 95.81 327 ASP A N 1
ATOM 2653 C CA . ASP A 1 327 ? -7.356 3.101 -5.922 1.00 95.81 327 ASP A CA 1
ATOM 2654 C C . ASP A 1 327 ? -8.251 3.733 -4.849 1.00 95.81 327 ASP A C 1
ATOM 2656 O O . ASP A 1 327 ? -8.390 4.960 -4.770 1.00 95.81 327 ASP A O 1
ATOM 2660 N N . CYS A 1 328 ? -8.831 2.905 -3.980 1.00 97.12 328 CYS A N 1
ATOM 2661 C CA . CYS A 1 328 ? -9.491 3.366 -2.763 1.00 97.12 328 CYS A CA 1
ATOM 2662 C C . CYS A 1 328 ? -8.424 3.546 -1.675 1.00 97.12 328 CYS A C 1
ATOM 2664 O O . CYS A 1 328 ? -7.895 2.578 -1.133 1.00 97.12 328 CYS A O 1
ATOM 2666 N N . ILE A 1 329 ? -8.067 4.795 -1.361 1.00 97.19 329 ILE A N 1
ATOM 2667 C CA . ILE A 1 329 ? -7.000 5.109 -0.398 1.00 97.19 329 ILE A CA 1
ATOM 2668 C C . ILE A 1 329 ? -7.618 5.604 0.906 1.00 97.19 329 ILE A C 1
ATOM 2670 O O . ILE A 1 329 ? -8.415 6.541 0.904 1.00 97.19 329 ILE A O 1
ATOM 2674 N N . HIS A 1 330 ? -7.208 5.010 2.029 1.00 96.62 330 HIS A N 1
ATOM 2675 C CA . HIS A 1 330 ? -7.713 5.373 3.351 1.00 96.62 330 HIS A CA 1
ATOM 2676 C C . HIS A 1 330 ? -7.485 6.865 3.634 1.00 96.62 330 HIS A C 1
ATOM 2678 O O . HIS A 1 330 ? -6.344 7.350 3.641 1.00 96.62 330 HIS A O 1
ATOM 2684 N N . ASN A 1 331 ? -8.561 7.605 3.905 1.00 95.69 331 ASN A N 1
ATOM 2685 C CA . ASN A 1 331 ? -8.458 9.016 4.241 1.00 95.69 331 ASN A CA 1
ATOM 2686 C C . ASN A 1 331 ? -8.108 9.146 5.732 1.00 95.69 331 ASN A C 1
ATOM 2688 O O . ASN A 1 331 ? -8.953 9.030 6.617 1.00 95.69 331 ASN A O 1
ATOM 2692 N N . SER A 1 332 ? -6.826 9.386 6.025 1.00 95.62 332 SER A N 1
ATOM 2693 C CA . SER A 1 332 ? -6.323 9.478 7.403 1.00 95.62 332 SER A CA 1
ATOM 2694 C C . SER A 1 332 ? -6.956 10.612 8.212 1.00 95.62 332 SER A C 1
ATOM 2696 O O . SER A 1 332 ? -7.028 10.520 9.435 1.00 95.62 332 SER A O 1
ATOM 2698 N N . VAL A 1 333 ? -7.431 11.669 7.551 1.00 94.00 333 VAL A N 1
ATOM 2699 C CA . VAL A 1 333 ? -8.135 12.777 8.202 1.00 94.00 333 VAL A CA 1
ATOM 2700 C C . VAL A 1 333 ? -9.536 12.324 8.606 1.00 94.00 333 VAL A C 1
ATOM 2702 O O . VAL A 1 333 ? -9.929 12.499 9.757 1.00 94.00 333 VAL A O 1
ATOM 2705 N N . LEU A 1 334 ? -10.249 11.660 7.695 1.00 93.56 334 LEU A N 1
ATOM 2706 C CA . LEU A 1 334 ? -11.569 11.096 7.962 1.00 93.56 334 LEU A CA 1
ATOM 2707 C C . LEU A 1 334 ? -11.523 10.044 9.076 1.00 93.56 334 LEU A C 1
ATOM 2709 O O . LEU A 1 334 ? -12.313 10.106 10.014 1.00 93.56 334 LEU A O 1
ATOM 2713 N N . GLY A 1 335 ? -10.530 9.151 9.037 1.00 94.94 335 GLY A N 1
ATOM 2714 C CA . GLY A 1 335 ? -10.313 8.155 10.087 1.00 94.94 335 GLY A CA 1
ATOM 2715 C C . GLY A 1 335 ? -10.055 8.776 11.466 1.00 94.94 335 GLY A C 1
ATOM 2716 O O . GLY A 1 335 ? -10.552 8.269 12.469 1.00 94.94 335 GLY A O 1
ATOM 2717 N N . LYS A 1 336 ? -9.348 9.916 11.540 1.00 95.38 336 LYS A N 1
ATOM 2718 C CA . LYS A 1 336 ? -9.172 10.656 12.805 1.00 95.38 336 LYS A CA 1
ATOM 2719 C C . LYS A 1 336 ? -10.495 11.200 13.340 1.00 95.38 336 LYS A C 1
ATOM 2721 O O . LYS A 1 336 ? -10.733 11.101 14.541 1.00 95.38 336 LYS A O 1
ATOM 2726 N N . TYR A 1 337 ? -11.348 11.741 12.471 1.00 94.94 337 TYR A N 1
ATOM 2727 C CA . TYR A 1 337 ? -12.666 12.223 12.880 1.00 94.94 337 TYR A CA 1
ATOM 2728 C C . TYR A 1 337 ? -13.561 11.085 13.360 1.00 94.94 337 TYR A C 1
ATOM 2730 O O . TYR A 1 337 ? -14.158 11.201 14.425 1.00 94.94 337 TYR A O 1
ATOM 2738 N N . VAL A 1 338 ? -13.595 9.964 12.637 1.00 95.81 338 VAL A N 1
ATOM 2739 C CA . VAL A 1 338 ? -14.356 8.770 13.035 1.00 95.81 338 VAL A CA 1
ATOM 2740 C C . VAL A 1 338 ? -13.901 8.292 14.411 1.00 95.81 338 VAL A C 1
ATOM 2742 O O . VAL A 1 338 ? -14.732 8.143 15.300 1.00 95.81 338 VAL A O 1
ATOM 2745 N N . ALA A 1 339 ? -12.591 8.176 14.643 1.00 95.75 339 ALA A N 1
ATOM 2746 C CA . ALA A 1 339 ? -12.049 7.798 15.948 1.00 95.75 339 ALA A CA 1
ATOM 2747 C C . ALA A 1 339 ? -12.377 8.820 17.057 1.00 95.75 339 ALA A C 1
ATOM 2749 O O . ALA A 1 339 ? -12.596 8.448 18.211 1.00 95.75 339 ALA A O 1
ATOM 2750 N N . GLN A 1 340 ? -12.413 10.119 16.742 1.00 95.44 340 GLN A N 1
ATOM 2751 C CA . GLN A 1 340 ? -12.790 11.159 17.702 1.00 95.44 340 GLN A CA 1
ATOM 2752 C C . GLN A 1 340 ? -14.274 11.063 18.079 1.00 95.44 340 GLN A C 1
ATOM 2754 O O . GLN A 1 340 ? -14.609 11.140 19.264 1.00 95.44 340 GLN A O 1
ATOM 2759 N N . VAL A 1 341 ? -15.148 10.868 17.089 1.00 95.69 341 VAL A N 1
ATOM 2760 C CA . VAL A 1 341 ? -16.588 10.677 17.292 1.00 95.69 341 VAL A CA 1
ATOM 2761 C C . VAL A 1 341 ? -16.842 9.384 18.061 1.00 95.69 341 VAL A C 1
ATOM 2763 O O . VAL A 1 341 ? -17.547 9.417 19.063 1.00 95.69 341 VAL A O 1
ATOM 2766 N N . GLU A 1 342 ? -16.189 8.284 17.687 1.00 96.56 342 GLU A N 1
ATOM 2767 C CA . GLU A 1 342 ? -16.248 6.999 18.390 1.00 96.56 342 GLU A CA 1
ATOM 2768 C C . GLU A 1 342 ? -15.895 7.169 19.874 1.00 96.56 342 GLU A C 1
ATOM 2770 O O . GLU A 1 342 ? -16.683 6.808 20.748 1.00 96.56 342 GLU A O 1
ATOM 2775 N N . ARG A 1 343 ? -14.757 7.803 20.190 1.00 96.56 343 ARG A N 1
ATOM 2776 C CA . ARG A 1 343 ? -14.349 8.074 21.581 1.00 96.56 343 ARG A CA 1
ATOM 2777 C C . ARG A 1 343 ? -15.382 8.900 22.338 1.00 96.56 343 ARG A C 1
ATOM 2779 O O . ARG A 1 343 ? -15.637 8.617 23.507 1.00 96.56 343 ARG A O 1
ATOM 2786 N N . LYS A 1 344 ? -15.983 9.905 21.696 1.00 96.06 344 LYS A N 1
ATOM 2787 C CA . LYS A 1 344 ? -17.031 10.731 22.311 1.00 96.06 344 LYS A CA 1
ATOM 2788 C C . LYS A 1 344 ? -18.316 9.942 22.552 1.00 96.06 344 LYS A C 1
ATOM 2790 O O . LYS A 1 344 ? -18.886 10.077 23.633 1.00 96.06 344 LYS A O 1
ATOM 2795 N N . ILE A 1 345 ? -18.728 9.082 21.619 1.00 96.06 345 ILE A N 1
ATOM 2796 C CA . ILE A 1 345 ? -19.862 8.167 21.807 1.00 96.06 345 ILE A CA 1
ATOM 2797 C C . ILE A 1 345 ? -19.590 7.233 22.989 1.00 96.06 345 ILE A C 1
ATOM 2799 O O . ILE A 1 345 ? -20.408 7.161 23.906 1.00 96.06 345 ILE A O 1
ATOM 2803 N N . LYS A 1 346 ? -18.417 6.588 23.030 1.00 96.00 346 LYS A N 1
ATOM 2804 C CA . LYS A 1 346 ? -18.025 5.702 24.139 1.00 96.00 346 LYS A CA 1
ATOM 2805 C C . LYS A 1 346 ? -18.001 6.438 25.477 1.00 96.00 346 LYS A C 1
ATOM 2807 O O . LYS A 1 346 ? -18.515 5.922 26.464 1.00 96.00 346 LYS A O 1
ATOM 2812 N N . GLN A 1 347 ? -17.461 7.657 25.509 1.00 96.06 347 GLN A N 1
ATOM 2813 C CA . GLN A 1 347 ? -17.424 8.490 26.711 1.00 96.06 347 GLN A CA 1
ATOM 2814 C C . GLN A 1 347 ? -18.837 8.812 27.219 1.00 96.06 347 GLN A C 1
ATOM 2816 O O . GLN A 1 347 ? -19.108 8.646 28.405 1.00 96.06 347 GLN A O 1
ATOM 2821 N N . GLN A 1 348 ? -19.741 9.245 26.337 1.00 95.88 348 GLN A N 1
ATOM 2822 C CA . GLN A 1 348 ? -21.118 9.580 26.712 1.00 95.88 348 GLN A CA 1
ATOM 2823 C C . GLN A 1 348 ? -21.902 8.351 27.181 1.00 95.88 348 GLN A C 1
ATOM 2825 O O . GLN A 1 348 ? -22.595 8.417 28.196 1.00 95.88 348 GLN A O 1
ATOM 2830 N N . LEU A 1 349 ? -21.748 7.213 26.496 1.00 94.56 349 LEU A N 1
ATOM 2831 C CA . LEU A 1 349 ? -22.361 5.952 26.914 1.00 94.56 349 LEU A CA 1
ATOM 2832 C C . LEU A 1 349 ? -21.846 5.509 28.284 1.00 94.56 349 LEU A C 1
ATOM 2834 O O . LEU A 1 349 ? -22.655 5.197 29.151 1.00 94.56 349 LEU A O 1
ATOM 2838 N N . ALA A 1 350 ? -20.534 5.555 28.515 1.00 93.94 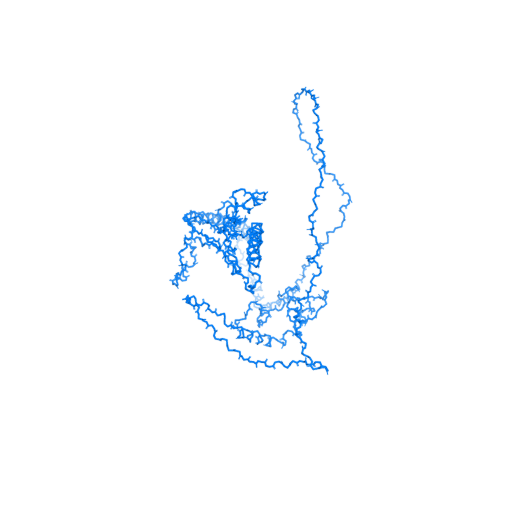350 ALA A N 1
ATOM 2839 C CA . ALA A 1 350 ? -19.945 5.181 29.798 1.00 93.94 350 ALA A CA 1
ATOM 2840 C C . ALA A 1 350 ? -20.431 6.079 30.948 1.00 93.94 350 ALA A C 1
ATOM 2842 O O . ALA A 1 350 ? -20.758 5.572 32.021 1.00 93.94 350 ALA A O 1
ATOM 2843 N N . ILE A 1 351 ? -20.535 7.396 30.725 1.00 95.00 351 ILE A N 1
ATOM 2844 C CA . ILE A 1 351 ? -21.083 8.337 31.717 1.00 95.00 351 ILE A CA 1
ATOM 2845 C C . ILE A 1 351 ? -22.537 7.977 32.036 1.00 95.00 351 ILE A C 1
ATOM 2847 O O . ILE A 1 351 ? -22.885 7.826 33.203 1.00 95.00 351 ILE A O 1
ATOM 2851 N N . LYS A 1 352 ? -23.375 7.760 31.015 1.00 95.31 352 LYS A N 1
ATOM 2852 C CA . LYS A 1 352 ? -24.794 7.418 31.201 1.00 95.31 352 LYS A CA 1
ATOM 2853 C C . LYS A 1 352 ? -24.994 6.067 31.885 1.00 95.31 352 LYS A C 1
ATOM 2855 O O . LYS A 1 352 ? -25.846 5.939 32.760 1.00 95.31 352 LYS A O 1
ATOM 2860 N N . GLN A 1 353 ? -24.189 5.068 31.533 1.00 93.81 353 GLN A N 1
ATOM 2861 C CA . GLN A 1 353 ? -24.196 3.765 32.198 1.00 93.81 353 GLN A CA 1
ATOM 2862 C C . GLN A 1 353 ? -23.772 3.891 33.667 1.00 93.81 353 GLN A C 1
ATOM 2864 O O . GLN A 1 353 ? -24.407 3.299 34.538 1.00 93.81 353 GLN A O 1
ATOM 2869 N N . GLY A 1 354 ? -22.752 4.707 33.952 1.00 93.88 354 GLY A N 1
ATOM 2870 C CA . GLY A 1 354 ? -22.308 5.008 35.311 1.00 93.88 354 GLY A CA 1
ATOM 2871 C C . GLY A 1 354 ? -23.368 5.736 36.140 1.00 93.88 354 GLY A C 1
ATOM 2872 O O . GLY A 1 354 ? -23.586 5.378 37.295 1.00 93.88 354 GLY A O 1
ATOM 2873 N N . GLU A 1 355 ? -24.074 6.707 35.553 1.00 95.56 355 GLU A N 1
ATOM 2874 C CA . GLU A 1 355 ? -25.195 7.408 36.194 1.00 95.56 355 GLU A CA 1
ATOM 2875 C C . GLU A 1 355 ? -26.315 6.434 36.584 1.00 95.56 355 GLU A C 1
ATOM 2877 O O . GLU A 1 355 ? -26.782 6.467 37.722 1.00 95.56 355 GLU A O 1
ATOM 2882 N N . LEU A 1 356 ? -26.705 5.528 35.679 1.00 94.56 356 LEU A N 1
ATOM 2883 C CA . LEU A 1 356 ? -27.732 4.516 35.947 1.00 94.56 356 LEU A CA 1
ATOM 2884 C C . LEU A 1 356 ? -27.298 3.521 37.031 1.00 94.56 356 LEU A C 1
ATOM 2886 O O . LEU A 1 356 ? -28.077 3.212 37.934 1.00 94.56 356 LEU A O 1
ATOM 2890 N N . ALA A 1 357 ? -26.052 3.046 36.972 1.00 93.50 357 ALA A N 1
ATOM 2891 C CA . ALA A 1 357 ? -25.504 2.152 37.988 1.00 93.50 357 ALA A CA 1
ATOM 2892 C C . ALA A 1 357 ? -25.451 2.835 39.367 1.00 93.50 357 ALA A C 1
ATOM 2894 O O . ALA A 1 357 ? -25.849 2.244 40.369 1.00 93.50 357 ALA A O 1
ATOM 2895 N N . CYS A 1 358 ? -25.030 4.103 39.415 1.00 94.81 358 CYS A N 1
ATOM 2896 C CA . CYS A 1 358 ? -24.990 4.905 40.636 1.00 94.81 358 CYS A CA 1
ATOM 2897 C C . CYS A 1 358 ? -26.393 5.117 41.223 1.00 94.81 358 CYS A C 1
ATOM 2899 O O . CYS A 1 358 ? -26.604 4.872 42.409 1.00 94.81 358 CYS A O 1
ATOM 2901 N N . GLN A 1 359 ? -27.375 5.492 40.396 1.00 95.56 359 GLN A N 1
ATOM 2902 C CA . GLN A 1 359 ? -28.768 5.639 40.832 1.00 95.56 359 GLN A CA 1
ATOM 2903 C C . GLN A 1 359 ? -29.331 4.335 41.403 1.00 95.56 359 GLN A C 1
ATOM 2905 O O . GLN A 1 359 ? -30.036 4.362 42.410 1.00 95.56 359 GLN A O 1
ATOM 2910 N N . HIS A 1 360 ? -28.986 3.191 40.807 1.00 94.62 360 HIS A N 1
ATOM 2911 C CA . HIS A 1 360 ? -29.419 1.897 41.320 1.00 94.62 360 HIS A CA 1
ATOM 2912 C C . HIS A 1 360 ? -28.801 1.561 42.683 1.00 94.62 360 HIS A C 1
ATOM 2914 O O . HIS A 1 360 ? -29.519 1.101 43.569 1.00 94.62 360 HIS A O 1
ATOM 2920 N N . LEU A 1 361 ? -27.499 1.803 42.867 1.00 94.06 361 LEU A N 1
ATOM 2921 C CA . LEU A 1 361 ? -26.813 1.585 44.147 1.00 94.06 361 LEU A CA 1
ATOM 2922 C C . LEU A 1 361 ? -27.346 2.513 45.246 1.00 94.06 361 LEU A C 1
ATOM 2924 O O . LEU A 1 361 ? -27.515 2.085 46.383 1.00 94.06 361 LEU A O 1
ATOM 2928 N N . LEU A 1 362 ? -27.669 3.763 44.903 1.00 95.81 362 LEU A N 1
ATOM 2929 C CA . LEU A 1 362 ? -28.301 4.702 45.833 1.00 95.81 362 LEU A CA 1
ATOM 2930 C C . LEU A 1 362 ? -29.716 4.262 46.233 1.00 95.81 362 LEU A C 1
ATOM 2932 O O . LEU A 1 362 ? -30.122 4.486 47.371 1.00 95.81 362 LEU A O 1
ATOM 2936 N N . ALA A 1 363 ? -30.460 3.633 45.320 1.00 96.31 363 ALA A N 1
ATOM 2937 C CA . ALA A 1 363 ? -31.785 3.086 45.607 1.00 96.31 363 ALA A CA 1
ATOM 2938 C C . ALA A 1 363 ? -31.736 1.769 46.408 1.00 96.31 363 ALA A C 1
ATOM 2940 O O . ALA A 1 363 ? -32.670 1.482 47.154 1.00 96.31 363 ALA A O 1
ATOM 2941 N N . HIS A 1 364 ? -30.660 0.985 46.276 1.00 96.06 364 HIS A N 1
ATOM 2942 C CA . HIS A 1 364 ? -30.502 -0.335 46.897 1.00 96.06 364 HIS A CA 1
ATOM 2943 C C . HIS A 1 364 ? -29.119 -0.472 47.562 1.00 96.06 364 HIS A C 1
ATOM 2945 O O . HIS A 1 364 ? -28.254 -1.171 47.027 1.00 96.06 364 HIS A O 1
ATOM 2951 N N . PRO A 1 365 ? -28.895 0.158 48.732 1.00 93.31 365 PRO A N 1
ATOM 2952 C CA . PRO A 1 365 ? -27.583 0.174 49.384 1.00 93.31 365 PRO A CA 1
ATOM 2953 C C . PRO A 1 365 ? -27.081 -1.220 49.795 1.00 93.31 365 PRO A C 1
ATOM 2955 O O . PRO A 1 365 ? -25.875 -1.422 49.903 1.00 93.31 365 PRO A O 1
ATOM 2958 N N . ASP A 1 366 ? -27.988 -2.185 49.979 1.00 96.38 366 ASP A N 1
ATOM 2959 C CA . ASP A 1 366 ? -27.655 -3.561 50.369 1.00 96.38 366 ASP A CA 1
ATOM 2960 C C . ASP A 1 366 ? -27.279 -4.464 49.174 1.00 96.38 366 ASP A C 1
ATOM 2962 O O . ASP A 1 366 ? -26.860 -5.606 49.366 1.00 96.38 366 ASP A O 1
ATOM 2966 N N . SER A 1 367 ? -27.426 -3.988 47.930 1.00 92.88 367 SER A N 1
ATOM 2967 C CA . SER A 1 367 ? -27.085 -4.760 46.728 1.00 92.88 367 SER A CA 1
ATOM 2968 C C . SER A 1 367 ? -25.587 -4.680 46.435 1.00 92.88 367 SER A C 1
ATOM 2970 O O . SER A 1 367 ? -25.065 -3.608 46.135 1.00 92.88 367 SER A O 1
ATOM 2972 N N . THR A 1 368 ? -24.891 -5.819 46.452 1.00 87.94 368 THR A N 1
ATOM 2973 C CA . THR A 1 368 ? -23.466 -5.901 46.075 1.00 87.94 368 THR A CA 1
ATOM 2974 C C . THR A 1 368 ? -23.240 -5.862 44.566 1.00 87.94 368 THR A C 1
ATOM 2976 O O . THR A 1 368 ? -22.143 -5.532 44.116 1.00 87.94 368 THR A O 1
ATOM 2979 N N . ASP A 1 369 ? -24.276 -6.168 43.784 1.00 89.94 369 ASP A N 1
ATOM 2980 C CA . ASP A 1 369 ? -24.184 -6.256 42.333 1.00 89.94 369 ASP A CA 1
ATOM 2981 C C . ASP A 1 369 ? -24.697 -4.956 41.707 1.00 89.94 369 ASP A C 1
ATOM 2983 O O . ASP A 1 369 ? -25.869 -4.591 41.846 1.00 89.94 369 ASP A O 1
ATOM 2987 N N . ALA A 1 370 ? -23.806 -4.239 41.019 1.00 80.94 370 ALA A N 1
ATOM 2988 C CA . ALA A 1 370 ? -24.181 -3.085 40.214 1.00 80.94 370 ALA A CA 1
ATOM 2989 C C . ALA A 1 370 ? -24.800 -3.593 38.902 1.00 80.94 370 ALA A C 1
ATOM 2991 O O . ALA A 1 370 ? -24.106 -4.256 38.121 1.00 80.94 370 ALA A O 1
ATOM 2992 N N . PRO A 1 371 ? -26.085 -3.320 38.624 1.00 88.38 371 PRO A N 1
ATOM 2993 C CA . PRO A 1 371 ? -26.681 -3.755 37.377 1.00 88.38 371 PRO A CA 1
ATOM 2994 C C . PRO A 1 371 ? -26.029 -3.020 36.213 1.00 88.38 371 PRO A C 1
ATOM 2996 O O . PRO A 1 371 ? -25.709 -1.831 36.279 1.00 88.38 371 PRO A O 1
ATOM 2999 N N . VAL A 1 372 ? -25.886 -3.741 35.109 1.00 87.00 372 VAL A N 1
ATOM 3000 C CA . VAL A 1 372 ? -25.462 -3.165 33.842 1.00 87.00 372 VAL A CA 1
ATOM 3001 C C . VAL A 1 372 ? -26.584 -2.263 33.329 1.00 87.00 372 VAL A C 1
ATOM 3003 O O . VAL A 1 372 ? -27.588 -2.735 32.789 1.00 87.00 372 VAL A O 1
ATOM 3006 N N . GLY A 1 373 ? -26.423 -0.956 33.532 1.00 88.00 373 GLY A N 1
ATOM 3007 C CA . GLY A 1 373 ? -27.323 0.052 32.988 1.00 88.00 373 GLY A CA 1
ATOM 3008 C C . GLY A 1 373 ? -27.320 -0.025 31.466 1.00 88.00 373 GLY A C 1
ATOM 3009 O O . GLY A 1 373 ? -26.268 0.035 30.837 1.00 88.00 373 GLY A O 1
ATOM 3010 N N . LYS A 1 374 ? -28.494 -0.173 30.860 1.00 90.62 374 LYS A N 1
ATOM 3011 C CA . LYS A 1 374 ? -28.639 -0.139 29.406 1.00 90.62 374 LYS A CA 1
ATOM 3012 C C . LYS A 1 374 ? -29.143 1.240 28.998 1.00 90.62 374 LYS A C 1
ATOM 3014 O O . LYS A 1 374 ? -30.133 1.719 29.546 1.00 90.62 374 LYS A O 1
ATOM 3019 N N . VAL A 1 375 ? -28.458 1.864 28.048 1.00 92.88 375 VAL A N 1
ATOM 3020 C CA . VAL A 1 375 ? -28.730 3.240 27.608 1.00 92.88 375 VAL A CA 1
ATOM 3021 C C . VAL A 1 375 ? -29.395 3.220 26.233 1.00 92.88 375 VAL A C 1
ATOM 3023 O O . VAL A 1 375 ? -29.042 2.396 25.387 1.00 92.88 375 VAL A O 1
ATOM 3026 N N . LEU A 1 376 ? -30.359 4.120 26.015 1.00 94.31 376 LEU A N 1
ATOM 3027 C CA . LEU A 1 376 ? -30.987 4.318 24.712 1.00 94.31 376 LEU A CA 1
ATOM 3028 C C . LEU A 1 376 ? -30.026 5.085 23.794 1.00 94.31 376 LEU A C 1
ATOM 3030 O O . LEU A 1 376 ? -29.618 6.206 24.099 1.00 94.31 376 LEU A O 1
ATOM 3034 N N . VAL A 1 377 ? -29.680 4.497 22.648 1.00 93.44 377 VAL A N 1
ATOM 3035 C CA . VAL A 1 377 ? -28.692 5.072 21.715 1.00 93.44 377 VAL A CA 1
ATOM 3036 C C . VAL A 1 377 ? -29.147 6.433 21.161 1.00 93.44 377 VAL A C 1
ATOM 3038 O O . VAL A 1 377 ? -28.327 7.327 20.949 1.00 93.44 377 VAL A O 1
ATOM 3041 N N . LYS A 1 378 ? -30.462 6.631 20.992 1.00 93.44 378 LYS A N 1
ATOM 3042 C CA . LYS A 1 378 ? -31.061 7.869 20.458 1.00 93.44 378 LYS A CA 1
ATOM 3043 C C . LYS A 1 378 ? -30.735 9.109 21.297 1.00 93.44 378 LYS A C 1
ATOM 3045 O O . LYS A 1 378 ? -30.397 10.142 20.724 1.00 93.44 378 LYS A O 1
ATOM 3050 N N . ASP A 1 379 ? -30.766 8.984 22.623 1.00 91.69 379 ASP A N 1
ATOM 3051 C CA . ASP A 1 379 ? -30.505 10.100 23.547 1.00 91.69 379 ASP A CA 1
ATOM 3052 C C . ASP A 1 379 ? -29.036 10.542 23.508 1.00 91.69 379 ASP A C 1
ATOM 3054 O O . ASP A 1 379 ? -28.700 11.709 23.715 1.00 91.69 379 ASP A O 1
ATOM 3058 N N . VAL A 1 380 ? -28.138 9.598 23.224 1.00 93.00 380 VAL A N 1
ATOM 3059 C CA . VAL A 1 380 ? -26.705 9.869 23.089 1.00 93.00 380 VAL A CA 1
ATOM 3060 C C . VAL A 1 380 ? -26.404 10.496 21.728 1.00 93.00 380 VAL A C 1
ATOM 3062 O O . VAL A 1 380 ? -25.640 11.461 21.649 1.00 93.00 380 VAL A O 1
ATOM 3065 N N . LEU A 1 381 ? -27.046 10.010 20.663 1.00 93.88 381 LEU A N 1
ATOM 3066 C CA . LEU A 1 381 ? -26.853 10.522 19.306 1.00 93.88 381 LEU A CA 1
ATOM 3067 C C . LEU A 1 381 ? -27.264 11.990 19.153 1.00 93.88 381 LEU A C 1
ATOM 3069 O O . LEU A 1 381 ? -26.556 12.732 18.476 1.00 93.88 381 LEU A O 1
ATOM 3073 N N . SER A 1 382 ? -28.346 12.446 19.793 1.00 93.56 382 SER A N 1
ATOM 3074 C CA . SER A 1 382 ? -28.766 13.855 19.704 1.00 93.56 382 SER A CA 1
ATOM 3075 C C . SER A 1 382 ? -27.724 14.818 20.279 1.00 93.56 382 SER A C 1
ATOM 3077 O O . SER A 1 382 ? -27.442 15.854 19.679 1.00 93.56 382 SER A O 1
ATOM 3079 N N . ASN A 1 383 ? -27.102 14.452 21.404 1.00 92.81 383 ASN A N 1
ATOM 3080 C CA . ASN A 1 383 ? -26.058 15.264 22.035 1.00 92.81 383 ASN A CA 1
ATOM 3081 C C . ASN A 1 383 ? -24.771 15.283 21.205 1.00 92.81 383 ASN A C 1
ATOM 3083 O O . ASN A 1 383 ? -24.085 16.301 21.123 1.00 92.81 383 ASN A O 1
ATOM 3087 N N . ILE A 1 384 ? -24.441 14.157 20.574 1.00 94.62 3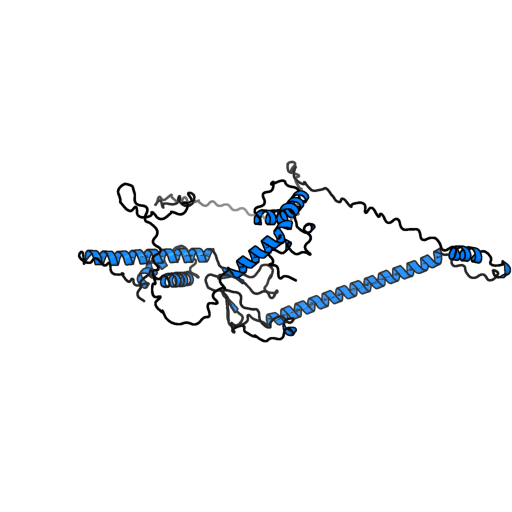84 ILE A N 1
ATOM 3088 C CA . ILE A 1 384 ? -23.222 14.025 19.775 1.00 94.62 384 ILE A CA 1
ATOM 3089 C C . ILE A 1 384 ? -23.371 14.719 18.430 1.00 94.62 384 ILE A C 1
ATOM 3091 O O . ILE A 1 384 ? -22.430 15.378 17.995 1.00 94.62 384 ILE A O 1
ATOM 3095 N N . LYS A 1 385 ? -24.554 14.665 17.812 1.00 94.62 385 LYS A N 1
ATOM 3096 C CA . LYS A 1 385 ? -24.832 15.369 16.557 1.00 94.62 385 LYS A CA 1
ATOM 3097 C C . LYS A 1 385 ? -24.524 16.867 16.674 1.00 94.62 385 LYS A C 1
ATOM 3099 O O . LYS A 1 385 ? -23.804 17.398 15.834 1.00 94.62 385 LYS A O 1
ATOM 3104 N N . ALA A 1 386 ? -24.942 17.506 17.770 1.00 92.56 386 ALA A N 1
ATOM 3105 C CA . ALA A 1 386 ? -24.640 18.915 18.037 1.00 92.56 386 ALA A CA 1
ATOM 3106 C C . ALA A 1 386 ? -23.129 19.207 18.167 1.00 92.56 386 ALA A C 1
ATOM 3108 O O . ALA A 1 386 ? -22.663 20.273 17.773 1.00 92.56 386 ALA A O 1
ATOM 3109 N N . PHE A 1 387 ? -22.344 18.262 18.698 1.00 92.06 387 PHE A N 1
ATOM 3110 C CA . PHE A 1 387 ? -20.887 18.396 18.805 1.00 92.06 387 PHE A CA 1
ATOM 3111 C C . PHE A 1 387 ? -20.179 18.227 17.449 1.00 92.06 387 PHE A C 1
ATOM 3113 O O . PHE A 1 387 ? -19.229 18.955 17.141 1.00 92.06 387 PHE A O 1
ATOM 3120 N N . VAL A 1 388 ? -20.639 17.271 16.636 1.00 92.44 388 VAL A N 1
ATOM 3121 C CA . VAL A 1 388 ? -20.050 16.943 15.327 1.00 92.44 388 VAL A CA 1
ATOM 3122 C C . VAL A 1 388 ? -20.331 18.038 14.294 1.00 92.44 388 VAL A C 1
ATOM 3124 O O . VAL A 1 388 ? -19.429 18.386 13.531 1.00 92.44 388 VAL A O 1
ATOM 3127 N N . GLU A 1 389 ? -21.523 18.644 14.321 1.00 90.69 389 GLU A N 1
ATOM 3128 C CA . GLU A 1 389 ? -21.917 19.747 13.425 1.00 90.69 389 GLU A CA 1
ATOM 3129 C C . GLU A 1 389 ? -20.991 20.971 13.494 1.00 90.69 389 GLU A C 1
ATOM 3131 O O . GLU A 1 389 ? -20.896 21.721 12.525 1.00 90.69 389 GLU A O 1
ATOM 3136 N N . LEU A 1 390 ? -20.263 21.162 14.598 1.00 89.62 390 LEU A N 1
ATOM 3137 C CA . LEU A 1 390 ? -19.349 22.294 14.755 1.00 89.62 390 LEU A CA 1
ATOM 3138 C C . LEU A 1 390 ? -18.007 22.104 14.022 1.00 89.62 390 LEU A C 1
ATOM 3140 O O . LEU A 1 390 ? -17.348 23.088 13.691 1.00 89.62 390 LEU A O 1
ATOM 3144 N N . HIS A 1 391 ? -17.586 20.859 13.778 1.00 87.38 391 HIS A N 1
ATOM 3145 C CA . HIS A 1 391 ? -16.211 20.548 13.360 1.00 87.38 391 HIS A CA 1
ATOM 3146 C C . HIS A 1 391 ? -16.101 19.905 11.976 1.00 87.38 391 HIS A C 1
ATOM 3148 O O . HIS A 1 391 ? -14.996 19.831 11.435 1.00 87.38 391 HIS A O 1
ATOM 3154 N N . LEU A 1 392 ? -17.208 19.412 11.416 1.00 88.44 392 LEU A N 1
ATOM 3155 C CA . LEU A 1 392 ? -17.201 18.631 10.186 1.00 88.44 392 LEU A CA 1
ATOM 3156 C C . LEU A 1 392 ? -18.055 19.262 9.077 1.00 88.44 392 LEU A C 1
ATOM 3158 O O . LEU A 1 392 ? -19.070 19.898 9.361 1.00 88.44 392 LEU A O 1
ATOM 3162 N N . PRO A 1 393 ? -17.671 19.072 7.800 1.00 88.38 393 PRO A N 1
ATOM 3163 C CA . PRO A 1 393 ? -18.499 19.479 6.671 1.00 88.38 393 PRO A CA 1
ATOM 3164 C C . PRO A 1 393 ? -19.831 18.720 6.697 1.00 88.38 393 PRO A C 1
ATOM 3166 O O . PRO A 1 393 ? -19.836 17.496 6.834 1.00 88.38 393 PRO A O 1
ATOM 3169 N N . GLN A 1 394 ? -20.943 19.451 6.548 1.00 91.19 394 GLN A N 1
ATOM 3170 C CA . GLN A 1 394 ? -22.308 18.920 6.686 1.00 91.19 394 GLN A CA 1
ATOM 3171 C C . GLN A 1 394 ? -22.560 17.677 5.825 1.00 91.19 394 GLN A C 1
ATOM 3173 O O . GLN A 1 394 ? -23.178 16.727 6.297 1.00 91.19 394 GLN A O 1
ATOM 3178 N N . ASP A 1 395 ? -21.985 17.645 4.623 1.00 91.12 395 ASP A N 1
ATOM 3179 C CA . ASP A 1 395 ? -22.188 16.587 3.630 1.00 91.12 395 ASP A CA 1
ATOM 3180 C C . ASP A 1 395 ? -21.691 15.200 4.076 1.00 91.12 395 ASP A C 1
ATOM 3182 O O . ASP A 1 395 ? -22.098 14.201 3.497 1.00 91.12 395 ASP A O 1
ATOM 3186 N N . ARG A 1 396 ? -20.816 15.113 5.093 1.00 90.19 396 ARG A N 1
ATOM 3187 C CA . ARG A 1 396 ? -20.231 13.835 5.555 1.00 90.19 396 ARG A CA 1
ATOM 3188 C C . ARG A 1 396 ? -20.559 13.464 6.998 1.00 90.19 396 ARG A C 1
ATOM 3190 O O . ARG A 1 396 ? -20.083 12.443 7.493 1.00 90.19 396 ARG A O 1
ATOM 3197 N N . ILE A 1 397 ? -21.348 14.281 7.695 1.00 93.81 397 ILE A N 1
ATOM 3198 C CA . ILE A 1 397 ? -21.648 14.063 9.119 1.00 93.81 397 ILE A CA 1
ATOM 3199 C C . ILE A 1 397 ? -22.377 12.736 9.324 1.00 93.81 397 ILE A C 1
ATOM 3201 O O . ILE A 1 397 ? -22.028 11.976 10.226 1.00 93.81 397 ILE A O 1
ATOM 3205 N N . GLU A 1 398 ? -23.377 12.452 8.492 1.00 93.75 398 GLU A N 1
ATOM 3206 C CA . GLU A 1 398 ? -24.210 11.257 8.635 1.00 93.75 398 GLU A CA 1
ATOM 3207 C C . GLU A 1 398 ? -23.400 9.978 8.410 1.00 93.75 398 GLU A C 1
ATOM 3209 O O . GLU A 1 398 ? -23.457 9.074 9.240 1.00 93.75 398 GLU A O 1
ATOM 3214 N N . GLU A 1 399 ? -22.562 9.941 7.370 1.00 92.94 399 GLU A N 1
ATOM 3215 C CA . GLU A 1 399 ? -21.673 8.808 7.082 1.00 92.94 399 GLU A CA 1
ATOM 3216 C C . GLU A 1 399 ? -20.720 8.529 8.250 1.00 92.94 399 GLU A C 1
ATOM 3218 O O . GLU A 1 399 ? -20.628 7.404 8.738 1.00 92.94 399 GLU A O 1
ATOM 3223 N N . ILE A 1 400 ? -20.050 9.568 8.753 1.00 94.88 400 ILE A N 1
ATOM 3224 C CA . ILE A 1 400 ? -19.083 9.436 9.848 1.00 94.88 400 ILE A CA 1
ATOM 3225 C C . ILE A 1 400 ? -19.769 8.981 11.132 1.00 94.88 400 ILE A C 1
ATOM 3227 O O . ILE A 1 400 ? -19.221 8.144 11.849 1.00 94.88 400 ILE A O 1
ATOM 3231 N N . MET A 1 401 ? -20.966 9.500 11.424 1.00 95.19 401 MET A N 1
ATOM 3232 C CA . MET A 1 401 ? -21.733 9.056 12.584 1.00 95.19 401 MET A CA 1
ATOM 3233 C C . MET A 1 401 ? -22.161 7.596 12.463 1.00 95.19 401 MET A C 1
ATOM 3235 O O . MET A 1 401 ? -22.075 6.883 13.457 1.00 95.19 401 MET A O 1
ATOM 3239 N N . VAL A 1 402 ? -22.584 7.133 11.282 1.00 95.06 402 VAL A N 1
ATOM 3240 C CA . VAL A 1 402 ? -22.979 5.731 11.070 1.00 95.06 402 VAL A CA 1
ATOM 3241 C C . VAL A 1 402 ? -21.791 4.791 11.276 1.00 95.06 402 VAL A C 1
ATOM 3243 O O . VAL A 1 402 ? -21.923 3.821 12.017 1.00 95.06 402 VAL A O 1
ATOM 3246 N N . ILE A 1 403 ? -20.626 5.108 10.702 1.00 95.38 403 ILE A N 1
ATOM 3247 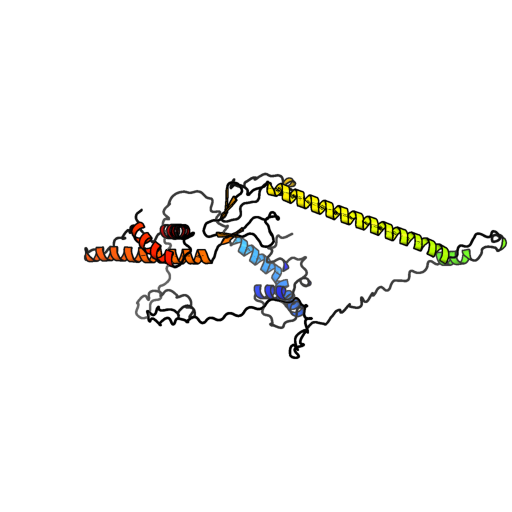C CA . ILE A 1 403 ? -19.400 4.300 10.848 1.00 95.38 403 ILE A CA 1
ATOM 3248 C C . ILE A 1 403 ? -18.928 4.280 12.304 1.00 95.38 403 ILE A C 1
ATOM 3250 O O . ILE A 1 403 ? -18.589 3.232 12.852 1.00 95.38 403 ILE A O 1
ATOM 3254 N N . ALA A 1 404 ? -18.891 5.449 12.949 1.00 96.56 404 ALA A N 1
ATOM 3255 C CA . ALA A 1 404 ? -18.483 5.538 14.344 1.00 96.56 404 ALA A CA 1
ATOM 3256 C C . ALA A 1 404 ? -19.462 4.774 15.243 1.00 96.56 404 ALA A C 1
ATOM 3258 O O . ALA A 1 404 ? -19.038 4.076 16.158 1.00 96.56 404 ALA A O 1
ATOM 3259 N N . LEU A 1 405 ? -20.766 4.868 14.974 1.00 96.00 405 LEU A N 1
ATOM 3260 C CA . LEU A 1 405 ? -21.778 4.159 15.741 1.00 96.00 405 LEU A CA 1
ATOM 3261 C C . LEU A 1 405 ? -21.665 2.645 15.557 1.00 96.00 405 LEU A C 1
ATOM 3263 O O . LEU A 1 405 ? -21.667 1.938 16.560 1.00 96.00 405 LEU A O 1
ATOM 3267 N N . SER A 1 406 ? -21.511 2.140 14.330 1.00 95.56 406 SER A N 1
ATOM 3268 C CA . SER A 1 406 ? -21.344 0.699 14.101 1.00 95.56 406 SER A CA 1
ATOM 3269 C C . SER A 1 406 ? -20.122 0.156 14.846 1.00 95.56 406 SER A C 1
ATOM 3271 O O . SER A 1 406 ? -20.241 -0.835 15.560 1.00 95.56 406 SER A O 1
ATOM 3273 N N . ALA A 1 407 ? -18.992 0.871 14.804 1.00 95.62 407 ALA A N 1
ATOM 3274 C CA . ALA A 1 407 ? -17.779 0.497 15.537 1.00 95.62 407 ALA A CA 1
ATOM 3275 C C . ALA A 1 407 ? -17.968 0.488 17.069 1.00 95.62 407 ALA A C 1
ATOM 3277 O O . ALA A 1 407 ? -17.366 -0.317 17.779 1.00 95.62 407 ALA A O 1
ATOM 3278 N N . VAL A 1 408 ? -18.808 1.378 17.606 1.00 96.38 408 VAL A N 1
ATOM 3279 C CA . VAL A 1 408 ? -19.154 1.399 19.037 1.00 96.38 408 VAL A CA 1
ATOM 3280 C C . VAL A 1 408 ? -20.065 0.234 19.410 1.00 96.38 408 VAL A C 1
ATOM 3282 O O . VAL A 1 408 ? -19.864 -0.367 20.461 1.00 96.38 408 VAL A O 1
ATOM 3285 N N . LEU A 1 409 ? -21.062 -0.077 18.580 1.00 94.56 409 LEU A N 1
ATOM 3286 C CA . LEU A 1 409 ? -22.032 -1.143 18.852 1.00 94.56 409 LEU A CA 1
ATOM 3287 C C . LEU A 1 409 ? -21.415 -2.547 18.745 1.00 94.56 409 LEU A C 1
ATOM 3289 O O . LEU A 1 409 ? -21.946 -3.487 19.334 1.00 94.56 409 LEU A O 1
ATOM 3293 N N . GLU A 1 410 ? -20.289 -2.681 18.043 1.00 95.69 410 GLU A N 1
ATOM 3294 C CA . GLU A 1 410 ? -19.471 -3.898 18.004 1.00 95.69 410 GLU A CA 1
ATOM 3295 C C . GLU A 1 410 ? -18.604 -4.097 19.266 1.00 95.69 410 GLU A C 1
ATOM 3297 O O . GLU A 1 410 ? -18.099 -5.199 19.495 1.00 95.69 410 GLU A O 1
ATOM 3302 N N . ASP A 1 411 ? -18.427 -3.072 20.113 1.00 95.19 411 ASP A N 1
ATOM 3303 C CA . ASP A 1 411 ? -17.614 -3.174 21.331 1.00 95.19 411 ASP A CA 1
ATOM 3304 C C . ASP A 1 411 ? -18.358 -3.983 22.419 1.00 95.19 411 ASP A C 1
ATOM 3306 O O . ASP A 1 411 ? -19.387 -3.533 22.935 1.00 95.19 411 ASP A O 1
ATOM 3310 N N . PRO A 1 412 ? -17.841 -5.153 22.853 1.00 93.94 412 PRO A N 1
ATOM 3311 C CA . PRO A 1 412 ? -18.541 -6.043 23.783 1.00 93.94 412 PRO A CA 1
ATOM 3312 C C . PRO A 1 412 ? -18.730 -5.450 25.186 1.00 93.94 412 PRO A C 1
ATOM 3314 O O . PRO A 1 412 ? -19.468 -6.011 25.994 1.00 93.94 412 PRO A O 1
ATOM 3317 N N . LYS A 1 413 ? -18.048 -4.344 25.507 1.00 90.56 413 LYS A N 1
ATOM 3318 C CA . LYS A 1 413 ? -18.173 -3.660 26.802 1.00 90.56 413 LYS A CA 1
ATOM 3319 C C . LYS A 1 413 ? -19.390 -2.741 26.874 1.00 90.56 413 LYS A C 1
ATOM 3321 O O . LYS A 1 413 ? -19.716 -2.251 27.954 1.00 90.56 413 LYS A O 1
ATOM 3326 N N . ILE A 1 414 ? -20.033 -2.464 25.742 1.00 90.19 414 ILE A N 1
ATOM 3327 C CA . ILE A 1 414 ? -21.094 -1.469 25.643 1.00 90.19 414 ILE A CA 1
ATOM 3328 C C . ILE A 1 414 ? -22.441 -2.178 25.571 1.00 90.19 414 ILE A C 1
ATOM 3330 O O . ILE A 1 414 ? -22.787 -2.822 24.587 1.00 90.19 414 ILE A O 1
ATOM 3334 N N . HIS A 1 415 ? -23.233 -2.024 26.629 1.00 89.50 415 HIS A N 1
ATOM 3335 C CA . HIS A 1 415 ? -24.586 -2.560 26.701 1.00 89.50 415 HIS A CA 1
ATOM 3336 C C . HIS A 1 415 ? -25.617 -1.485 26.338 1.00 89.50 415 HIS A C 1
ATOM 3338 O O . HIS A 1 415 ? -25.745 -0.470 27.032 1.00 89.50 415 HIS A O 1
ATOM 3344 N N . TYR A 1 416 ? -26.364 -1.715 25.260 1.00 89.75 416 TYR A N 1
ATOM 3345 C CA . TYR A 1 416 ? -27.352 -0.780 24.719 1.00 89.75 416 TYR A CA 1
ATOM 3346 C C . TYR A 1 416 ? -28.730 -1.437 24.527 1.00 89.75 416 TYR A C 1
ATOM 3348 O O . TYR A 1 416 ? -28.863 -2.663 24.580 1.00 89.75 416 TYR A O 1
ATOM 3356 N N . TRP A 1 417 ? -29.757 -0.602 24.348 1.00 84.00 417 TRP A N 1
ATOM 3357 C CA . TRP A 1 417 ? -31.060 -0.990 23.794 1.00 84.00 417 TRP A CA 1
ATOM 3358 C C . TRP A 1 417 ? -31.229 -0.357 22.409 1.00 84.00 417 TRP A C 1
ATOM 3360 O O . TRP A 1 417 ? -30.807 0.788 22.214 1.00 84.00 417 TRP A O 1
ATOM 3370 N N . GLU A 1 418 ? -31.846 -1.095 21.484 1.00 66.81 418 GLU A N 1
ATOM 3371 C CA . GLU A 1 418 ? -32.248 -0.599 20.155 1.00 66.81 418 GLU A CA 1
ATOM 3372 C C . GLU A 1 418 ? -33.446 0.362 20.211 1.00 66.81 418 GLU A C 1
ATOM 3374 O O . GLU A 1 418 ? -34.386 0.106 21.002 1.00 66.81 418 GLU A O 1
#

Mean predicted aligned error: 19.65 Å

Sequence (418 aa):
MTNLPKELYYLDDNFSIRSLRKYQLKEILAAHHIPYLRSITRNDLIHLFKKHIEPRKEEIIAAYQKKQQEQPLPIEEYGRGHRAVQKPTRFEDEVKEVKKDKDGFAIPSVPKRAPFNPEDSFGESEVESTPIPRKEPKKQQQKVLVHPPKTKKPKKKVQFNPDDSFASEGSDDDYTEPIELDDEQDIGEIDKEELVLLYKDQAVPAETLAKPYPIKTRSQKLAEARQHLLLWKTILKRIGYGLCIVYMVVGIVGLSITAYARQQNGYCTNHPIHPKNVSFLFSLLPSPCIPCPDHGVCTEDELICDPLYEKKTPFYNIGHRLPIADDCIHNSVLGKYVAQVERKIKQQLAIKQGELACQHLLAHPDSTDAPVGKVLVKDVLSNIKAFVELHLPQDRIEEIMVIALSAVLEDPKIHYWE

Foldseek 3Di:
DPPDPPVLVCLDPPHDPVVDDQVVLVVVCVVVVNDDDPPDDSVVSVVSCCVPVVVCSVVVRVVVVVVVVPPPDPPPPPDDDDDDDDDPDPDPDPPDDQDADPVRDGDDDDPPDDPDDVPPDDDDDDDDDDDDDDDDDDDDDDDDDDDDDDDDDDDDDDDDDPPPDDDPPDDDDPPPPPPPPPPPPPPDDPPVVVVVVVVVVVPDDPPVVPDPDPPCDPVNVVVVVVVVVVVVVVVVVVVVVVVVVVVVVVVVVVLVVVLVLVVPAAADQPDPPDPVDDDPVCVVPPDSHHYQAPQWHDDPSDTDGNLQWDFADPPVCVPVSDPDHTHGHGDPVLVVLLVVLLVLLVVLQVVQQVVQQVVVCVVPVPDPDRDRDAEESVVSVVVSLVVQVVPDDPVCSVVSNVSSVVVNVPDPVGHYDD

Solvent-accessible surface area (backbone atoms only — not comparable to full-atom values): 27433 Å² total; per-residue (Å²): 131,81,88,68,53,86,90,50,53,83,70,41,92,88,48,61,76,85,75,58,52,66,65,56,54,50,50,53,35,53,76,70,70,50,88,78,64,95,84,62,53,64,67,58,51,51,50,49,41,56,70,63,44,59,84,39,44,69,60,54,54,52,54,51,53,50,51,62,69,66,48,71,71,77,76,75,78,70,88,64,94,71,75,96,70,83,78,81,85,76,82,75,83,77,83,71,82,77,70,56,50,101,83,69,50,75,71,80,83,76,78,82,74,73,88,82,71,88,86,82,77,84,89,84,83,90,80,85,87,82,92,81,86,89,81,84,82,82,88,85,87,82,89,87,88,83,87,88,81,90,80,84,87,82,83,86,77,84,81,84,75,93,76,89,72,90,84,85,84,74,80,84,77,94,72,74,71,77,78,80,73,83,68,81,70,72,76,67,78,75,54,68,64,60,57,49,50,60,57,55,70,71,67,68,66,80,83,77,67,79,64,88,67,84,78,73,47,74,65,55,58,50,50,55,50,49,53,53,49,52,51,51,52,52,51,52,51,51,52,51,52,51,51,51,50,51,51,52,50,52,50,51,50,51,52,49,50,56,41,53,61,44,78,72,31,41,41,36,56,88,61,84,89,68,77,88,78,70,62,79,81,57,71,81,51,79,68,82,40,42,72,62,42,69,67,41,50,35,53,96,55,39,80,44,43,42,92,60,29,40,80,40,72,53,85,88,36,67,86,72,62,46,98,62,75,58,41,42,42,74,35,68,68,58,49,50,49,29,53,51,51,28,52,50,52,52,50,53,50,51,51,54,28,48,51,45,26,48,53,49,41,73,74,36,78,88,56,88,71,74,61,86,37,66,46,59,56,67,71,55,47,60,61,47,50,65,59,48,64,77,80,48,65,76,94,48,48,65,62,43,50,51,54,20,46,53,61,49,70,69,36,89,89,59,59,68,48,136

InterPro domains:
  IPR018996 Man1/Src1-like, C-terminal [PF09402] (254-417)
  IPR044780 Heh2/Src1-like [PTHR47808] (245-360)

Secondary structure (DSSP, 8-state):
-----GGGGGG-TT--GGGS-HHHHHHHHHHTT----TT--HHHHHHHHHHHTGGGHHHHHHHHHHHHHHS--------------PPP-----------B-TTS-B-----------TTSS-----------PPPP----------PPPP--PPP---PPPTT----------------------------HHHHHHHHHTT---GGGG-S------HHHHHHHHHHHHHHHHHHHHHHHHHHHHHHHHHHHHHHHHHHHHHHT--B--S-----TT--GGGGGSPPSSBPPPTTEEEETTEEEE-TTEEEE--TT-GGG-S--PPEEEE-HHHHHHHHHHHHHHHHHHHHHHHHHHHHHHHH-TT--SPP---EEHHHHHHHHHHHHTTTS-GGGHHHHHHHHHHHHHT-TT--EE-

Radius of gyration: 42.38 Å; Cα contacts (8 Å, |Δi|>4): 210; chains: 1; bounding box: 90×89×133 Å

Organism: Rhizopus stolonifer (NCBI:txid4846)

pLDDT: mean 77.4, std 20.35, range [38.06, 98.44]